Protein AF-0000000075211021 (afdb_homodimer)

Radius of gyration: 25.56 Å; Cα contacts (8 Å, |Δi|>4): 687; chains: 2; bounding box: 52×75×78 Å

InterPro domains:
  IPR007879 FAD-linked sulfhydryl oxidase [PF05214] (57-302)

Nearest PDB structures (foldseek):
  3p0k-assembly1_A-2  TM=9.397E-01  e=1.993E-14  Autographa californica nucleopolyhedrovirus
  3qzy-assembly1_B  TM=9.393E-01  e=3.728E-14  Autographa californica nucleopolyhedrovirus
  5xtr-assembly2_D  TM=9.216E-01  e=1.479E-13  Autographa californica nucleopolyhedrovirus
  3ust-assembly1_A-2  TM=9.357E-01  e=2.441E-13  Bombyx mori nucleopolyhedrovirus
  5xki-assembly1_B  TM=9.344E-01  e=2.766E-13  Autographa californica nucleopolyhedrovirus

Structure (mmCIF, N/CA/C/O backbone):
data_AF-0000000075211021-model_v1
#
loop_
_entity.id
_entity.type
_entity.pdbx_description
1 polymer p33
#
loop_
_atom_site.group_PDB
_atom_site.id
_atom_site.type_symbol
_atom_site.label_atom_id
_atom_site.label_alt_id
_atom_site.label_comp_id
_atom_site.label_asym_id
_atom_site.label_entity_id
_atom_site.label_seq_id
_atom_site.pdbx_PDB_ins_code
_atom_site.Cartn_x
_atom_site.Cartn_y
_atom_site.Cartn_z
_atom_site.occupancy
_atom_site.B_iso_or_equiv
_atom_site.auth_seq_id
_atom_site.auth_comp_id
_atom_site.auth_asym_id
_atom_site.auth_atom_id
_atom_site.pdbx_PDB_model_num
ATOM 1 N N . MET A 1 1 ? 21.516 -30.531 36 1 23.22 1 MET A N 1
ATOM 2 C CA . MET A 1 1 ? 20.891 -30.906 34.719 1 23.22 1 MET A CA 1
ATOM 3 C C . MET A 1 1 ? 19.938 -29.812 34.219 1 23.22 1 MET A C 1
ATOM 5 O O . MET A 1 1 ? 18.781 -29.766 34.656 1 23.22 1 MET A O 1
ATOM 9 N N . ASN A 1 2 ? 20.312 -28.562 34.125 1 26.38 2 ASN A N 1
ATOM 10 C CA . ASN A 1 2 ? 19.672 -27.25 33.969 1 26.38 2 ASN A CA 1
ATOM 11 C C . ASN A 1 2 ? 19.016 -27.109 32.594 1 26.38 2 ASN A C 1
ATOM 13 O O . ASN A 1 2 ? 19.703 -27.109 31.562 1 26.38 2 ASN A O 1
ATOM 17 N N . SER A 1 3 ? 17.797 -27.781 32.406 1 27.3 3 SER A N 1
ATOM 18 C CA . SER A 1 3 ? 16.953 -27.859 31.234 1 27.3 3 SER A CA 1
ATOM 19 C C . SER A 1 3 ? 16.656 -26.484 30.672 1 27.3 3 SER A C 1
ATOM 21 O O . SER A 1 3 ? 15.906 -25.719 31.281 1 27.3 3 SER A O 1
ATOM 23 N N . THR A 1 4 ? 17.719 -25.828 30.141 1 28.89 4 THR A N 1
ATOM 24 C CA . THR A 1 4 ? 17.609 -24.562 29.438 1 28.89 4 THR A CA 1
ATOM 25 C C . THR A 1 4 ? 16.484 -24.609 28.391 1 28.89 4 THR A C 1
ATOM 27 O O . THR A 1 4 ? 16.641 -25.266 27.359 1 28.89 4 THR A O 1
ATOM 30 N N . SER A 1 5 ? 15.242 -24.703 28.859 1 28 5 SER A N 1
ATOM 31 C CA . SER A 1 5 ? 14.031 -24.641 28.062 1 28 5 SER A CA 1
ATOM 32 C C . SER A 1 5 ? 14.086 -23.484 27.062 1 28 5 SER A C 1
ATOM 34 O O . SER A 1 5 ? 13.961 -22.328 27.438 1 28 5 SER A O 1
ATOM 36 N N . SER A 1 6 ? 15.047 -23.562 26.156 1 30.06 6 SER A N 1
ATOM 37 C CA . SER A 1 6 ? 15.07 -22.656 25 1 30.06 6 SER A CA 1
ATOM 38 C C . SER A 1 6 ? 13.68 -22.484 24.422 1 30.06 6 SER A C 1
ATOM 40 O O . SER A 1 6 ? 13.094 -23.422 23.891 1 30.06 6 SER A O 1
ATOM 42 N N . SER A 1 7 ? 12.875 -21.781 25.109 1 29.92 7 SER A N 1
ATOM 43 C CA . SER A 1 7 ? 11.523 -21.391 24.734 1 29.92 7 SER A CA 1
ATOM 44 C C . SER A 1 7 ? 11.445 -21 23.266 1 29.92 7 SER A C 1
ATOM 46 O O . SER A 1 7 ? 12.156 -20.078 22.828 1 29.92 7 SER A O 1
ATOM 48 N N . THR A 1 8 ? 11.383 -21.969 22.484 1 30.11 8 THR A N 1
ATOM 49 C CA . THR A 1 8 ? 11.031 -21.891 21.078 1 30.11 8 THR A CA 1
ATOM 50 C C . THR A 1 8 ? 9.906 -20.891 20.844 1 30.11 8 THR A C 1
ATOM 52 O O . THR A 1 8 ? 8.773 -21.109 21.281 1 30.11 8 THR A O 1
ATOM 55 N N . LEU A 1 9 ? 10.25 -19.719 20.922 1 34.59 9 LEU A N 1
ATOM 56 C CA . LEU A 1 9 ? 9.352 -18.609 20.625 1 34.59 9 LEU A CA 1
ATOM 57 C C . LEU A 1 9 ? 8.469 -18.922 19.422 1 34.59 9 LEU A C 1
ATOM 59 O O . LEU A 1 9 ? 8.969 -19.359 18.375 1 34.59 9 LEU A O 1
ATOM 63 N N . SER A 1 10 ? 7.324 -19.141 19.594 1 33.91 10 SER A N 1
ATOM 64 C CA . SER A 1 10 ? 6.297 -19.438 18.594 1 33.91 10 SER A CA 1
ATOM 65 C C . SER A 1 10 ? 6.434 -18.531 17.375 1 33.91 10 SER A C 1
ATOM 67 O O . SER A 1 10 ? 6.941 -17.406 17.484 1 33.91 10 SER A O 1
ATOM 69 N N . LEU A 1 11 ? 6.496 -19.125 16.25 1 34.84 11 LEU A N 1
ATOM 70 C CA . LEU A 1 11 ? 6.613 -18.469 14.953 1 34.84 11 LEU A CA 1
ATOM 71 C C . LEU A 1 11 ? 5.703 -17.25 14.875 1 34.84 11 LEU A C 1
ATOM 73 O O . LEU A 1 11 ? 6.082 -16.219 14.305 1 34.84 11 LEU A O 1
ATOM 77 N N . ASP A 1 12 ? 4.453 -17.375 15.461 1 38.41 12 ASP A N 1
ATOM 78 C CA . ASP A 1 12 ? 3.654 -16.172 15.648 1 38.41 12 ASP A CA 1
ATOM 79 C C . ASP A 1 12 ? 4.477 -15.062 16.312 1 38.41 12 ASP A C 1
ATOM 81 O O . ASP A 1 12 ? 4.391 -13.898 15.914 1 38.41 12 ASP A O 1
ATOM 85 N N . THR A 1 13 ? 5.273 -15.711 17.078 1 40.56 13 THR A N 1
ATOM 86 C CA . THR A 1 13 ? 6.148 -14.781 17.781 1 40.56 13 THR A CA 1
ATOM 87 C C . THR A 1 13 ? 7.242 -14.258 16.859 1 40.56 13 THR A C 1
ATOM 89 O O . THR A 1 13 ? 7.566 -13.062 16.891 1 40.56 13 THR A O 1
ATOM 92 N N . LEU A 1 14 ? 7.523 -15.219 15.875 1 43.12 14 LEU A N 1
ATOM 93 C CA . LEU A 1 14 ? 8.602 -14.781 15 1 43.12 14 LEU A CA 1
ATOM 94 C C . LEU A 1 14 ? 8.102 -13.758 13.984 1 43.12 14 LEU A C 1
ATOM 96 O O . LEU A 1 14 ? 8.75 -12.734 13.758 1 43.12 14 LEU A O 1
ATOM 100 N N . VAL A 1 15 ? 7.012 -14.219 13.266 1 45.94 15 VAL A N 1
ATOM 101 C CA . VAL A 1 15 ? 6.422 -13.242 12.359 1 45.94 15 VAL A CA 1
ATOM 102 C C . VAL A 1 15 ? 6 -12 13.141 1 45.94 15 VAL A C 1
ATOM 104 O O . VAL A 1 15 ? 6.254 -10.875 12.711 1 45.94 15 VAL A O 1
ATOM 107 N N . GLY A 1 16 ? 5.324 -12.414 14.133 1 47.25 16 GLY A N 1
ATOM 108 C CA . GLY A 1 16 ? 5.004 -11.312 15.023 1 47.25 16 GLY A CA 1
ATOM 109 C C . GLY A 1 16 ? 6.227 -10.531 15.461 1 47.25 16 GLY A C 1
ATOM 110 O O . GLY A 1 16 ? 6.207 -9.297 15.469 1 47.25 16 GLY A O 1
ATOM 111 N N . LEU A 1 17 ? 7.172 -11.422 15.648 1 46.94 17 LEU A N 1
ATOM 112 C CA . LEU A 1 17 ? 8.422 -10.789 16.062 1 46.94 17 LEU A CA 1
ATOM 113 C C . LEU A 1 17 ? 9.047 -10.016 14.914 1 46.94 17 LEU A C 1
ATOM 115 O O . LEU A 1 17 ? 9.562 -8.906 15.109 1 46.94 17 LEU A O 1
ATOM 119 N N . LYS A 1 18 ? 9.039 -10.719 13.797 1 52.59 18 LYS A N 1
ATOM 120 C CA . LYS A 1 18 ? 9.57 -10.008 12.648 1 52.59 18 LYS A CA 1
ATOM 121 C C . LYS A 1 18 ? 8.805 -8.711 12.391 1 52.59 18 LYS A C 1
ATOM 123 O O . LYS A 1 18 ? 9.398 -7.652 12.195 1 52.59 18 LYS A O 1
ATOM 128 N N . VAL A 1 19 ? 7.477 -8.906 12.391 1 53.69 19 VAL A N 1
ATOM 129 C CA . VAL A 1 19 ? 6.641 -7.727 12.211 1 53.69 19 VAL A CA 1
ATOM 130 C C . VAL A 1 19 ? 6.883 -6.742 13.352 1 53.69 19 VAL A C 1
ATOM 132 O O . VAL A 1 19 ? 6.996 -5.535 13.125 1 53.69 19 VAL A O 1
ATOM 135 N N . TYR A 1 20 ? 7 -7.387 14.492 1 49.16 20 TYR A N 1
ATOM 136 C CA . TYR A 1 20 ? 7.277 -6.551 15.656 1 49.16 20 TYR A CA 1
ATOM 137 C C . TYR A 1 20 ? 8.609 -5.824 15.5 1 49.16 20 TYR A C 1
ATOM 139 O O . TYR A 1 20 ? 8.688 -4.613 15.727 1 49.16 20 TYR A O 1
ATOM 147 N N . LYS A 1 21 ? 9.562 -6.637 15.148 1 54.88 21 LYS A N 1
ATOM 148 C CA . LYS A 1 21 ? 10.875 -6.031 14.977 1 54.88 21 LYS A CA 1
ATOM 149 C C . LYS A 1 21 ? 10.859 -4.988 13.859 1 54.88 21 LYS A C 1
ATOM 151 O O . LYS A 1 21 ? 11.438 -3.91 14 1 54.88 21 LYS A O 1
ATOM 156 N N . LEU A 1 22 ? 10.156 -5.336 12.891 1 57.59 22 LEU A N 1
ATOM 157 C CA . LEU A 1 22 ? 10.055 -4.406 11.766 1 57.59 22 LEU A CA 1
ATOM 158 C C . LEU A 1 22 ? 9.32 -3.135 12.18 1 57.59 22 LEU A C 1
ATOM 160 O O . LEU A 1 22 ? 9.75 -2.029 11.844 1 57.59 22 LEU A O 1
ATOM 164 N N . ARG A 1 23 ? 8.43 -3.41 12.953 1 60.09 23 ARG A N 1
ATOM 165 C CA . ARG A 1 23 ? 7.617 -2.271 13.375 1 60.09 23 ARG A CA 1
ATOM 166 C C . ARG A 1 23 ? 8.367 -1.406 14.383 1 60.09 23 ARG A C 1
ATOM 168 O O . ARG A 1 23 ? 8.258 -0.179 14.352 1 60.09 23 ARG A O 1
ATOM 175 N N . THR A 1 24 ? 9.125 -2.045 15.195 1 56.03 24 THR A N 1
ATOM 176 C CA . THR A 1 24 ? 9.883 -1.28 16.172 1 56.03 24 THR A CA 1
ATOM 177 C C . THR A 1 24 ? 10.906 -0.38 15.484 1 56.03 24 THR A C 1
ATOM 179 O O . THR A 1 24 ? 11.07 0.782 15.859 1 56.03 24 THR A O 1
ATOM 182 N N . ARG A 1 25 ? 11.547 -0.94 14.562 1 63.31 25 ARG A N 1
ATOM 183 C CA . ARG A 1 25 ? 12.523 -0.135 13.828 1 63.31 25 ARG A CA 1
ATOM 184 C C . ARG A 1 25 ? 11.836 0.996 13.07 1 63.31 25 ARG A C 1
ATOM 186 O O . ARG A 1 25 ? 12.367 2.105 12.984 1 63.31 25 ARG A O 1
ATOM 193 N N . LEU A 1 26 ? 10.711 0.65 12.609 1 67.88 26 LEU A N 1
ATOM 194 C CA . LEU A 1 26 ? 9.945 1.685 11.922 1 67.88 26 LEU A CA 1
ATOM 195 C C . LEU A 1 26 ? 9.625 2.84 12.859 1 67.88 26 LEU A C 1
ATOM 197 O O . LEU A 1 26 ? 9.703 4.008 12.469 1 67.88 26 LEU A O 1
ATOM 201 N N . ILE A 1 27 ? 9.398 2.504 14.039 1 60.53 27 ILE A N 1
ATOM 202 C CA . ILE A 1 27 ? 9.062 3.51 15.039 1 60.53 27 ILE A CA 1
ATOM 203 C C . ILE A 1 27 ? 10.258 4.43 15.266 1 60.53 27 ILE A C 1
ATOM 205 O O . ILE A 1 27 ? 10.102 5.652 15.344 1 60.53 27 ILE A O 1
ATOM 209 N N . VAL A 1 28 ? 11.398 3.822 15.344 1 60.69 28 VAL A N 1
ATOM 210 C CA . VAL A 1 28 ? 12.602 4.605 15.57 1 60.69 28 VAL A CA 1
ATOM 211 C C . VAL A 1 28 ? 12.844 5.547 14.391 1 60.69 28 VAL A C 1
ATOM 213 O O . VAL A 1 28 ? 13.125 6.734 14.586 1 60.69 28 VAL A O 1
ATOM 216 N N . ASP A 1 29 ? 12.695 5.074 13.266 1 67.88 29 ASP A N 1
ATOM 217 C CA . ASP A 1 29 ? 12.914 5.879 12.062 1 67.88 29 ASP A CA 1
ATOM 218 C C . ASP A 1 29 ? 11.906 7.027 11.992 1 67.88 29 ASP A C 1
ATOM 220 O O . ASP A 1 29 ? 12.273 8.156 11.641 1 67.88 29 ASP A O 1
ATOM 224 N N . GLN A 1 30 ? 10.805 6.758 12.375 1 71.5 30 GLN A N 1
ATOM 225 C CA . GLN A 1 30 ? 9.75 7.77 12.367 1 71.5 30 GLN A CA 1
ATOM 226 C C . GLN A 1 30 ? 10.055 8.891 13.352 1 71.5 30 GLN A C 1
ATOM 228 O O . GLN A 1 30 ? 9.969 10.07 13.008 1 71.5 30 GLN A O 1
ATOM 233 N N . ARG A 1 31 ? 10.445 8.539 14.5 1 64.94 31 ARG A N 1
ATOM 234 C CA . ARG A 1 31 ? 10.742 9.531 15.539 1 64.94 31 ARG A CA 1
ATOM 235 C C . ARG A 1 31 ? 11.852 10.469 15.086 1 64.94 31 ARG A C 1
ATOM 237 O O . ARG A 1 31 ? 11.742 11.688 15.258 1 64.94 31 ARG A O 1
ATOM 244 N N . LYS A 1 32 ? 12.781 9.891 14.516 1 68.25 32 LYS A N 1
ATOM 245 C CA . LYS A 1 32 ? 13.891 10.711 14.039 1 68.25 32 LYS A CA 1
ATOM 246 C C . LYS A 1 32 ? 13.422 11.695 12.969 1 68.25 32 LYS A C 1
ATOM 248 O O . LYS A 1 32 ? 13.836 12.859 12.969 1 68.25 32 LYS A O 1
ATOM 253 N N . SER A 1 33 ? 12.594 11.25 12.234 1 69.56 33 SER A N 1
ATOM 254 C CA . SER A 1 33 ? 12.109 12.094 11.141 1 69.56 33 SER A CA 1
ATOM 255 C C . SER A 1 33 ? 11.297 13.273 11.672 1 69.56 33 SER A C 1
ATOM 257 O O . SER A 1 33 ? 11.516 14.414 11.273 1 69.56 33 SER A O 1
ATOM 259 N N . PHE A 1 34 ? 10.445 13.078 12.594 1 72 34 PHE A N 1
ATOM 260 C CA . PHE A 1 34 ? 9.594 14.125 13.148 1 72 34 PHE A CA 1
ATOM 261 C C . PHE A 1 34 ? 10.43 15.156 13.906 1 72 34 PHE A C 1
ATOM 263 O O . PHE A 1 34 ? 10.141 16.344 13.859 1 72 34 PHE A O 1
ATOM 270 N N . GLN A 1 35 ? 11.438 14.703 14.492 1 67.44 35 GLN A N 1
ATOM 271 C CA . GLN A 1 35 ? 12.289 15.586 15.273 1 67.44 35 GLN A CA 1
ATOM 272 C C . GLN A 1 35 ? 13.125 16.484 14.367 1 67.44 35 GLN A C 1
ATOM 274 O O . GLN A 1 35 ? 13.336 17.656 14.68 1 67.44 35 GLN A O 1
ATOM 279 N N . LEU A 1 36 ? 13.492 16 13.312 1 64.06 36 LEU A N 1
ATOM 280 C CA . LEU A 1 36 ? 14.312 16.766 12.375 1 64.06 36 LEU A CA 1
ATOM 281 C C . LEU A 1 36 ? 13.523 17.922 11.773 1 64.06 36 LEU A C 1
ATOM 283 O O . LEU A 1 36 ? 14.062 19.016 11.586 1 64.06 36 LEU A O 1
ATOM 287 N N . LEU A 1 37 ? 12.336 17.75 11.492 1 69.19 37 LEU A N 1
ATOM 288 C CA . LEU A 1 37 ? 11.523 18.781 10.875 1 69.19 37 LEU A CA 1
ATOM 289 C C . LEU A 1 37 ? 11.289 19.938 11.844 1 69.19 37 LEU A C 1
ATOM 291 O O . LEU A 1 37 ? 11.242 21.109 11.43 1 69.19 37 LEU A O 1
ATOM 295 N N . HIS A 1 38 ? 11.078 19.656 13.008 1 60.53 38 HIS A N 1
ATOM 296 C CA . HIS A 1 38 ? 10.859 20.688 14.016 1 60.53 38 HIS A CA 1
ATOM 297 C C . HIS A 1 38 ? 11.992 21.719 14.016 1 60.53 38 HIS A C 1
ATOM 299 O O . HIS A 1 38 ? 11.75 22.922 14.141 1 60.53 38 HIS A O 1
ATOM 305 N N . THR A 1 39 ? 13.047 21.25 13.758 1 56.03 39 THR A N 1
ATOM 306 C CA . THR A 1 39 ? 14.203 22.141 13.758 1 56.03 39 THR A CA 1
ATOM 307 C C . THR A 1 39 ? 14.227 23 12.5 1 56.03 39 THR A C 1
ATOM 309 O O . THR A 1 39 ? 14.781 24.094 12.5 1 56.03 39 THR A O 1
ATOM 312 N N . HIS A 1 40 ? 13.508 22.547 11.492 1 53.81 40 HIS A N 1
ATOM 313 C CA . HIS A 1 40 ? 13.555 23.234 10.211 1 53.81 40 HIS A CA 1
ATOM 314 C C . HIS A 1 40 ? 12.281 24.031 9.961 1 53.81 40 HIS A C 1
ATOM 316 O O . HIS A 1 40 ? 12.172 24.734 8.961 1 53.81 40 HIS A O 1
ATOM 322 N N . THR A 1 41 ? 11.258 23.875 10.664 1 55.41 41 THR A N 1
ATOM 323 C CA . THR A 1 41 ? 9.922 24.438 10.5 1 55.41 41 THR A CA 1
ATOM 324 C C . THR A 1 41 ? 9.984 25.969 10.445 1 55.41 41 THR A C 1
ATOM 326 O O . THR A 1 41 ? 9.188 26.609 9.75 1 55.41 41 THR A O 1
ATOM 329 N N . ARG A 1 42 ? 10.969 26.547 11.062 1 53.78 42 ARG A N 1
ATOM 330 C CA . ARG A 1 42 ? 11.008 28 11.008 1 53.78 42 ARG A CA 1
ATOM 331 C C . ARG A 1 42 ? 11.023 28.484 9.562 1 53.78 42 ARG A C 1
ATOM 333 O O . ARG A 1 42 ? 10.422 29.516 9.242 1 53.78 42 ARG A O 1
ATOM 340 N N . ALA A 1 43 ? 11.547 27.75 8.82 1 51.56 43 ALA A N 1
ATOM 341 C CA . ALA A 1 43 ? 11.641 28.156 7.418 1 51.56 43 ALA A CA 1
ATOM 342 C C . ALA A 1 43 ? 10.297 28 6.715 1 51.56 43 ALA A C 1
ATOM 344 O O . ALA A 1 43 ? 9.961 28.781 5.824 1 51.56 43 ALA A O 1
ATOM 345 N N . PHE A 1 44 ? 9.523 27.078 7.156 1 55.69 44 PHE A N 1
ATOM 346 C CA . PHE A 1 44 ? 8.242 26.766 6.531 1 55.69 44 PHE A CA 1
ATOM 347 C C . PHE A 1 44 ? 7.242 27.891 6.77 1 55.69 44 PHE A C 1
ATOM 349 O O . PHE A 1 44 ? 6.504 28.281 5.859 1 55.69 44 PHE A O 1
ATOM 356 N N . ILE A 1 45 ? 7.266 28.406 7.906 1 53.81 45 ILE A N 1
ATOM 357 C CA . ILE A 1 45 ? 6.289 29.391 8.336 1 53.81 45 ILE A CA 1
ATOM 358 C C . ILE A 1 45 ? 6.484 30.688 7.539 1 53.81 45 ILE A C 1
ATOM 360 O O . ILE A 1 45 ? 5.512 31.312 7.125 1 53.81 45 ILE A O 1
ATOM 364 N N . LYS A 1 46 ? 7.59 30.969 7.328 1 52.12 46 LYS A N 1
ATOM 365 C CA . LYS A 1 46 ? 7.848 32.25 6.664 1 52.12 46 LYS A CA 1
ATOM 366 C C . LYS A 1 46 ? 7.25 32.25 5.262 1 52.12 46 LYS A C 1
ATOM 368 O O . LYS A 1 46 ? 6.781 33.312 4.797 1 52.12 46 LYS A O 1
ATOM 373 N N . TYR A 1 47 ? 7.215 31.156 4.699 1 49.06 47 TYR A N 1
ATOM 374 C CA . TYR A 1 47 ? 6.82 31.172 3.297 1 49.06 47 TYR A CA 1
ATOM 375 C C . TYR A 1 47 ? 5.32 30.938 3.15 1 49.06 47 TYR A C 1
ATOM 377 O O . TYR A 1 47 ? 4.723 31.312 2.141 1 49.06 47 TYR A O 1
ATOM 385 N N . THR A 1 48 ? 4.695 30.375 4.129 1 49.78 48 THR A N 1
ATOM 386 C CA . THR A 1 48 ? 3.273 30.062 4.016 1 49.78 48 THR A CA 1
ATOM 387 C C . THR A 1 48 ? 2.428 31.266 4.418 1 49.78 48 THR A C 1
ATOM 389 O O . THR A 1 48 ? 1.233 31.328 4.121 1 49.78 48 THR A O 1
ATOM 392 N N . THR A 1 49 ? 2.945 32.094 5.207 1 47.03 49 THR A N 1
ATOM 393 C CA . THR A 1 49 ? 2.174 33.219 5.684 1 47.03 49 THR A CA 1
ATOM 394 C C . THR A 1 49 ? 1.807 34.156 4.527 1 47.03 49 THR A C 1
ATOM 396 O O . THR A 1 49 ? 0.792 34.844 4.582 1 47.03 49 THR A O 1
ATOM 399 N N . THR A 1 50 ? 2.666 34.281 3.541 1 43.31 50 THR A N 1
ATOM 400 C CA . THR A 1 50 ? 2.369 35.344 2.586 1 43.31 50 THR A CA 1
ATOM 401 C C . THR A 1 50 ? 1.287 34.906 1.605 1 43.31 50 THR A C 1
ATOM 403 O O . THR A 1 50 ? 0.594 35.75 1.02 1 43.31 50 THR A O 1
ATOM 406 N N . THR A 1 51 ? 1.271 33.719 1.109 1 48.31 51 THR A N 1
ATOM 407 C CA . THR A 1 51 ? 0.326 33.25 0.1 1 48.31 51 THR A CA 1
ATOM 408 C C . THR A 1 51 ? -0.503 32.094 0.631 1 48.31 51 THR A C 1
ATOM 410 O O . THR A 1 51 ? 0.043 31.141 1.194 1 48.31 51 THR A O 1
ATOM 413 N N . THR A 1 52 ? -1.773 32.344 0.733 1 59.5 52 THR A N 1
ATOM 414 C CA . THR A 1 52 ? -2.691 31.297 1.194 1 59.5 52 THR A CA 1
ATOM 415 C C . THR A 1 52 ? -2.371 29.953 0.535 1 59.5 52 THR A C 1
ATOM 417 O O . THR A 1 52 ? -2.324 29.859 -0.693 1 59.5 52 THR A O 1
ATOM 420 N N . MET A 1 53 ? -1.806 29.047 1.295 1 62.22 53 MET A N 1
ATOM 421 C CA . MET A 1 53 ? -1.407 27.734 0.835 1 62.22 53 MET A CA 1
ATOM 422 C C . MET A 1 53 ? -2.529 27.062 0.039 1 62.22 53 MET A C 1
ATOM 424 O O . MET A 1 53 ? -2.279 26.438 -0.994 1 62.22 53 MET A O 1
ATOM 428 N N . LEU A 1 54 ? -3.709 27.391 0.441 1 79.06 54 LEU A N 1
ATOM 429 C CA . LEU A 1 54 ? -4.848 26.719 -0.165 1 79.06 54 LEU A CA 1
ATOM 430 C C . LEU A 1 54 ? -5.977 27.703 -0.462 1 79.06 54 LEU A C 1
ATOM 432 O O . LEU A 1 54 ? -6.121 28.703 0.228 1 79.06 54 LEU A O 1
ATOM 436 N N . ALA A 1 55 ? -6.648 27.516 -1.557 1 80.88 55 ALA A N 1
ATOM 437 C CA . ALA A 1 55 ? -7.879 28.266 -1.774 1 80.88 55 ALA A CA 1
ATOM 438 C C . ALA A 1 55 ? -8.883 28.031 -0.651 1 80.88 55 ALA A C 1
ATOM 440 O O . ALA A 1 55 ? -9.094 26.875 -0.244 1 80.88 55 ALA A O 1
ATOM 441 N N . TYR A 1 56 ? -9.367 29.141 -0.181 1 86.31 56 TYR A N 1
ATOM 442 C CA . TYR A 1 56 ? -10.289 29.016 0.941 1 86.31 56 TYR A CA 1
ATOM 443 C C . TYR A 1 56 ? -11.727 28.844 0.452 1 86.31 56 TYR A C 1
ATOM 445 O O . TYR A 1 56 ? -12.367 29.812 0.05 1 86.31 56 TYR A O 1
ATOM 453 N N . THR A 1 57 ? -12.234 27.625 0.419 1 93.25 57 THR A N 1
ATOM 454 C CA . THR A 1 57 ? -13.609 27.25 0.087 1 93.25 57 THR A CA 1
ATOM 455 C C . THR A 1 57 ? -14.32 26.672 1.307 1 93.25 57 THR A C 1
ATOM 457 O O . THR A 1 57 ? -13.688 26.375 2.316 1 93.25 57 THR A O 1
ATOM 460 N N . PRO A 1 58 ? -15.641 26.578 1.251 1 94.88 58 PRO A N 1
ATOM 461 C CA . PRO A 1 58 ? -16.359 25.938 2.365 1 94.88 58 PRO A CA 1
ATOM 462 C C . PRO A 1 58 ? -15.844 24.531 2.67 1 94.88 58 PRO A C 1
ATOM 464 O O . PRO A 1 58 ? -15.766 24.141 3.838 1 94.88 58 PRO A O 1
ATOM 467 N N . LEU A 1 59 ? -15.508 23.844 1.688 1 96.94 59 LEU A N 1
ATOM 468 C CA . LEU A 1 59 ? -15.008 22.484 1.887 1 96.94 59 LEU A CA 1
ATOM 469 C C . LEU A 1 59 ? -13.656 22.5 2.598 1 96.94 59 LEU A C 1
ATOM 471 O O . LEU A 1 59 ? -13.422 21.703 3.51 1 96.94 59 LEU A O 1
ATOM 475 N N . VAL A 1 60 ? -12.797 23.406 2.25 1 95.19 60 VAL A N 1
ATOM 476 C CA . VAL A 1 60 ? -11.484 23.5 2.885 1 95.19 60 VAL A CA 1
ATOM 477 C C . VAL A 1 60 ? -11.648 23.922 4.344 1 95.19 60 VAL A C 1
ATOM 479 O O . VAL A 1 60 ? -10.938 23.422 5.223 1 95.19 60 VAL A O 1
ATOM 482 N N . LYS A 1 61 ? -12.555 24.781 4.559 1 93.94 61 LYS A N 1
ATOM 483 C CA . LYS A 1 61 ? -12.844 25.172 5.934 1 93.94 61 LYS A CA 1
ATOM 484 C C . LYS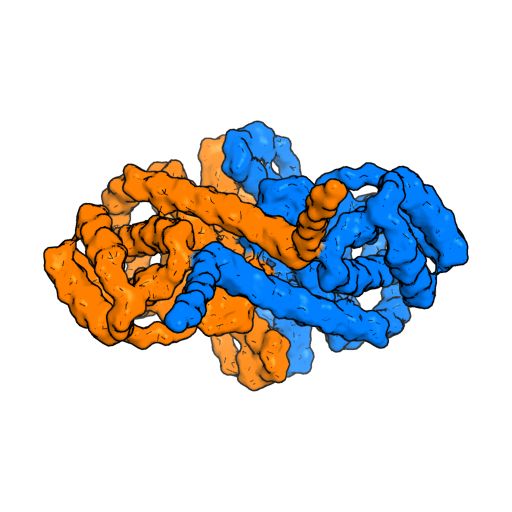 A 1 61 ? -13.266 23.969 6.773 1 93.94 61 LYS A C 1
ATOM 486 O O . LYS A 1 61 ? -12.828 23.828 7.914 1 93.94 61 LYS A O 1
ATOM 491 N N . ARG A 1 62 ? -14.094 23.172 6.207 1 96.12 62 ARG A N 1
ATOM 492 C CA . ARG A 1 62 ? -14.492 21.953 6.891 1 96.12 62 ARG A CA 1
ATOM 493 C C . ARG A 1 62 ? -13.297 21.047 7.141 1 96.12 62 ARG A C 1
ATOM 495 O O . ARG A 1 62 ? -13.164 20.453 8.219 1 96.12 62 ARG A O 1
ATOM 502 N N . TYR A 1 63 ? -12.445 20.922 6.109 1 97.06 63 TYR A N 1
ATOM 503 C CA . TYR A 1 63 ? -11.25 20.094 6.262 1 97.06 63 TYR A CA 1
ATOM 504 C C . TYR A 1 63 ? -10.398 20.578 7.426 1 97.06 63 TYR A C 1
ATOM 506 O O . TYR A 1 63 ? -9.891 19.781 8.211 1 97.06 63 TYR A O 1
ATOM 514 N N . ILE A 1 64 ? -10.242 21.859 7.539 1 94.88 64 ILE A N 1
ATOM 515 C CA . ILE A 1 64 ? -9.422 22.438 8.594 1 94.88 64 ILE A CA 1
ATOM 516 C C . ILE A 1 64 ? -10.039 22.141 9.961 1 94.88 64 ILE A C 1
ATOM 518 O O . ILE A 1 64 ? -9.336 21.719 10.883 1 94.88 64 ILE A O 1
ATOM 522 N N . SER A 1 65 ? -11.289 22.266 10.078 1 96.19 65 SER A N 1
ATOM 523 C CA . SER A 1 65 ? -11.984 21.953 11.32 1 96.19 65 SER A CA 1
ATOM 524 C C . SER A 1 65 ? -11.828 20.469 11.68 1 96.19 65 SER A C 1
ATOM 526 O O . SER A 1 65 ? -11.57 20.141 12.836 1 96.19 65 SER A O 1
ATOM 528 N N . SER A 1 66 ? -12.023 19.656 10.711 1 97.25 66 SER A N 1
ATOM 529 C CA . SER A 1 66 ? -11.844 18.234 10.914 1 97.25 66 SER A CA 1
ATOM 530 C C . SER A 1 66 ? -10.422 17.906 11.336 1 97.25 66 SER A C 1
ATOM 532 O O . SER A 1 66 ? -10.203 17.031 12.18 1 97.25 66 SER A O 1
ATOM 534 N N . PHE A 1 67 ? -9.523 18.578 10.734 1 96.88 67 PHE A N 1
ATOM 535 C CA . PHE A 1 67 ? -8.109 18.375 11.047 1 96.88 67 PHE A CA 1
ATOM 536 C C . PHE A 1 67 ? -7.816 18.766 12.492 1 96.88 67 PHE A C 1
ATOM 538 O O . PHE A 1 67 ? -7.074 18.062 13.188 1 96.88 67 PHE A O 1
ATOM 545 N N . GLN A 1 68 ? -8.367 19.828 12.93 1 96.75 68 GLN A N 1
ATOM 546 C CA . GLN A 1 68 ? -8.234 20.25 14.32 1 96.75 68 GLN A CA 1
ATOM 547 C C . GLN A 1 68 ? -8.82 19.203 15.273 1 96.75 68 GLN A C 1
ATOM 549 O O . GLN A 1 68 ? -8.195 18.859 16.281 1 96.75 68 GLN A O 1
ATOM 554 N N . LEU A 1 69 ? -9.961 18.75 14.922 1 97 69 LEU A N 1
ATOM 555 C CA . LEU A 1 69 ? -10.594 17.719 15.742 1 97 69 LEU A CA 1
ATOM 556 C C . LEU A 1 69 ? -9.758 16.438 15.742 1 97 69 LEU A C 1
ATOM 558 O O . LEU A 1 69 ? -9.625 15.773 16.766 1 97 69 LEU A O 1
ATOM 562 N N . PHE A 1 70 ? -9.312 16.109 14.602 1 96.19 70 PHE A N 1
ATOM 563 C CA . PHE A 1 70 ? -8.469 14.922 14.453 1 96.19 70 PHE A CA 1
ATOM 564 C C . PHE A 1 70 ? -7.258 15 15.375 1 96.19 70 PHE A C 1
ATOM 566 O O . PHE A 1 70 ? -6.938 14.039 16.078 1 96.19 70 PHE A O 1
ATOM 573 N N . THR A 1 71 ? -6.594 16.094 15.414 1 95.19 71 THR A N 1
ATOM 574 C CA . THR A 1 71 ? -5.402 16.281 16.234 1 95.19 71 THR A CA 1
ATOM 575 C C . THR A 1 71 ? -5.75 16.203 17.719 1 95.19 71 THR A C 1
ATOM 577 O O . THR A 1 71 ? -5.016 15.594 18.5 1 95.19 71 THR A O 1
ATOM 580 N N . PHE A 1 72 ? -6.82 16.766 18.094 1 94.94 72 PHE A N 1
ATOM 581 C CA . PHE A 1 72 ? -7.289 16.672 19.469 1 94.94 72 PHE A CA 1
ATOM 582 C C . PHE A 1 72 ? -7.531 15.211 19.859 1 94.94 72 PHE A C 1
ATOM 584 O O . PHE A 1 72 ? -7.141 14.781 20.953 1 94.94 72 PHE A O 1
ATOM 591 N N . ARG A 1 73 ? -8.141 14.531 18.938 1 91.69 73 ARG A N 1
ATOM 592 C CA . ARG A 1 73 ? -8.492 13.141 19.234 1 91.69 73 ARG A CA 1
ATOM 593 C C . ARG A 1 73 ? -7.238 12.281 19.375 1 91.69 73 AR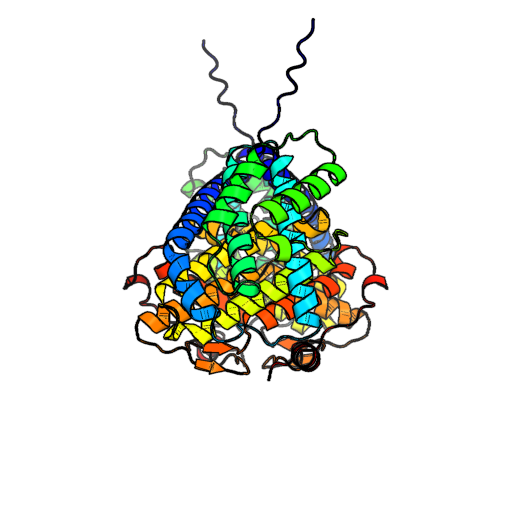G A C 1
ATOM 595 O O . ARG A 1 73 ? -7.199 11.359 20.188 1 91.69 73 ARG A O 1
ATOM 602 N N . ILE A 1 74 ? -6.27 12.531 18.562 1 89.88 74 ILE A N 1
ATOM 603 C CA . ILE A 1 74 ? -5.008 11.805 18.688 1 89.88 74 ILE A CA 1
ATOM 604 C C . ILE A 1 74 ? -4.387 12.102 20.062 1 89.88 74 ILE A C 1
ATOM 606 O O . ILE A 1 74 ? -3.887 11.203 20.734 1 89.88 74 ILE A O 1
ATOM 610 N N . LEU A 1 75 ? -4.414 13.305 20.484 1 91.12 75 LEU A N 1
ATOM 611 C CA . LEU A 1 75 ? -3.893 13.68 21.797 1 91.12 75 LEU A CA 1
ATOM 612 C C . LEU A 1 75 ? -4.613 12.922 22.906 1 91.12 75 LEU A C 1
ATOM 614 O O . LEU A 1 75 ? -3.973 12.398 23.812 1 91.12 75 LEU A O 1
ATOM 618 N N . ASP A 1 76 ? -5.848 12.867 22.766 1 89.56 76 ASP A N 1
ATOM 619 C CA . ASP A 1 76 ? -6.629 12.156 23.766 1 89.56 76 ASP A CA 1
ATOM 620 C C . ASP A 1 76 ? -6.293 10.672 23.781 1 89.56 76 ASP A C 1
ATOM 622 O O . ASP A 1 76 ? -6.254 10.039 24.828 1 89.56 76 ASP A O 1
ATOM 626 N N . MET A 1 77 ? -6.156 10.172 22.609 1 84.06 77 MET A N 1
ATOM 627 C CA . MET A 1 77 ? -5.789 8.766 22.5 1 84.06 77 MET A CA 1
ATOM 628 C C . MET A 1 77 ? -4.441 8.5 23.156 1 84.06 77 MET A C 1
ATOM 630 O O . MET A 1 77 ? -4.262 7.488 23.844 1 84.06 77 MET A O 1
ATOM 634 N N . ILE A 1 78 ? -3.523 9.391 22.984 1 82.62 78 ILE A N 1
ATOM 635 C CA . ILE A 1 78 ? -2.209 9.266 23.594 1 82.62 78 ILE A CA 1
ATOM 636 C C . ILE A 1 78 ? -2.346 9.297 25.109 1 82.62 78 ILE A C 1
ATOM 638 O O . ILE A 1 78 ? -1.698 8.523 25.828 1 82.62 78 ILE A O 1
ATOM 642 N N . ARG A 1 79 ? -3.109 10.133 25.531 1 84.38 79 ARG A N 1
ATOM 643 C CA . ARG A 1 79 ? -3.32 10.305 26.969 1 84.38 79 ARG A CA 1
ATOM 644 C C . ARG A 1 79 ? -3.754 9 27.625 1 84.38 79 ARG A C 1
ATOM 646 O O . ARG A 1 79 ? -3.256 8.641 28.688 1 84.38 79 ARG A O 1
ATOM 653 N N . VAL A 1 80 ? -4.586 8.297 26.984 1 78.88 80 VAL A N 1
ATOM 654 C CA . VAL A 1 80 ? -5.172 7.105 27.594 1 78.88 80 VAL A CA 1
ATOM 655 C C . VAL A 1 80 ? -4.344 5.879 27.219 1 78.88 80 VAL A C 1
ATOM 657 O O . VAL A 1 80 ? -4.582 4.781 27.734 1 78.88 80 VAL A O 1
ATOM 660 N N . ALA A 1 81 ? -3.402 6.109 26.328 1 72.75 81 ALA A N 1
ATOM 661 C CA . ALA A 1 81 ? -2.59 4.988 25.875 1 72.75 81 ALA A CA 1
ATOM 662 C C . ALA A 1 81 ? -1.653 4.496 26.969 1 72.75 81 ALA A C 1
ATOM 664 O O . ALA A 1 81 ? -1.065 5.301 27.703 1 72.75 81 ALA A O 1
ATOM 665 N N . PRO A 1 82 ? -1.532 3.289 27.109 1 61.81 82 PRO A N 1
ATOM 666 C CA . PRO A 1 82 ? -0.727 2.758 28.203 1 61.81 82 PRO A CA 1
ATOM 667 C C . PRO A 1 82 ? 0.766 2.73 27.891 1 61.81 82 PRO A C 1
ATOM 669 O O . PRO A 1 82 ? 1.597 2.842 28.797 1 61.81 82 PRO A O 1
ATOM 672 N N . ALA A 1 83 ? 1.268 2.518 26.688 1 59.28 83 ALA A N 1
ATOM 673 C CA . ALA A 1 83 ? 2.666 2.271 26.344 1 59.28 83 ALA A CA 1
ATOM 674 C C . ALA A 1 83 ? 3.432 3.584 26.188 1 59.28 83 ALA A C 1
ATOM 676 O O . ALA A 1 83 ? 3.125 4.391 25.312 1 59.28 83 ALA A O 1
ATOM 677 N N . HIS A 1 84 ? 4.547 3.775 26.891 1 63.62 84 HIS A N 1
ATOM 678 C CA . HIS A 1 84 ? 5.293 5.027 26.938 1 63.62 84 HIS A CA 1
ATOM 679 C C . HIS A 1 84 ? 6.012 5.289 25.625 1 63.62 84 HIS A C 1
ATOM 681 O O . HIS A 1 84 ? 6.031 6.422 25.125 1 63.62 84 HIS A O 1
ATOM 687 N N . LYS A 1 85 ? 6.617 4.18 25.047 1 63 85 LYS A N 1
ATOM 688 C CA . LYS A 1 85 ? 7.383 4.387 23.828 1 63 85 LYS A CA 1
ATOM 689 C C . LYS A 1 85 ? 6.48 4.859 22.688 1 63 85 LYS A C 1
ATOM 691 O O . LYS A 1 85 ? 6.875 5.719 21.891 1 63 85 LYS A O 1
ATOM 696 N N . LEU A 1 86 ? 5.383 4.379 22.672 1 69.19 86 LEU A N 1
ATOM 697 C CA . LEU A 1 86 ? 4.434 4.785 21.641 1 69.19 86 LEU A CA 1
ATOM 698 C C . LEU A 1 86 ? 3.941 6.207 21.891 1 69.19 86 LEU A C 1
ATOM 700 O O . LEU A 1 86 ? 3.725 6.969 20.938 1 69.19 86 LEU A O 1
ATOM 704 N N . LYS A 1 87 ? 3.99 6.527 23.125 1 75.31 87 LYS A N 1
ATOM 705 C CA . LYS A 1 87 ? 3.535 7.871 23.453 1 75.31 87 LYS A CA 1
ATOM 706 C C . LYS A 1 87 ? 4.477 8.93 22.891 1 75.31 87 LYS A C 1
ATOM 708 O O . LYS A 1 87 ? 4.031 9.906 22.281 1 75.31 87 LYS A O 1
ATOM 713 N N . SER A 1 88 ? 5.738 8.617 23.047 1 76.81 88 SER A N 1
ATOM 714 C CA . SER A 1 88 ? 6.707 9.602 22.578 1 76.81 88 SER A CA 1
ATOM 715 C C . SER A 1 88 ? 6.621 9.789 21.062 1 76.81 88 SER A C 1
ATOM 717 O O . SER A 1 88 ? 6.715 10.906 20.562 1 76.81 88 SER A O 1
ATOM 719 N N . LEU A 1 89 ? 6.484 8.688 20.344 1 78.25 89 LEU A N 1
ATOM 720 C CA . LEU A 1 89 ? 6.352 8.766 18.891 1 78.25 89 LEU A CA 1
ATOM 721 C C . LEU A 1 89 ? 5.094 9.531 18.5 1 78.25 89 LEU A C 1
ATOM 723 O O . LEU A 1 89 ? 5.145 10.414 17.641 1 78.25 89 LEU A O 1
ATOM 727 N N . LEU A 1 90 ? 4.082 9.234 19.188 1 82.19 90 LEU A N 1
ATOM 728 C CA . LEU A 1 90 ? 2.801 9.844 18.828 1 82.19 90 LEU A CA 1
ATOM 729 C C . LEU A 1 90 ? 2.777 11.32 19.203 1 82.19 90 LEU A C 1
ATOM 731 O O . LEU A 1 90 ? 2.172 12.133 18.5 1 82.19 90 LEU A O 1
ATOM 735 N N . TYR A 1 91 ? 3.498 11.648 20.25 1 85.88 91 TYR A N 1
ATOM 736 C CA . TYR A 1 91 ? 3.602 13.062 20.609 1 85.88 91 TYR A CA 1
ATOM 737 C C . TYR A 1 91 ? 4.398 13.828 19.547 1 85.88 91 TYR A C 1
ATOM 739 O O . TYR A 1 91 ? 4.07 14.969 19.219 1 85.88 91 TYR A O 1
ATOM 747 N N . ALA A 1 92 ? 5.43 13.188 19.094 1 85.31 92 ALA A N 1
ATOM 748 C CA . ALA A 1 92 ? 6.195 13.82 18.016 1 85.31 92 ALA A CA 1
ATOM 749 C C . ALA A 1 92 ? 5.336 14.008 16.766 1 85.31 92 ALA A C 1
ATOM 751 O O . ALA A 1 92 ? 5.387 15.062 16.125 1 85.31 92 ALA A O 1
ATOM 752 N N . GLU A 1 93 ? 4.582 13.023 16.453 1 88.44 93 GLU A N 1
ATOM 753 C CA . GLU A 1 93 ? 3.691 13.086 15.297 1 88.44 93 GLU A CA 1
ATOM 754 C C . GLU A 1 93 ? 2.635 14.172 15.469 1 88.44 93 GLU A C 1
ATOM 756 O O . GLU A 1 93 ? 2.398 14.969 14.562 1 88.44 93 GLU A O 1
ATOM 761 N N . VAL A 1 94 ? 2.068 14.25 16.625 1 90.69 94 VAL A N 1
ATOM 762 C CA . VAL A 1 94 ? 1.021 15.242 16.875 1 90.69 94 VAL A CA 1
ATOM 763 C C . VAL A 1 94 ? 1.624 16.641 16.891 1 90.69 94 VAL A C 1
ATOM 765 O O . VAL A 1 94 ? 0.99 17.609 16.438 1 90.69 94 VAL A O 1
ATOM 768 N N . GLY A 1 95 ? 2.811 16.734 17.438 1 90.5 95 GLY A N 1
ATOM 769 C CA . GLY A 1 95 ? 3.506 18.016 17.344 1 90.5 95 GLY A CA 1
ATOM 770 C C . GLY A 1 95 ? 3.65 18.516 15.914 1 90.5 95 GLY A C 1
ATOM 771 O O 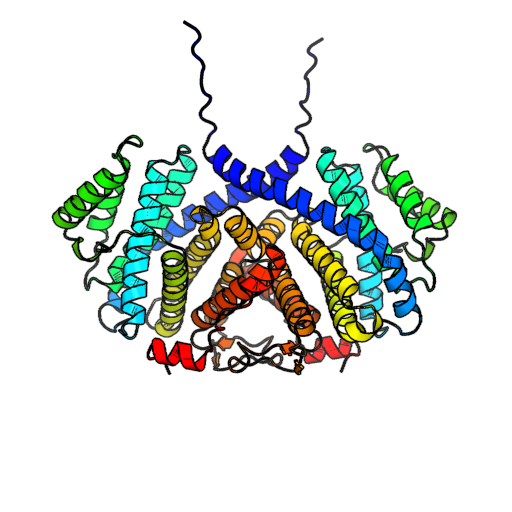. GLY A 1 95 ? 3.402 19.688 15.633 1 90.5 95 GLY A O 1
ATOM 772 N N . PHE A 1 96 ? 3.99 17.625 15.031 1 89.62 96 PHE A N 1
ATOM 773 C CA . PHE A 1 96 ? 4.078 17.938 13.609 1 89.62 96 PHE A CA 1
ATOM 774 C C . PHE A 1 96 ? 2.721 18.359 13.062 1 89.62 96 PHE A C 1
ATOM 776 O O . PHE A 1 96 ? 2.617 19.375 12.359 1 89.62 96 PHE A O 1
ATOM 783 N N . LEU A 1 97 ? 1.704 17.672 13.461 1 93.5 97 LEU A N 1
ATOM 784 C CA . LEU A 1 97 ? 0.363 17.969 12.969 1 93.5 97 LEU A CA 1
ATOM 785 C C . LEU A 1 97 ? -0.128 19.312 13.492 1 93.5 97 LEU A C 1
ATOM 787 O O . LEU A 1 97 ? -0.741 20.094 12.758 1 93.5 97 LEU A O 1
ATOM 791 N N . LEU A 1 98 ? 0.096 19.578 14.75 1 93.06 98 LEU A N 1
ATOM 792 C CA . LEU A 1 98 ? -0.304 20.859 15.344 1 93.06 98 LEU A CA 1
ATOM 793 C C . LEU A 1 98 ? 0.412 22.016 14.672 1 93.06 98 LEU A C 1
ATOM 795 O O . LEU A 1 98 ? -0.19 23.078 14.438 1 93.06 98 LEU A O 1
ATOM 799 N N . ARG A 1 99 ? 1.602 21.859 14.43 1 89.25 99 ARG A N 1
ATOM 800 C CA . ARG A 1 99 ? 2.361 22.891 13.742 1 89.25 99 ARG A CA 1
ATOM 801 C C . ARG A 1 99 ? 1.821 23.141 12.344 1 89.25 99 ARG A C 1
ATOM 803 O O . ARG A 1 99 ? 1.751 24.281 11.883 1 89.25 99 ARG A O 1
ATOM 810 N N . LEU A 1 100 ? 1.437 22.078 11.68 1 88.75 100 LEU A N 1
ATOM 811 C CA . LEU A 1 100 ? 0.816 22.219 10.367 1 88.75 100 LEU A CA 1
ATOM 812 C C . LEU A 1 100 ? -0.496 22.984 10.461 1 88.75 100 LEU A C 1
ATOM 814 O O . LEU A 1 100 ? -0.79 23.828 9.609 1 88.75 100 LEU A O 1
ATOM 818 N N . ASN A 1 101 ? -1.231 22.656 11.477 1 91.38 101 ASN A N 1
ATOM 819 C CA . ASN A 1 101 ? -2.459 23.406 11.711 1 91.38 101 ASN A CA 1
ATOM 820 C C . ASN A 1 101 ? -2.182 24.891 11.883 1 91.38 101 ASN A C 1
ATOM 822 O O . ASN A 1 101 ? -2.881 25.734 11.305 1 91.38 101 ASN A O 1
ATOM 826 N N . CYS A 1 102 ? -1.21 25.188 12.648 1 89.5 102 CYS A N 1
ATOM 827 C CA . CYS A 1 102 ? -0.876 26.578 12.938 1 89.5 102 CYS A CA 1
ATOM 828 C C . CYS A 1 102 ? -0.434 27.312 11.68 1 89.5 102 CYS A C 1
ATOM 830 O O . CYS A 1 102 ? -0.771 28.484 11.492 1 89.5 102 CYS A O 1
ATOM 832 N N . ILE A 1 103 ? 0.23 26.609 10.844 1 83.44 103 ILE A N 1
ATOM 833 C CA . ILE A 1 103 ? 0.674 27.203 9.594 1 83.44 103 ILE A CA 1
ATOM 834 C C . ILE A 1 103 ? -0.538 27.578 8.742 1 83.44 103 ILE A C 1
ATOM 836 O O . ILE A 1 103 ? -0.521 28.594 8.039 1 83.44 103 ILE A O 1
ATOM 840 N N . LEU A 1 104 ? -1.549 26.875 8.875 1 84.94 104 LEU A N 1
ATOM 841 C CA . LEU A 1 104 ? -2.746 27.078 8.07 1 84.94 104 LEU A CA 1
ATOM 842 C C . LEU A 1 104 ? -3.561 28.266 8.609 1 84.94 104 LEU A C 1
ATOM 844 O O . LEU A 1 104 ? -4.23 28.953 7.848 1 84.94 104 LEU A O 1
ATOM 848 N N . ILE A 1 105 ? -3.461 28.469 9.914 1 87.94 105 ILE A N 1
ATOM 849 C CA . ILE A 1 105 ? -4.527 29.312 10.445 1 87.94 105 ILE A CA 1
ATOM 850 C C . ILE A 1 105 ? -3.928 30.516 11.164 1 87.94 105 ILE A C 1
ATOM 852 O O . ILE A 1 105 ? -4.633 31.484 11.461 1 87.94 105 ILE A O 1
ATOM 856 N N . TYR A 1 106 ? -2.65 30.484 11.453 1 86.25 106 TYR A N 1
ATOM 857 C CA . TYR A 1 106 ? -1.998 31.609 12.094 1 86.25 106 TYR A CA 1
ATOM 858 C C . TYR A 1 106 ? -0.955 32.25 11.172 1 86.25 106 TYR A C 1
ATOM 860 O O . TYR A 1 106 ? -0.247 31.531 10.461 1 86.25 106 TYR A O 1
ATOM 868 N N . PRO A 1 107 ? -0.782 33.562 11.195 1 80.5 107 PRO A N 1
ATOM 869 C CA . PRO A 1 107 ? 0.232 34.219 10.383 1 80.5 107 PRO A CA 1
ATOM 870 C C . PRO A 1 107 ? 1.637 34.094 10.969 1 80.5 107 PRO A C 1
ATOM 872 O O . PRO A 1 107 ? 2.625 34.281 10.25 1 80.5 107 PRO A O 1
ATOM 875 N N . GLU A 1 108 ? 1.743 33.875 12.266 1 81.31 108 GLU A N 1
ATOM 876 C CA . GLU A 1 108 ? 3.037 33.781 12.938 1 81.31 108 GLU A CA 1
ATOM 877 C C . GLU A 1 108 ? 3.283 32.375 13.477 1 81.31 108 GLU A C 1
ATOM 879 O O . GLU A 1 108 ? 2.35 31.562 13.594 1 81.31 108 GLU A O 1
ATOM 884 N N . SER A 1 109 ? 4.527 32.156 13.719 1 83.69 109 SER A N 1
ATOM 885 C CA . SER A 1 109 ? 4.891 30.859 14.32 1 83.69 109 SER A CA 1
ATOM 886 C C . SER A 1 109 ? 4.316 30.734 15.734 1 83.69 109 SER A C 1
ATOM 888 O O . SER A 1 109 ? 4.305 31.703 16.5 1 83.69 109 SER A O 1
ATOM 890 N N . LYS A 1 110 ? 3.844 29.578 16.016 1 89.62 110 LYS A N 1
ATOM 891 C CA . LYS A 1 110 ? 3.291 29.281 17.328 1 89.62 110 LYS A CA 1
ATOM 892 C C . LYS A 1 110 ? 4.047 28.141 18 1 89.62 110 LYS A C 1
ATOM 894 O O . LYS A 1 110 ? 3.465 27.359 18.766 1 89.62 110 LYS A O 1
ATOM 899 N N . ASP A 1 111 ? 5.312 27.953 17.672 1 88.44 111 ASP A N 1
ATOM 900 C CA . ASP A 1 111 ? 6.102 26.812 18.094 1 88.44 111 ASP A CA 1
ATOM 901 C C . ASP A 1 111 ? 6.156 26.703 19.609 1 88.44 111 ASP A C 1
ATOM 903 O O . ASP A 1 111 ? 5.992 25.625 20.172 1 88.44 111 ASP A O 1
ATOM 907 N N . GLU A 1 112 ? 6.461 27.828 20.234 1 91.44 112 GLU A N 1
ATOM 908 C CA . GLU A 1 112 ? 6.559 27.828 21.688 1 91.44 112 GLU A CA 1
ATOM 909 C C . GLU A 1 112 ? 5.23 27.453 22.328 1 91.44 112 GLU A C 1
ATOM 911 O O . GLU A 1 112 ? 5.195 26.656 23.266 1 91.44 112 GLU A O 1
ATOM 916 N N . GLN A 1 113 ? 4.199 28 21.828 1 95.12 113 GLN A N 1
ATOM 917 C CA . GLN A 1 113 ? 2.865 27.703 22.344 1 95.12 113 GLN A CA 1
ATOM 918 C C . GLN A 1 113 ? 2.508 26.234 22.156 1 95.12 113 GLN A C 1
ATOM 920 O O . GLN A 1 113 ? 1.914 25.609 23.031 1 95.12 113 GLN A O 1
ATOM 925 N N . ILE A 1 114 ? 2.844 25.672 21.016 1 94.38 114 ILE A N 1
ATOM 926 C CA . ILE A 1 114 ? 2.57 24.281 20.734 1 94.38 114 ILE A CA 1
ATOM 927 C C . ILE A 1 114 ? 3.342 23.391 21.703 1 94.38 114 ILE A C 1
ATOM 929 O O . ILE A 1 114 ? 2.803 22.406 22.219 1 94.38 114 ILE A O 1
ATOM 933 N N . ASN A 1 115 ? 4.613 23.719 21.953 1 93.5 115 ASN A N 1
ATOM 934 C CA . ASN A 1 115 ? 5.395 22.953 22.906 1 93.5 115 ASN A CA 1
ATOM 935 C C . ASN A 1 115 ? 4.75 22.969 24.297 1 93.5 115 ASN A C 1
ATOM 937 O O . ASN A 1 115 ? 4.66 21.938 24.953 1 93.5 115 ASN A O 1
ATOM 941 N N . ARG A 1 116 ? 4.297 24.109 24.688 1 96.5 116 ARG A N 1
ATOM 942 C CA . ARG A 1 116 ? 3.646 24.234 25.984 1 96.5 116 ARG A CA 1
ATOM 943 C C . ARG A 1 116 ? 2.344 23.453 26.031 1 96.5 116 ARG A C 1
ATOM 945 O O . ARG A 1 116 ? 2.014 22.844 27.047 1 96.5 116 ARG A O 1
ATOM 952 N N . LEU A 1 117 ? 1.638 23.453 24.984 1 96.88 117 LEU A N 1
ATOM 953 C CA . LEU A 1 117 ? 0.398 22.688 24.891 1 96.88 117 LEU A CA 1
ATOM 954 C C . LEU A 1 117 ? 0.667 21.203 25.031 1 96.88 117 LEU A C 1
ATOM 956 O O . LEU A 1 117 ? -0.041 20.5 25.766 1 96.88 117 LEU A O 1
ATOM 960 N N . LEU A 1 118 ? 1.64 20.703 24.328 1 94.62 118 LEU A N 1
ATOM 961 C CA . LEU A 1 118 ? 1.99 19.297 24.375 1 94.62 118 LEU A CA 1
ATOM 962 C C . LEU A 1 118 ? 2.465 18.906 25.781 1 94.62 118 LEU A C 1
ATOM 964 O O . LEU A 1 118 ? 2.109 17.828 26.281 1 94.62 118 LEU A O 1
ATOM 968 N N . GLU A 1 119 ? 3.271 19.766 26.391 1 94.25 119 GLU A N 1
ATOM 969 C CA . GLU A 1 119 ? 3.727 19.516 27.75 1 94.25 119 GLU A CA 1
ATOM 970 C C . GLU A 1 119 ? 2.551 19.453 28.719 1 94.25 119 GLU A C 1
ATOM 972 O O . GLU A 1 119 ? 2.496 18.578 29.578 1 94.25 119 GLU A O 1
ATOM 977 N N . TRP A 1 120 ? 1.71 20.359 28.594 1 96 120 TRP A N 1
ATOM 978 C CA . TRP A 1 120 ? 0.518 20.391 29.438 1 96 120 TRP A CA 1
ATOM 979 C C . TRP A 1 120 ? -0.292 19.109 29.281 1 96 120 TRP A C 1
ATOM 981 O O . TRP A 1 120 ? -0.726 18.5 30.266 1 96 120 TRP A O 1
ATOM 991 N N . PHE A 1 121 ? -0.525 18.688 28.062 1 94.5 121 PHE A N 1
ATOM 992 C CA . PHE A 1 121 ? -1.339 17.5 27.797 1 94.5 121 PHE A CA 1
ATOM 993 C C . PHE A 1 121 ? -0.73 16.266 28.453 1 94.5 121 PHE A C 1
ATOM 995 O O . PHE A 1 121 ? -1.453 15.367 28.891 1 94.5 121 PHE A O 1
ATOM 1002 N N . GLN A 1 122 ? 0.578 16.203 28.484 1 90.88 122 GLN A N 1
ATOM 1003 C CA . GLN A 1 122 ? 1.296 15.078 29.062 1 90.88 122 GLN A CA 1
ATOM 1004 C C . GLN A 1 122 ? 1.056 14.992 30.578 1 90.88 122 GLN A C 1
ATOM 1006 O O . GLN A 1 122 ? 1.285 13.953 31.188 1 90.88 122 GLN A O 1
ATOM 1011 N N . THR A 1 123 ? 0.596 16.078 31.188 1 92.38 123 THR A N 1
ATOM 1012 C CA . THR A 1 123 ? 0.362 16.094 32.625 1 92.38 123 THR A CA 1
ATOM 1013 C C . THR A 1 123 ? -1.041 15.586 32.938 1 92.38 123 THR A C 1
ATOM 1015 O O . THR A 1 123 ? -1.351 15.305 34.094 1 92.38 123 THR A O 1
ATOM 1018 N N . LEU A 1 124 ? -1.86 15.438 31.969 1 93.38 124 LEU A N 1
ATOM 1019 C CA . LEU A 1 124 ? -3.252 15.062 32.219 1 93.38 124 LEU A CA 1
ATOM 1020 C C . LEU A 1 124 ? -3.365 13.602 32.594 1 93.38 124 LEU A C 1
ATOM 1022 O O . LEU A 1 124 ? -2.672 12.742 32.062 1 93.38 124 LEU A O 1
ATOM 1026 N N . SER A 1 125 ? -4.266 13.336 33.531 1 91.38 125 SER A N 1
ATOM 1027 C CA . SER A 1 125 ? -4.527 11.984 34 1 91.38 125 SER A CA 1
ATOM 1028 C C . SER A 1 125 ? -5.289 11.172 32.969 1 91.38 125 SER A C 1
ATOM 1030 O O . SER A 1 125 ? -6.184 11.695 32.312 1 91.38 125 SER A O 1
ATOM 1032 N N . ASP A 1 126 ? -4.934 9.914 32.875 1 87.25 126 ASP A N 1
ATOM 1033 C CA . ASP A 1 126 ? -5.645 9.008 31.984 1 87.25 126 ASP A CA 1
ATOM 1034 C C . ASP A 1 126 ? -7.027 8.664 32.531 1 87.25 126 ASP A C 1
ATOM 1036 O O . ASP A 1 126 ? -7.844 8.055 31.828 1 87.25 126 ASP A O 1
ATOM 1040 N N . LYS A 1 127 ? -7.371 9.156 33.656 1 90.75 127 LYS A N 1
ATOM 1041 C CA . LYS A 1 127 ? -8.641 8.859 34.312 1 90.75 127 LYS A CA 1
ATOM 1042 C C . LYS A 1 127 ? -9.68 9.938 34.031 1 90.75 127 LYS A C 1
ATOM 1044 O O . LYS A 1 127 ? -10.867 9.758 34.312 1 90.75 127 LYS A O 1
ATOM 1049 N N . LEU A 1 128 ? -9.266 10.992 33.438 1 92.06 128 LEU A N 1
ATOM 1050 C CA . LEU A 1 128 ? -10.203 12.062 33.125 1 92.06 128 LEU A CA 1
ATOM 1051 C C . LEU A 1 128 ? -11.18 11.625 32.062 1 92.06 128 LEU A C 1
ATOM 1053 O O . LEU A 1 128 ? -10.805 10.898 31.125 1 92.06 128 LEU A O 1
ATOM 1057 N N . ARG A 1 129 ? -12.469 12.078 32.312 1 92.69 129 ARG A N 1
ATOM 1058 C CA . ARG A 1 129 ? -13.445 11.867 31.25 1 92.69 129 ARG A CA 1
ATOM 1059 C C . ARG A 1 129 ? -13.148 12.75 30.047 1 92.69 129 ARG A C 1
ATOM 1061 O O . ARG A 1 129 ? -12.648 13.867 30.203 1 92.69 129 ARG A O 1
ATOM 1068 N N . LEU A 1 130 ? -13.477 12.328 28.797 1 92.25 130 LEU A N 1
ATOM 1069 C CA . LEU A 1 130 ? -13.227 13.055 27.562 1 92.25 130 LEU A CA 1
ATOM 1070 C C . LEU A 1 130 ? -13.828 14.461 27.609 1 92.25 130 LEU A C 1
ATOM 1072 O O . LEU A 1 130 ? -13.219 15.422 27.141 1 92.25 130 LEU A O 1
ATOM 1076 N N . GLU A 1 131 ? -15.031 14.562 28.203 1 93.5 131 GLU A N 1
ATOM 1077 C CA . GLU A 1 131 ? -15.711 15.852 28.297 1 93.5 131 GLU A CA 1
ATOM 1078 C C . GLU A 1 131 ? 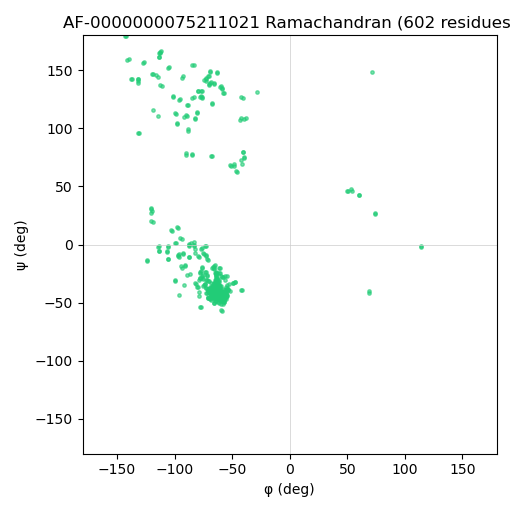-14.922 16.828 29.156 1 93.5 131 GLU A C 1
ATOM 1080 O O . GLU A 1 131 ? -14.852 18.031 28.844 1 93.5 131 GLU A O 1
ATOM 1085 N N . ASP A 1 132 ? -14.344 16.359 30.141 1 95.19 132 ASP A N 1
ATOM 1086 C CA . ASP A 1 132 ? -13.523 17.188 31.016 1 95.19 132 ASP A CA 1
ATOM 1087 C C . ASP A 1 132 ? -12.234 17.625 30.312 1 95.19 132 ASP A C 1
ATOM 1089 O O . ASP A 1 132 ? -11.781 18.75 30.469 1 95.19 132 ASP A O 1
ATOM 1093 N N . VAL A 1 133 ? -11.656 16.703 29.594 1 95.44 133 VAL A N 1
ATOM 1094 C CA . VAL A 1 133 ? -10.438 17 28.844 1 95.44 133 VAL A CA 1
ATOM 1095 C C . VAL A 1 133 ? -10.727 18.062 27.797 1 95.44 133 VAL A C 1
ATOM 1097 O O . VAL A 1 133 ? -9.922 18.969 27.594 1 95.44 133 VAL A O 1
ATOM 1100 N N . LYS A 1 134 ? -11.875 17.953 27.188 1 95.81 134 LYS A N 1
ATOM 1101 C CA . LYS A 1 134 ? -12.289 18.922 26.188 1 95.81 134 LYS A CA 1
ATOM 1102 C C . LYS A 1 134 ? -12.352 20.328 26.781 1 95.81 134 LYS A C 1
ATOM 1104 O O . LYS A 1 134 ? -11.812 21.281 26.203 1 95.81 134 LYS A O 1
ATOM 1109 N N . GLU A 1 135 ? -13.008 20.438 27.844 1 96.12 135 GLU A N 1
ATOM 1110 C CA . GLU A 1 135 ? -13.141 21.734 28.5 1 96.12 135 GLU A CA 1
ATOM 1111 C C . GLU A 1 135 ? -11.781 22.297 28.906 1 96.12 135 GLU A C 1
ATOM 1113 O O . GLU A 1 135 ? -11.492 23.469 28.656 1 96.12 135 GLU A O 1
ATOM 1118 N N . ALA A 1 136 ? -11.016 21.5 29.484 1 96.81 136 ALA A N 1
ATOM 1119 C CA . ALA A 1 136 ? -9.68 21.922 29.875 1 96.81 136 ALA A CA 1
ATOM 1120 C C . ALA A 1 136 ? -8.844 22.297 28.656 1 96.81 136 ALA A C 1
ATOM 1122 O O . ALA A 1 136 ? -8.031 23.219 28.734 1 96.81 136 ALA A O 1
ATOM 1123 N N . TYR A 1 137 ? -8.984 21.531 27.594 1 97.06 137 TYR A N 1
ATOM 1124 C CA . TYR A 1 137 ? -8.273 21.797 26.344 1 97.06 137 TYR A CA 1
ATOM 1125 C C . TYR A 1 137 ? -8.633 23.156 25.797 1 97.06 137 TYR A C 1
ATOM 1127 O O . TYR A 1 137 ? -7.75 23.938 25.438 1 97.06 137 TYR A O 1
ATOM 1135 N N . ILE A 1 138 ? -9.891 23.5 25.766 1 97 138 ILE A N 1
ATOM 1136 C CA . ILE A 1 138 ? -10.367 24.781 25.25 1 97 138 ILE A CA 1
ATOM 1137 C C . ILE A 1 138 ? -9.789 25.922 26.109 1 97 138 ILE A C 1
ATOM 1139 O O . ILE A 1 138 ? -9.305 26.922 25.562 1 97 138 ILE A O 1
ATOM 1143 N N . ASP A 1 139 ? -9.828 25.734 27.359 1 97.38 139 ASP A N 1
ATOM 1144 C CA . ASP A 1 139 ? -9.281 26.734 28.281 1 97.38 139 ASP A CA 1
ATOM 1145 C C . ASP A 1 139 ? -7.785 26.922 28.062 1 97.38 139 ASP A C 1
ATOM 1147 O O . ASP A 1 139 ? -7.297 28.062 28.047 1 97.38 139 ASP A O 1
ATOM 1151 N N . THR A 1 140 ? -7.113 25.828 27.953 1 97.94 140 THR A N 1
ATOM 1152 C CA . THR A 1 140 ? -5.668 25.891 27.766 1 97.94 140 THR A CA 1
ATOM 1153 C C . THR A 1 140 ? -5.324 26.562 26.438 1 97.94 140 THR A C 1
ATOM 1155 O O . THR A 1 140 ? -4.367 27.328 26.359 1 97.94 140 THR A O 1
ATOM 1158 N N . LEU A 1 141 ? -6.074 26.234 25.359 1 97.62 141 LEU A N 1
ATOM 1159 C CA . LEU A 1 141 ? -5.875 26.906 24.078 1 97.62 141 LEU A CA 1
ATOM 1160 C C . LEU A 1 141 ? -6.004 28.406 24.219 1 97.62 141 LEU A C 1
ATOM 1162 O O . LEU A 1 141 ? -5.215 29.156 23.641 1 97.62 141 LEU A O 1
ATOM 1166 N N . GLN A 1 142 ? -6.977 28.844 24.953 1 97.06 142 GLN A N 1
ATOM 1167 C CA . GLN A 1 142 ? -7.176 30.266 25.188 1 97.06 142 GLN A CA 1
ATOM 1168 C C . GLN A 1 142 ? -5.992 30.875 25.938 1 97.06 142 GLN A C 1
ATOM 1170 O O . GLN A 1 142 ? -5.488 31.938 25.547 1 97.06 142 GLN A O 1
ATOM 1175 N N . GLN A 1 143 ? -5.508 30.266 26.906 1 97.75 143 GLN A N 1
ATOM 1176 C CA . GLN A 1 143 ? -4.395 30.75 27.719 1 97.75 143 GLN A CA 1
ATOM 1177 C C . GLN A 1 143 ? -3.113 30.844 26.891 1 97.75 143 GLN A C 1
ATOM 1179 O O . GLN A 1 143 ? -2.279 31.719 27.141 1 97.75 143 GLN A O 1
ATOM 1184 N N . LEU A 1 144 ? -2.973 29.969 25.953 1 97.69 144 LEU A N 1
ATOM 1185 C CA . LEU A 1 144 ? -1.749 29.891 25.172 1 97.69 144 LEU A CA 1
ATOM 1186 C C . LEU A 1 144 ? -1.896 30.688 23.875 1 97.69 144 LEU A C 1
ATOM 1188 O O . LEU A 1 144 ? -1.031 30.625 23 1 97.69 144 LEU A O 1
ATOM 1192 N N . ASN A 1 145 ? -3.012 31.391 23.719 1 96.12 145 ASN A N 1
ATOM 1193 C CA . ASN A 1 145 ? -3.309 32.156 22.516 1 96.12 145 ASN A CA 1
ATOM 1194 C C . ASN A 1 145 ? -3.348 31.25 21.281 1 96.12 145 ASN A C 1
ATOM 1196 O O . ASN A 1 145 ? -2.725 31.547 20.266 1 96.12 145 ASN A O 1
ATOM 1200 N N . LEU A 1 146 ? -3.98 30.031 21.391 1 97.5 146 LEU A N 1
ATOM 1201 C CA . LEU A 1 146 ? -4.152 29.062 20.328 1 97.5 146 LEU A CA 1
ATOM 1202 C C . LEU A 1 146 ? -5.633 28.781 20.078 1 97.5 146 LEU A C 1
ATOM 1204 O O . LEU A 1 146 ? -6.004 27.656 19.719 1 97.5 146 LEU A O 1
ATOM 1208 N N . SER A 1 147 ? -6.473 29.75 20.297 1 95.88 147 SER A N 1
ATOM 1209 C CA . SER A 1 147 ? -7.914 29.547 20.297 1 95.88 147 SER A CA 1
ATOM 1210 C C . SER A 1 147 ? -8.414 29.109 18.922 1 95.88 147 SER A C 1
ATOM 1212 O O . SER A 1 147 ? -9.43 28.422 18.812 1 95.88 147 SER A O 1
ATOM 1214 N N . LEU A 1 148 ? -7.723 29.453 17.859 1 93.94 148 LEU A N 1
ATOM 1215 C CA . LEU A 1 148 ? -8.156 29.109 16.516 1 93.94 148 LEU A CA 1
ATOM 1216 C C . LEU A 1 148 ? -8.008 27.609 16.25 1 93.94 148 LEU A C 1
ATOM 1218 O O . LEU A 1 148 ? -8.547 27.094 15.281 1 93.94 148 LEU A O 1
ATOM 1222 N N . LEU A 1 149 ? -7.277 26.875 17.109 1 95.88 149 LEU A N 1
ATOM 1223 C CA . LEU A 1 149 ? -7.098 25.438 16.984 1 95.88 149 LEU A CA 1
ATOM 1224 C C . LEU A 1 149 ? -8.32 24.688 17.5 1 95.88 149 LEU A C 1
ATOM 1226 O O . LEU A 1 149 ? -8.438 23.469 17.312 1 95.88 149 LEU A O 1
ATOM 1230 N N . ASP A 1 150 ? -9.234 25.391 18.172 1 95.75 150 ASP A N 1
ATOM 1231 C CA . ASP A 1 150 ? -10.445 24.75 18.672 1 95.75 150 ASP A CA 1
ATOM 1232 C C . ASP A 1 150 ? -11.352 24.312 17.516 1 95.75 150 ASP A C 1
ATOM 1234 O O . ASP A 1 150 ? -11.852 25.156 16.766 1 95.75 150 ASP A O 1
ATOM 1238 N N . PRO A 1 151 ? -11.68 23 17.406 1 94.12 151 PRO A N 1
ATOM 1239 C CA . PRO A 1 151 ? -12.523 22.547 16.297 1 94.12 151 PRO A CA 1
ATOM 1240 C C . PRO A 1 151 ? -13.977 22.969 16.453 1 94.12 151 PRO A C 1
ATOM 1242 O O . PRO A 1 151 ? -14.758 22.859 15.5 1 94.12 151 PRO A O 1
ATOM 1245 N N . GLN A 1 152 ? -14.406 23.5 17.531 1 90.75 152 GLN A N 1
ATOM 1246 C CA . GLN A 1 152 ? -15.734 24 17.844 1 90.75 152 GLN A CA 1
ATOM 1247 C C . GLN A 1 152 ? -16.75 22.859 17.938 1 90.75 152 GLN A C 1
ATOM 1249 O O . GLN A 1 152 ? -17.656 22.906 18.766 1 90.75 152 GLN A O 1
ATOM 1254 N N . LYS A 1 153 ? -16.641 21.906 17.016 1 92.44 153 LYS A N 1
ATOM 1255 C CA . LYS A 1 153 ? -17.453 20.688 17.078 1 92.44 153 LYS A CA 1
ATOM 1256 C C . LYS A 1 153 ? -16.594 19.469 17.391 1 92.44 153 LYS A C 1
ATOM 1258 O O . LYS A 1 153 ? -15.523 19.297 16.797 1 92.44 153 LYS A O 1
ATOM 1263 N N . TYR A 1 154 ? -17.078 18.609 18.281 1 93.5 154 TYR A N 1
ATOM 1264 C CA . TYR A 1 154 ? -16.219 17.547 18.766 1 93.5 154 TYR A CA 1
ATOM 1265 C C . TYR A 1 154 ? -16.781 16.172 18.438 1 93.5 154 TYR A C 1
ATOM 1267 O O . TYR A 1 154 ? -16.406 15.18 19.062 1 93.5 154 TYR A O 1
ATOM 1275 N N . LEU A 1 155 ? -17.688 16.188 17.453 1 92.88 155 LEU A N 1
ATOM 1276 C CA . LEU A 1 155 ? -18.172 14.891 16.984 1 92.88 155 LEU A CA 1
ATOM 1277 C C . LEU A 1 155 ? -17.172 14.266 16.016 1 92.88 155 LEU A C 1
ATOM 1279 O O . LEU A 1 155 ? -16.984 14.766 14.898 1 92.88 155 LEU A O 1
ATOM 1283 N N . PHE A 1 156 ? -16.609 13.164 16.453 1 92.38 156 PHE A N 1
ATOM 1284 C CA . PHE A 1 156 ? -15.586 12.484 15.672 1 92.38 156 PHE A CA 1
ATOM 1285 C C . PHE A 1 156 ? -16.203 11.352 14.852 1 92.38 156 PHE A C 1
ATOM 1287 O O . PHE A 1 156 ? -16.875 10.484 15.398 1 92.38 156 PHE A O 1
ATOM 1294 N N . SER A 1 157 ? -16.016 11.359 13.562 1 93.31 157 SER A N 1
ATOM 1295 C CA . SER A 1 157 ? -16.594 10.383 12.648 1 93.31 157 SER A CA 1
ATOM 1296 C C . SER A 1 157 ? -15.617 10.023 11.531 1 93.31 157 SER A C 1
ATOM 1298 O O . SER A 1 157 ? -14.508 10.547 11.477 1 93.31 157 SER A O 1
ATOM 1300 N N . PHE A 1 158 ? -16.031 9.156 10.68 1 93.31 158 PHE A N 1
ATOM 1301 C CA . PHE A 1 158 ? -15.211 8.789 9.531 1 93.31 158 PHE A CA 1
ATOM 1302 C C . PHE A 1 158 ? -15 9.984 8.609 1 93.31 158 PHE A C 1
ATOM 1304 O O . PHE A 1 158 ? -13.945 10.117 7.984 1 93.31 158 PHE A O 1
ATOM 1311 N N . THR A 1 159 ? -15.969 10.828 8.609 1 95.88 159 THR A N 1
ATOM 1312 C CA . THR A 1 159 ? -15.836 12.039 7.809 1 95.88 159 THR A CA 1
ATOM 1313 C C . THR A 1 159 ? -14.664 12.883 8.289 1 95.88 159 THR A C 1
ATOM 1315 O O . THR A 1 159 ? -13.922 13.445 7.48 1 95.88 159 THR A O 1
ATOM 1318 N N . THR A 1 160 ? -14.461 12.977 9.602 1 96.81 160 THR A N 1
ATOM 1319 C CA . THR A 1 160 ? -13.336 13.711 10.172 1 96.81 160 THR A CA 1
ATOM 1320 C C . THR A 1 160 ? -12.008 13.148 9.656 1 96.81 160 THR A C 1
ATOM 1322 O O . THR A 1 160 ? -11.102 13.914 9.305 1 96.81 160 THR A O 1
ATOM 1325 N N . ILE A 1 161 ? -11.945 11.875 9.594 1 96.5 161 ILE A N 1
ATOM 1326 C CA . ILE A 1 161 ? -10.719 11.195 9.18 1 96.5 161 ILE A CA 1
ATOM 1327 C C . ILE A 1 161 ? -10.469 11.445 7.691 1 96.5 161 ILE A C 1
ATOM 1329 O O . ILE A 1 161 ? -9.359 11.828 7.301 1 96.5 161 ILE A O 1
ATOM 1333 N N . TRP A 1 162 ? -11.484 11.289 6.855 1 97.62 162 TRP A N 1
ATOM 1334 C CA . TRP A 1 162 ? -11.328 11.5 5.422 1 97.62 162 TRP A CA 1
ATOM 1335 C C . TRP A 1 162 ? -10.984 12.953 5.113 1 97.62 162 TRP A C 1
ATOM 1337 O O . TRP A 1 162 ? -10.102 13.227 4.301 1 97.62 162 TRP A O 1
ATOM 1347 N N . ASP A 1 163 ? -11.695 13.875 5.789 1 97.88 163 ASP A N 1
ATOM 1348 C CA . ASP A 1 163 ? -11.391 15.289 5.613 1 97.88 163 ASP A CA 1
ATOM 1349 C C . ASP A 1 163 ? -9.922 15.57 5.906 1 97.88 163 ASP A C 1
ATOM 1351 O O . ASP A 1 163 ? -9.266 16.328 5.176 1 97.88 163 ASP A O 1
ATOM 1355 N N . THR A 1 164 ? -9.445 15.016 6.961 1 97.62 164 THR A N 1
ATOM 1356 C CA . THR A 1 164 ? -8.062 15.195 7.375 1 97.62 164 THR A CA 1
ATOM 1357 C C . THR A 1 164 ? -7.105 14.641 6.324 1 97.62 164 THR A C 1
ATOM 1359 O O . THR A 1 164 ? -6.105 15.273 5.988 1 97.62 164 THR A O 1
ATOM 1362 N N . ILE A 1 165 ? -7.395 13.453 5.805 1 98.12 165 ILE A N 1
ATOM 1363 C CA . ILE A 1 165 ? -6.586 12.82 4.77 1 98.12 165 ILE A CA 1
ATOM 1364 C C . ILE A 1 165 ? -6.508 13.734 3.549 1 98.12 165 ILE A C 1
ATOM 1366 O O . ILE A 1 165 ? -5.418 13.992 3.029 1 98.12 165 ILE A O 1
ATOM 1370 N N . HIS A 1 166 ? -7.641 14.242 3.15 1 98.44 166 HIS A N 1
ATOM 1371 C CA . HIS A 1 166 ? -7.703 15.109 1.979 1 98.44 166 HIS A CA 1
ATOM 1372 C C . HIS A 1 166 ? -6.926 16.406 2.207 1 98.44 166 HIS A C 1
ATOM 1374 O O . HIS A 1 166 ? -6.191 16.859 1.326 1 98.44 166 HIS A O 1
ATOM 1380 N N . LEU A 1 167 ? -7.066 16.953 3.359 1 97.31 167 LEU A N 1
ATOM 1381 C CA . LEU A 1 167 ? -6.367 18.203 3.66 1 97.31 167 LEU A CA 1
ATOM 1382 C C . LEU A 1 167 ? -4.859 18 3.652 1 97.31 167 LEU A C 1
ATOM 1384 O O . LEU A 1 167 ? -4.121 18.781 3.061 1 97.31 167 LEU A O 1
ATOM 1388 N N . MET A 1 168 ? -4.422 16.969 4.332 1 96.75 168 MET A N 1
ATOM 1389 C CA . MET A 1 168 ? -2.986 16.703 4.395 1 96.75 168 MET A CA 1
ATOM 1390 C C . MET A 1 168 ? -2.42 16.438 3.004 1 96.75 168 MET A C 1
ATOM 1392 O O . MET A 1 168 ? -1.309 16.859 2.691 1 96.75 168 MET A O 1
ATOM 1396 N N . ALA A 1 169 ? -3.188 15.695 2.188 1 97.81 169 ALA A N 1
ATOM 1397 C CA . ALA A 1 169 ? -2.783 15.477 0.801 1 97.81 169 ALA A CA 1
ATOM 1398 C C . ALA A 1 169 ? -2.674 16.797 0.043 1 97.81 169 ALA A C 1
ATOM 1400 O O . ALA A 1 169 ? -1.692 17.031 -0.666 1 97.81 169 ALA A O 1
ATOM 1401 N N . TYR A 1 170 ? -3.641 17.625 0.264 1 96.5 170 TYR A N 1
ATOM 1402 C CA . TYR A 1 170 ? -3.678 18.938 -0.381 1 96.5 170 TYR A CA 1
ATOM 1403 C C . TYR A 1 170 ? -2.486 19.781 0.041 1 96.5 170 TYR A C 1
ATOM 1405 O O . TYR A 1 170 ? -1.844 20.422 -0.795 1 96.5 170 TYR A O 1
ATOM 1413 N N . MET A 1 171 ? -2.18 19.75 1.269 1 93.31 171 MET A N 1
ATOM 1414 C CA . MET A 1 171 ? -1.031 20.484 1.792 1 93.31 171 MET A CA 1
ATOM 1415 C C . MET A 1 171 ? 0.271 19.938 1.215 1 93.31 171 MET A C 1
ATOM 1417 O O . MET A 1 171 ? 1.19 20.703 0.919 1 93.31 171 MET A O 1
ATOM 1421 N N . GLY A 1 172 ? 0.338 18.609 1.128 1 94.69 172 GLY A N 1
ATOM 1422 C CA . GLY A 1 172 ? 1.503 18.016 0.49 1 94.69 172 GLY A CA 1
ATOM 1423 C C . GLY A 1 172 ? 1.722 18.5 -0.928 1 94.69 172 GLY A C 1
ATOM 1424 O O . GLY A 1 172 ? 2.846 18.844 -1.309 1 94.69 172 GLY A O 1
ATOM 1425 N N . ASP A 1 173 ? 0.688 18.625 -1.672 1 95.75 173 ASP A N 1
ATOM 1426 C CA . ASP A 1 173 ? 0.772 19.125 -3.041 1 95.75 173 ASP A CA 1
ATOM 1427 C C . ASP A 1 173 ? 1.212 20.578 -3.066 1 95.75 173 ASP A C 1
ATOM 1429 O O . ASP A 1 173 ? 2 20.984 -3.924 1 95.75 173 ASP A O 1
ATOM 1433 N N . ALA A 1 174 ? 0.689 21.297 -2.145 1 91.81 174 ALA A N 1
ATOM 1434 C CA . ALA A 1 174 ? 1.071 22.719 -2.057 1 91.81 174 ALA A CA 1
ATOM 1435 C C . ALA A 1 174 ? 2.566 22.859 -1.786 1 91.81 174 ALA A C 1
ATOM 1437 O O . ALA A 1 174 ? 3.219 23.75 -2.334 1 91.81 174 ALA A O 1
ATOM 1438 N N . MET A 1 175 ? 3.07 22.031 -0.966 1 91.25 175 MET A N 1
ATOM 1439 C CA . MET A 1 175 ? 4.496 22.047 -0.658 1 91.25 175 MET A CA 1
ATOM 1440 C C . MET A 1 175 ? 5.328 21.766 -1.905 1 91.25 175 MET A C 1
ATOM 1442 O O . MET A 1 175 ? 6.375 22.375 -2.109 1 91.25 175 MET A O 1
ATOM 1446 N N . VAL A 1 176 ? 4.883 20.859 -2.678 1 93.62 176 VAL A N 1
ATOM 1447 C CA . VAL A 1 176 ? 5.594 20.516 -3.906 1 93.62 176 VAL A CA 1
ATOM 1448 C C . VAL A 1 176 ? 5.598 21.719 -4.848 1 93.62 176 VAL A C 1
ATOM 1450 O O . VAL A 1 176 ? 6.625 22.031 -5.461 1 93.62 176 VAL A O 1
ATOM 1453 N N . VAL A 1 177 ? 4.512 22.359 -4.965 1 91.31 177 VAL A N 1
ATOM 1454 C CA . VAL A 1 177 ? 4.379 23.516 -5.852 1 91.31 177 VAL A CA 1
ATOM 1455 C C . VAL A 1 177 ? 5.301 24.641 -5.383 1 91.31 177 VAL A C 1
ATOM 1457 O O . VAL A 1 177 ? 5.883 25.359 -6.203 1 91.31 177 VAL A O 1
ATOM 1460 N N . LYS A 1 178 ? 5.508 24.766 -4.137 1 87.25 178 LYS A N 1
ATOM 1461 C CA . LYS A 1 178 ? 6.277 25.859 -3.568 1 87.25 178 LYS A CA 1
ATOM 1462 C C . LYS A 1 178 ? 7.715 25.438 -3.285 1 87.25 178 LYS A C 1
ATOM 1464 O O . LYS A 1 178 ? 8.438 26.125 -2.553 1 87.25 178 LYS A O 1
ATOM 1469 N N . ARG A 1 179 ? 8.156 24.375 -3.799 1 88.88 179 ARG A N 1
ATOM 1470 C CA . ARG A 1 179 ? 9.43 23.766 -3.441 1 88.88 179 ARG A CA 1
ATOM 1471 C C . ARG A 1 179 ? 10.602 24.672 -3.811 1 88.88 179 ARG A C 1
ATOM 1473 O O . ARG A 1 179 ? 11.672 24.594 -3.201 1 88.88 179 ARG A O 1
ATOM 1480 N N . ASP A 1 180 ? 10.414 25.562 -4.762 1 85.94 180 ASP A N 1
ATOM 1481 C CA . ASP A 1 180 ? 11.484 26.469 -5.172 1 85.94 180 ASP A CA 1
ATOM 1482 C C . ASP A 1 180 ? 11.664 27.594 -4.156 1 85.94 180 ASP A C 1
ATOM 1484 O O . ASP A 1 180 ? 12.75 28.172 -4.059 1 85.94 180 ASP A O 1
ATOM 1488 N N . VAL A 1 181 ? 10.617 27.844 -3.4 1 82.62 181 VAL A N 1
ATOM 1489 C CA . VAL A 1 181 ? 10.656 28.922 -2.432 1 82.62 181 VAL A CA 1
ATOM 1490 C C . VAL A 1 181 ? 11.031 28.375 -1.056 1 82.62 181 VAL A C 1
ATOM 1492 O O . VAL A 1 181 ? 11.789 29.016 -0.315 1 82.62 181 VAL A O 1
ATOM 1495 N N . VAL A 1 182 ? 10.57 27.234 -0.433 1 78.25 182 VAL A N 1
ATOM 1496 C CA . VAL A 1 182 ? 10.719 26.641 0.895 1 78.25 182 VAL A CA 1
ATOM 1497 C C . VAL A 1 182 ? 12.031 25.859 0.971 1 78.25 182 VAL A C 1
ATOM 1499 O O . VAL A 1 182 ? 12.555 25.625 2.061 1 78.25 182 VAL A O 1
ATOM 1502 N N . LYS A 1 183 ? 12.875 25.781 0.027 1 80.06 183 LYS A N 1
ATOM 1503 C CA . LYS A 1 183 ? 14.086 24.969 -0.086 1 80.06 183 LYS A CA 1
ATOM 1504 C C . LYS A 1 183 ? 13.742 23.5 -0.282 1 80.06 183 LYS A C 1
ATOM 1506 O O . LYS A 1 183 ? 12.898 22.953 0.428 1 80.06 183 LYS A O 1
ATOM 1511 N N . HIS A 1 184 ? 14.5 22.938 -0.903 1 85.38 184 HIS A N 1
ATOM 1512 C CA . HIS A 1 184 ? 14.273 21.562 -1.329 1 85.38 184 HIS A CA 1
ATOM 1513 C C . HIS A 1 184 ? 14.359 20.609 -0.15 1 85.38 184 HIS A C 1
ATOM 1515 O O . HIS A 1 184 ? 13.516 19.719 -0.003 1 85.38 184 HIS A O 1
ATOM 1521 N N . ASP A 1 185 ? 15.258 20.797 0.73 1 84.31 185 ASP A N 1
ATOM 1522 C CA . ASP A 1 185 ? 15.477 19.906 1.86 1 84.31 185 ASP A CA 1
ATOM 1523 C C . ASP A 1 185 ? 14.305 19.953 2.838 1 84.31 185 ASP A C 1
ATOM 1525 O O . ASP A 1 185 ? 13.938 18.938 3.428 1 84.31 185 ASP A O 1
ATOM 1529 N N . THR A 1 186 ? 13.805 21.078 2.943 1 86.19 186 THR A N 1
ATOM 1530 C CA . THR A 1 186 ? 12.656 21.234 3.83 1 86.19 186 THR A CA 1
ATOM 1531 C C . THR A 1 186 ? 11.438 20.516 3.279 1 86.19 186 THR A C 1
ATOM 1533 O O . THR A 1 186 ? 10.703 19.859 4.027 1 86.19 186 THR A O 1
ATOM 1536 N N . VAL A 1 187 ? 11.25 20.609 2.014 1 91.19 187 VAL A N 1
ATOM 1537 C CA . VAL A 1 187 ? 10.117 19.938 1.378 1 91.19 187 VAL A CA 1
ATOM 1538 C C . VAL A 1 187 ? 10.289 18.422 1.483 1 91.19 187 VAL A C 1
ATOM 1540 O O . VAL A 1 187 ? 9.328 17.703 1.783 1 91.19 187 VAL A O 1
ATOM 1543 N N . MET A 1 188 ? 11.492 17.969 1.347 1 91.5 188 MET A N 1
ATOM 1544 C CA . MET A 1 188 ? 11.789 16.531 1.469 1 91.5 188 MET A CA 1
ATOM 1545 C C . MET A 1 188 ? 11.484 16.031 2.879 1 91.5 188 MET A C 1
ATOM 1547 O O . MET A 1 188 ? 10.852 14.992 3.051 1 91.5 188 MET A O 1
ATOM 1551 N N . LEU A 1 189 ? 11.875 16.75 3.822 1 88.75 189 LEU A N 1
ATOM 1552 C CA . LEU A 1 189 ? 11.633 16.391 5.211 1 88.75 189 LEU A CA 1
ATOM 1553 C C . LEU A 1 189 ? 10.141 16.406 5.531 1 88.75 189 LEU A C 1
ATOM 1555 O O . LEU A 1 189 ? 9.648 15.547 6.27 1 88.75 189 LEU A O 1
ATOM 1559 N N . TYR A 1 190 ? 9.477 17.375 4.977 1 90.69 190 TYR A N 1
ATOM 1560 C CA . TYR A 1 190 ? 8.023 17.453 5.129 1 90.69 190 TYR A CA 1
ATOM 1561 C C . TYR A 1 190 ? 7.359 16.188 4.602 1 90.69 190 TYR A C 1
ATOM 1563 O O . TYR A 1 190 ? 6.512 15.586 5.273 1 90.69 190 TYR A O 1
ATOM 1571 N N . MET A 1 191 ? 7.773 15.797 3.443 1 94.44 191 MET A N 1
ATOM 1572 C CA . MET A 1 191 ? 7.18 14.625 2.809 1 94.44 191 MET A CA 1
ATOM 1573 C C . MET A 1 191 ? 7.5 13.359 3.598 1 94.44 191 MET A C 1
ATOM 1575 O O . MET A 1 191 ? 6.641 12.492 3.762 1 94.44 191 MET A O 1
ATOM 1579 N N . GLN A 1 192 ? 8.656 13.242 4.117 1 92.06 192 GLN A N 1
ATOM 1580 C CA . GLN A 1 192 ? 9.039 12.094 4.93 1 92.06 192 GLN A CA 1
ATOM 1581 C C . GLN A 1 192 ? 8.164 11.992 6.176 1 92.06 192 GLN A C 1
ATOM 1583 O O . GLN A 1 192 ? 7.73 10.898 6.543 1 92.06 192 GLN A O 1
ATOM 1588 N N . ASN A 1 193 ? 7.93 13.078 6.812 1 91.19 193 ASN A N 1
ATOM 1589 C CA . ASN A 1 193 ? 7.07 13.086 7.988 1 91.19 193 ASN A CA 1
ATOM 1590 C C . ASN A 1 193 ? 5.617 12.781 7.621 1 91.19 193 ASN A C 1
ATOM 1592 O O . ASN A 1 193 ? 4.941 12.031 8.32 1 91.19 193 ASN A O 1
ATOM 1596 N N . LEU A 1 194 ? 5.18 13.391 6.508 1 94.38 194 LEU A N 1
ATOM 1597 C CA . LEU A 1 194 ? 3.82 13.148 6.039 1 94.38 194 LEU A CA 1
ATOM 1598 C C . LEU A 1 194 ? 3.602 11.664 5.758 1 94.38 194 LEU A C 1
ATOM 1600 O O . LEU A 1 194 ? 2.543 11.117 6.07 1 94.38 194 LEU A O 1
ATOM 1604 N N . LYS A 1 195 ? 4.57 11.039 5.172 1 94.62 195 LYS A N 1
ATOM 1605 C CA . LYS A 1 195 ? 4.535 9.609 4.887 1 94.62 195 LYS A CA 1
ATOM 1606 C C . LYS A 1 195 ? 4.254 8.797 6.148 1 94.62 195 LYS A C 1
ATOM 1608 O O . LYS A 1 195 ? 3.393 7.918 6.145 1 94.62 195 LYS A O 1
ATOM 1613 N N . TRP A 1 196 ? 4.898 9.148 7.219 1 90.12 196 TRP A N 1
ATOM 1614 C CA . TRP A 1 196 ? 4.738 8.414 8.469 1 90.12 196 TRP A CA 1
ATOM 1615 C C . TRP A 1 196 ? 3.375 8.695 9.094 1 90.12 196 TRP A C 1
ATOM 1617 O O . TRP A 1 196 ? 2.768 7.812 9.703 1 90.12 196 TRP A O 1
ATOM 1627 N N . VAL A 1 197 ? 2.922 9.906 8.992 1 91.75 197 VAL A N 1
ATOM 1628 C CA . VAL A 1 197 ? 1.583 10.227 9.477 1 91.75 197 VAL A CA 1
ATOM 1629 C C . VAL A 1 197 ? 0.553 9.344 8.773 1 91.75 197 VAL A C 1
ATOM 1631 O O . VAL A 1 197 ? -0.3 8.734 9.422 1 91.75 197 VAL A O 1
ATOM 1634 N N . PHE A 1 198 ? 0.688 9.281 7.473 1 95 198 PHE A N 1
ATOM 1635 C CA . PHE A 1 198 ? -0.257 8.484 6.699 1 95 198 PHE A CA 1
ATOM 1636 C C . PHE A 1 198 ? -0.116 7.004 7.035 1 95 198 PHE A C 1
ATOM 1638 O O . PHE A 1 198 ? -1.106 6.273 7.062 1 95 198 PHE A O 1
ATOM 1645 N N . TYR A 1 199 ? 1.068 6.59 7.238 1 90.56 199 TYR A N 1
ATOM 1646 C CA . TYR A 1 199 ? 1.264 5.195 7.613 1 90.56 199 TYR A CA 1
ATOM 1647 C C . TYR A 1 199 ? 0.568 4.883 8.938 1 90.56 199 TYR A C 1
ATOM 1649 O O . TYR A 1 199 ? -0.026 3.812 9.094 1 90.56 199 TYR A O 1
ATOM 1657 N N . ASN A 1 200 ? 0.567 5.793 9.844 1 85.38 200 ASN A N 1
ATOM 1658 C CA . ASN A 1 200 ? 0.1 5.578 11.203 1 85.38 200 ASN A CA 1
ATOM 1659 C C . ASN A 1 200 ? -1.4 5.824 11.328 1 85.38 200 ASN A C 1
ATOM 1661 O O . ASN A 1 200 ? -1.985 5.602 12.391 1 85.38 200 ASN A O 1
ATOM 1665 N N . LEU A 1 201 ? -2.023 6.184 10.305 1 89.69 201 LEU A N 1
ATOM 1666 C CA . LEU A 1 201 ? -3.436 6.547 10.367 1 89.69 201 LEU A CA 1
ATOM 1667 C C . LEU A 1 201 ? -4.273 5.383 10.891 1 89.69 201 LEU A C 1
ATOM 1669 O O . LEU A 1 201 ? -5.34 5.59 11.469 1 89.69 201 LEU A O 1
ATOM 1673 N N . PHE A 1 202 ? -3.846 4.168 10.695 1 82.44 202 PHE A N 1
ATOM 1674 C CA . PHE A 1 202 ? -4.602 2.998 11.133 1 82.44 202 PHE A CA 1
ATOM 1675 C C . PHE A 1 202 ? -4.789 3.008 12.648 1 82.44 202 PHE A C 1
ATOM 1677 O O . PHE A 1 202 ? -5.715 2.385 13.164 1 82.44 202 PHE A O 1
ATOM 1684 N N . ILE A 1 203 ? -3.984 3.727 13.352 1 76.31 203 ILE A N 1
ATOM 1685 C CA . ILE A 1 203 ? -3.994 3.74 14.805 1 76.31 203 ILE A CA 1
ATOM 1686 C C . ILE A 1 203 ? -5.254 4.441 15.305 1 76.31 203 ILE A C 1
ATOM 1688 O O . ILE A 1 203 ? -5.805 4.078 16.344 1 76.31 203 ILE A O 1
ATOM 1692 N N . VAL A 1 204 ? -5.723 5.375 14.562 1 76.38 204 VAL A N 1
ATOM 1693 C CA . VAL A 1 204 ? -6.844 6.18 15.031 1 76.38 204 VAL A CA 1
ATOM 1694 C C . VAL A 1 204 ? -8.148 5.656 14.43 1 76.38 204 VAL A C 1
ATOM 1696 O O . VAL A 1 204 ? -9.203 6.262 14.602 1 76.38 204 VAL A O 1
ATOM 1699 N N . LEU A 1 205 ? -7.988 4.574 13.641 1 81.5 205 LEU A N 1
ATOM 1700 C CA . LEU A 1 205 ? -9.195 3.932 13.125 1 81.5 205 LEU A CA 1
ATOM 1701 C C . LEU A 1 205 ? -9.789 2.982 14.164 1 81.5 205 LEU A C 1
ATOM 1703 O O . LEU A 1 205 ? -9.203 1.938 14.461 1 81.5 205 LEU A O 1
ATOM 1707 N N . PHE A 1 206 ? -10.906 3.322 14.75 1 75.31 206 PHE A N 1
ATOM 1708 C CA . PHE A 1 206 ? -11.523 2.549 15.82 1 75.31 206 PHE A CA 1
ATOM 1709 C C . PHE A 1 206 ? -12.328 1.391 15.25 1 75.31 206 PHE A C 1
ATOM 1711 O O . PHE A 1 206 ? -12.828 0.546 16 1 75.31 206 PHE A O 1
ATOM 1718 N N . CYS A 1 207 ? -12.484 1.312 14 1 83.38 207 CYS A N 1
ATOM 1719 C CA . CYS A 1 207 ? -13.086 0.176 13.312 1 83.38 207 CYS A CA 1
ATOM 1720 C C . CYS A 1 207 ? -12.031 -0.863 12.945 1 83.38 207 CYS A C 1
ATOM 1722 O O . CYS A 1 207 ? -11.203 -0.633 12.062 1 83.38 207 CYS A O 1
ATOM 1724 N N . PRO A 1 208 ? -12.078 -2.043 13.633 1 81.12 208 PRO A N 1
ATOM 1725 C CA . PRO A 1 208 ? -11.039 -3.049 13.383 1 81.12 208 PRO A CA 1
ATOM 1726 C C . PRO A 1 208 ? -10.969 -3.477 11.922 1 81.12 208 PRO A C 1
ATOM 1728 O O . PRO A 1 208 ? -9.883 -3.674 11.383 1 81.12 208 PRO A O 1
ATOM 1731 N N . LYS A 1 209 ? -12.094 -3.592 11.289 1 85.5 209 LYS A N 1
ATOM 1732 C CA . LYS A 1 209 ? -12.141 -3.967 9.875 1 85.5 209 LYS A CA 1
ATOM 1733 C C . LYS A 1 209 ? -11.484 -2.9 9.008 1 85.5 209 LYS A C 1
ATOM 1735 O O . LYS A 1 209 ? -10.734 -3.221 8.078 1 85.5 209 LYS A O 1
ATOM 1740 N N . CYS A 1 210 ? -11.742 -1.676 9.359 1 89.25 210 CYS A N 1
ATOM 1741 C CA . CYS A 1 210 ? -11.188 -0.556 8.609 1 89.25 210 CYS A CA 1
ATOM 1742 C C . CYS A 1 210 ? -9.688 -0.445 8.828 1 89.25 210 CYS A C 1
ATOM 1744 O O . CYS A 1 210 ? -8.93 -0.209 7.879 1 89.25 210 CYS A O 1
ATOM 1746 N N . ALA A 1 211 ? -9.273 -0.651 10.023 1 86.5 211 ALA A N 1
ATOM 1747 C CA . ALA A 1 211 ? -7.852 -0.56 10.359 1 86.5 211 ALA A CA 1
ATOM 1748 C C . ALA A 1 211 ? -7.047 -1.64 9.641 1 86.5 211 ALA A C 1
ATOM 1750 O O . ALA A 1 211 ? -5.98 -1.363 9.094 1 86.5 211 ALA A O 1
ATOM 1751 N N . ARG A 1 212 ? -7.586 -2.818 9.594 1 85.12 212 ARG A N 1
ATOM 1752 C CA . ARG A 1 212 ? -6.918 -3.924 8.914 1 85.12 212 ARG A CA 1
ATOM 1753 C C . ARG A 1 212 ? -6.828 -3.666 7.41 1 85.12 212 ARG A C 1
ATOM 1755 O O . ARG A 1 212 ? -5.781 -3.895 6.797 1 85.12 212 ARG A O 1
ATOM 1762 N N . HIS A 1 213 ? -7.934 -3.201 6.902 1 91.75 213 HIS A N 1
ATOM 1763 C CA . HIS A 1 213 ? -7.945 -2.902 5.473 1 91.75 213 HIS A CA 1
ATOM 1764 C C . HIS A 1 213 ? -6.949 -1.797 5.137 1 91.75 213 HIS A C 1
ATOM 1766 O O . HIS A 1 213 ? -6.195 -1.91 4.168 1 91.75 213 HIS A O 1
ATOM 1772 N N . TYR A 1 214 ? -6.945 -0.791 5.984 1 92.06 214 TYR A N 1
ATOM 1773 C CA . TYR A 1 214 ? -6.027 0.318 5.75 1 92.06 214 TYR A CA 1
ATOM 1774 C C . TYR A 1 214 ? -4.578 -0.151 5.809 1 92.06 214 TYR A C 1
ATOM 1776 O O . TYR A 1 214 ? -3.756 0.251 4.984 1 92.06 214 TYR A O 1
ATOM 1784 N N . LEU A 1 215 ? -4.258 -0.96 6.676 1 85.94 215 LEU A N 1
ATOM 1785 C CA . LEU A 1 215 ? -2.895 -1.451 6.855 1 85.94 215 LEU A CA 1
ATOM 1786 C C . LEU A 1 215 ? -2.439 -2.25 5.637 1 85.94 215 LEU A C 1
ATOM 1788 O O . LEU A 1 215 ? -1.248 -2.281 5.32 1 85.94 215 LEU A O 1
ATOM 1792 N N . THR A 1 216 ? -3.352 -2.82 4.977 1 88.69 216 THR A N 1
ATOM 1793 C CA . THR A 1 216 ? -2.984 -3.721 3.891 1 88.69 216 THR A CA 1
ATOM 1794 C C . THR A 1 216 ? -3.094 -3.014 2.541 1 88.69 216 THR A C 1
ATOM 1796 O O . THR A 1 216 ? -2.285 -3.252 1.643 1 88.69 216 THR A O 1
ATOM 1799 N N . ALA A 1 217 ? -4.004 -2.082 2.438 1 94 217 ALA A N 1
ATOM 1800 C CA . ALA A 1 217 ? -4.348 -1.575 1.11 1 94 217 ALA A CA 1
ATOM 1801 C C . ALA A 1 217 ? -3.941 -0.112 0.961 1 94 217 ALA A C 1
ATOM 1803 O O . ALA A 1 217 ? -4.133 0.486 -0.102 1 94 217 ALA A O 1
ATOM 1804 N N . ASN A 1 218 ? -3.398 0.476 2.006 1 93.56 218 ASN A N 1
ATOM 1805 C CA . ASN A 1 218 ? -3.029 1.888 1.963 1 93.56 218 ASN A CA 1
ATOM 1806 C C . ASN A 1 218 ? -2.004 2.166 0.869 1 93.56 218 ASN A C 1
ATOM 1808 O O . ASN A 1 218 ? -1.004 1.456 0.753 1 93.56 218 ASN A O 1
ATOM 1812 N N . ILE A 1 219 ? -2.221 3.27 0.11 1 96.75 219 ILE A N 1
ATOM 1813 C CA . ILE A 1 219 ? -1.342 3.564 -1.017 1 96.75 219 ILE A CA 1
ATOM 1814 C C . ILE A 1 219 ? -0.554 4.84 -0.735 1 96.75 219 ILE A C 1
ATOM 1816 O O . ILE A 1 219 ? 0.314 5.23 -1.521 1 96.75 219 ILE A O 1
ATOM 1820 N N . PHE A 1 220 ? -0.834 5.484 0.327 1 97.69 220 PHE A N 1
ATOM 1821 C CA . PHE A 1 220 ? -0.336 6.84 0.535 1 97.69 220 PHE A CA 1
ATOM 1822 C C . PHE A 1 220 ? 1.176 6.836 0.727 1 97.69 220 PHE A C 1
ATOM 1824 O O . PHE A 1 220 ? 1.868 7.742 0.255 1 97.69 220 PHE A O 1
ATOM 1831 N N . VAL A 1 221 ? 1.66 5.852 1.445 1 96.31 221 VAL A N 1
ATOM 1832 C CA . VAL A 1 221 ? 3.105 5.781 1.634 1 96.31 221 VAL A CA 1
ATOM 1833 C C . VAL A 1 221 ? 3.803 5.73 0.276 1 96.31 221 VAL A C 1
ATOM 1835 O O . VAL A 1 221 ? 4.723 6.508 0.014 1 96.31 221 VAL A O 1
ATOM 1838 N N . TYR A 1 222 ? 3.328 4.883 -0.564 1 98.19 222 TYR A N 1
ATOM 1839 C CA . TYR A 1 222 ? 3.877 4.762 -1.911 1 98.19 222 TYR A CA 1
ATOM 1840 C C . TYR A 1 222 ? 3.754 6.074 -2.67 1 98.19 222 TYR A C 1
ATOM 1842 O O . TYR A 1 222 ? 4.703 6.516 -3.32 1 98.19 222 TYR A O 1
ATOM 1850 N N . GLU A 1 223 ? 2.615 6.672 -2.652 1 98.62 223 GLU A N 1
ATOM 1851 C CA . GLU A 1 223 ? 2.371 7.895 -3.414 1 98.62 223 GLU A CA 1
ATOM 1852 C C . GLU A 1 223 ? 3.236 9.047 -2.906 1 98.62 223 GLU A C 1
ATOM 1854 O O . GLU A 1 223 ? 3.693 9.875 -3.693 1 98.62 223 GLU A O 1
ATOM 1859 N N . ILE A 1 224 ? 3.447 9.117 -1.658 1 98.31 224 ILE A N 1
ATOM 1860 C CA . ILE A 1 224 ? 4.309 10.148 -1.096 1 98.31 224 ILE A CA 1
ATOM 1861 C C . ILE A 1 224 ? 5.766 9.867 -1.458 1 98.31 224 ILE A C 1
ATOM 1863 O O . ILE A 1 224 ? 6.527 10.781 -1.761 1 98.31 224 ILE A O 1
ATOM 1867 N N . GLU A 1 225 ? 6.156 8.602 -1.451 1 98 225 GLU A N 1
ATOM 1868 C CA . GLU A 1 225 ? 7.5 8.234 -1.896 1 98 225 GLU A CA 1
ATOM 1869 C C . GLU A 1 225 ? 7.715 8.617 -3.359 1 98 225 GLU A C 1
ATOM 1871 O O . GLU A 1 225 ? 8.828 8.977 -3.754 1 98 225 GLU A O 1
ATOM 1876 N N . ARG A 1 226 ? 6.723 8.484 -4.137 1 98.25 226 ARG A N 1
ATOM 1877 C CA . ARG A 1 226 ? 6.84 8.938 -5.52 1 98.25 226 ARG A CA 1
ATOM 1878 C C . ARG A 1 226 ? 7.215 10.414 -5.582 1 98.25 226 ARG A C 1
ATOM 1880 O O . ARG A 1 226 ? 8.016 10.828 -6.426 1 98.25 226 ARG A O 1
ATOM 1887 N N . VAL A 1 227 ? 6.602 11.18 -4.723 1 98.38 227 VAL A N 1
ATOM 1888 C CA . VAL A 1 227 ? 6.941 12.602 -4.641 1 98.38 227 VAL A CA 1
ATOM 1889 C C . VAL A 1 227 ? 8.383 12.758 -4.176 1 98.38 227 VAL A C 1
ATOM 1891 O O . VAL A 1 227 ? 9.141 13.555 -4.738 1 98.38 227 VAL A O 1
ATOM 1894 N N . GLU A 1 228 ? 8.789 11.984 -3.158 1 97.44 228 GLU A N 1
ATOM 1895 C CA . GLU A 1 228 ? 10.164 12.039 -2.672 1 97.44 228 GLU A CA 1
ATOM 1896 C C . GLU A 1 228 ? 11.148 11.711 -3.789 1 97.44 228 GLU A C 1
ATOM 1898 O O . GLU A 1 228 ? 12.172 12.383 -3.93 1 97.44 228 GLU A O 1
ATOM 1903 N N . VAL A 1 229 ? 10.828 10.719 -4.539 1 97.81 229 VAL A N 1
ATOM 1904 C CA . VAL A 1 229 ? 11.695 10.312 -5.637 1 97.81 229 VAL A CA 1
ATOM 1905 C C . VAL A 1 229 ? 11.773 11.422 -6.68 1 97.81 229 VAL A C 1
ATOM 1907 O O . VAL A 1 229 ? 12.859 11.734 -7.184 1 97.81 229 VAL A O 1
ATOM 1910 N N . ALA A 1 230 ? 10.641 12.008 -7.008 1 97.81 230 ALA A N 1
ATOM 1911 C CA . ALA A 1 230 ? 10.633 13.109 -7.965 1 97.81 230 ALA A CA 1
ATOM 1912 C C . ALA A 1 230 ? 11.492 14.266 -7.48 1 97.81 230 ALA A C 1
ATOM 1914 O O . ALA A 1 230 ? 12.281 14.828 -8.25 1 97.81 230 ALA A O 1
ATOM 1915 N N . LEU A 1 231 ? 11.359 14.617 -6.223 1 97.12 231 LEU A N 1
ATOM 1916 C CA . LEU A 1 231 ? 12.148 15.695 -5.633 1 97.12 231 LEU A CA 1
ATOM 1917 C C . LEU A 1 231 ? 13.633 15.352 -5.637 1 97.12 231 LEU A C 1
ATOM 1919 O O . LEU A 1 231 ? 14.477 16.203 -5.922 1 97.12 231 LEU A O 1
ATOM 1923 N N . TYR A 1 232 ? 13.875 14.141 -5.289 1 96.56 232 TYR A N 1
ATOM 1924 C CA . TYR A 1 232 ? 15.258 13.688 -5.262 1 96.56 232 TYR A CA 1
ATOM 1925 C C . TYR A 1 232 ? 15.891 13.781 -6.645 1 96.56 232 TYR A C 1
ATOM 1927 O O . TYR A 1 232 ? 17.016 14.258 -6.785 1 96.56 232 TYR A O 1
ATOM 1935 N N . ARG A 1 233 ? 15.219 13.32 -7.648 1 95.81 233 ARG A N 1
ATOM 1936 C CA . ARG A 1 233 ? 15.711 13.391 -9.016 1 95.81 233 ARG A CA 1
ATOM 1937 C C . ARG A 1 233 ? 15.906 14.836 -9.461 1 95.81 233 ARG A C 1
ATOM 1939 O O . ARG A 1 233 ? 16.859 15.156 -10.18 1 95.81 233 ARG A O 1
ATOM 1946 N N . GLU A 1 234 ? 15.008 15.641 -9.055 1 95.94 234 GLU A N 1
ATOM 1947 C CA . GLU A 1 234 ? 15.148 17.062 -9.359 1 95.94 234 GLU A CA 1
ATOM 1948 C C . GLU A 1 234 ? 16.422 17.625 -8.742 1 95.94 234 GLU A C 1
ATOM 1950 O O . GLU A 1 234 ? 17.141 18.406 -9.383 1 95.94 234 GLU A O 1
ATOM 1955 N N . ARG A 1 235 ? 16.719 17.25 -7.586 1 93.19 235 ARG A N 1
ATOM 1956 C CA . ARG A 1 235 ? 17.938 17.672 -6.914 1 93.19 235 ARG A CA 1
ATOM 1957 C C . ARG A 1 235 ? 19.172 17.219 -7.684 1 93.19 235 ARG A C 1
ATOM 1959 O O . ARG A 1 235 ? 20.188 17.906 -7.684 1 93.19 235 ARG A O 1
ATOM 1966 N N . LEU A 1 236 ? 19.047 16.156 -8.328 1 93.31 236 LEU A N 1
ATOM 1967 C CA . LEU A 1 236 ? 20.172 15.594 -9.086 1 93.31 236 LEU A CA 1
ATOM 1968 C C . LEU A 1 236 ? 20.219 16.172 -10.492 1 93.31 236 LEU A C 1
ATOM 1970 O O . LEU A 1 236 ? 21.062 15.781 -11.305 1 93.31 236 LEU A O 1
ATOM 1974 N N . GLY A 1 237 ? 19.312 17.062 -10.852 1 93.62 237 GLY A N 1
ATOM 1975 C CA . GLY A 1 237 ? 19.406 17.797 -12.102 1 93.62 237 GLY A CA 1
ATOM 1976 C C . GLY A 1 237 ? 18.297 17.453 -13.078 1 93.62 237 GLY A C 1
ATOM 1977 O O . GLY A 1 237 ? 18.234 18.016 -14.172 1 93.62 237 GLY A O 1
ATOM 1978 N N . GLU A 1 238 ? 17.359 16.5 -12.734 1 96.06 238 GLU A N 1
ATOM 1979 C CA . GLU A 1 238 ? 16.219 16.188 -13.586 1 96.06 238 GLU A CA 1
ATOM 1980 C C . GLU A 1 238 ? 14.961 16.922 -13.109 1 96.06 238 GLU A C 1
ATOM 1982 O O . GLU A 1 238 ? 14.281 16.469 -12.188 1 96.06 238 GLU A O 1
ATOM 1987 N N . PRO A 1 239 ? 14.586 17.969 -13.812 1 96.81 239 PRO A N 1
ATOM 1988 C CA . PRO A 1 239 ? 13.469 18.781 -13.32 1 96.81 239 PRO A CA 1
ATOM 1989 C C . PRO A 1 239 ? 12.156 18 -13.266 1 96.81 239 PRO A C 1
ATOM 1991 O O . PRO A 1 239 ? 11.922 17.109 -14.094 1 96.81 239 PRO A O 1
ATOM 1994 N N . ILE A 1 240 ? 11.336 18.344 -12.32 1 97.25 240 ILE A N 1
ATOM 1995 C CA . ILE A 1 240 ? 9.992 17.781 -12.227 1 97.25 240 ILE A CA 1
ATOM 1996 C C . ILE A 1 240 ? 9.086 18.422 -13.273 1 97.25 240 ILE A C 1
ATOM 1998 O O . ILE A 1 240 ? 8.992 19.641 -13.367 1 97.25 240 ILE A O 1
ATOM 2002 N N . ILE A 1 241 ? 8.461 17.609 -14.07 1 97.38 241 ILE A N 1
ATOM 2003 C CA . ILE A 1 241 ? 7.453 18.062 -15.023 1 97.38 241 ILE A CA 1
ATOM 2004 C C . ILE A 1 241 ? 6.055 17.844 -14.453 1 97.38 241 ILE A C 1
ATOM 2006 O O . ILE A 1 241 ? 5.645 16.688 -14.242 1 97.38 241 ILE A O 1
ATOM 2010 N N . MET A 1 242 ? 5.371 18.953 -14.172 1 96.56 242 MET A N 1
ATOM 2011 C CA . MET A 1 242 ? 3.99 18.828 -13.711 1 96.56 242 MET A CA 1
ATOM 2012 C C . MET A 1 242 ? 3.051 18.531 -14.875 1 96.56 242 MET A C 1
ATOM 2014 O O . MET A 1 242 ? 3.064 19.25 -15.883 1 96.56 242 MET A O 1
ATOM 2018 N N . VAL A 1 243 ? 2.232 17.469 -14.734 1 97.19 243 VAL A N 1
ATOM 2019 C CA . VAL A 1 243 ? 1.347 17.078 -15.828 1 97.19 243 VAL A CA 1
ATOM 2020 C C . VAL A 1 243 ? -0.087 16.953 -15.312 1 97.19 243 VAL A C 1
ATOM 2022 O O . VAL A 1 243 ? -0.309 16.734 -14.125 1 97.19 243 VAL A O 1
ATOM 2025 N N . GLN A 1 244 ? -1.033 17.094 -16.219 1 95.5 244 GLN A N 1
ATOM 2026 C CA . GLN A 1 244 ? -2.434 16.906 -15.859 1 95.5 244 GLN A CA 1
ATOM 2027 C C . GLN A 1 244 ? -2.789 15.414 -15.797 1 95.5 244 GLN A C 1
ATOM 2029 O O . GLN A 1 244 ? -3.6 15 -14.969 1 95.5 244 GLN A O 1
ATOM 2034 N N . GLU A 1 245 ? -2.178 14.711 -16.719 1 96.62 245 GLU A N 1
ATOM 2035 C CA . GLU A 1 245 ? -2.387 13.266 -16.781 1 96.62 245 GLU A CA 1
ATOM 2036 C C . GLU A 1 245 ? -1.06 12.523 -16.891 1 96.62 245 GLU A C 1
ATOM 2038 O O . GLU A 1 245 ? -0.127 12.992 -17.547 1 96.62 245 GLU A O 1
ATOM 2043 N N . GLU A 1 246 ? -1.045 11.422 -16.219 1 95.25 246 GLU A N 1
ATOM 2044 C CA . GLU A 1 246 ? 0.092 10.516 -16.375 1 95.25 246 GLU A CA 1
ATOM 2045 C C . GLU A 1 246 ? -0.254 9.352 -17.297 1 95.25 246 GLU A C 1
ATOM 2047 O O . GLU A 1 246 ? -1.291 8.703 -17.125 1 95.25 246 GLU A O 1
ATOM 2052 N N . THR A 1 247 ? 0.58 9.188 -18.281 1 95.94 247 THR A N 1
ATOM 2053 C CA . THR A 1 247 ? 0.401 8.062 -19.188 1 95.94 247 THR A CA 1
ATOM 2054 C C . THR A 1 247 ? 1.535 7.051 -19.031 1 95.94 247 THR A C 1
ATOM 2056 O O . THR A 1 247 ? 2.566 7.359 -18.438 1 95.94 247 THR A O 1
ATOM 2059 N N . ARG A 1 248 ? 1.376 5.836 -19.578 1 95.56 248 ARG A N 1
ATOM 2060 C CA . ARG A 1 248 ? 2.344 4.754 -19.422 1 95.56 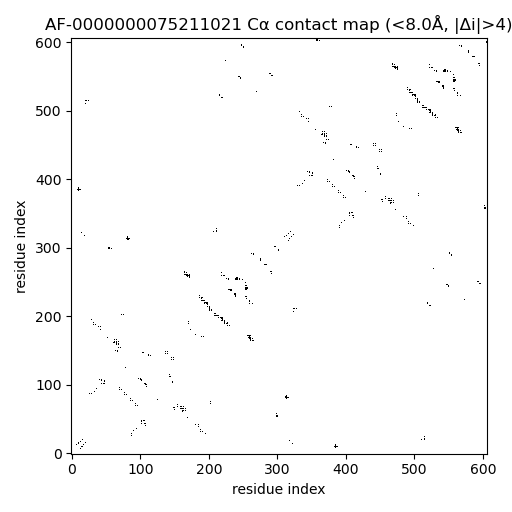248 ARG A CA 1
ATOM 2061 C C . ARG A 1 248 ? 3.648 5.082 -20.141 1 95.56 248 ARG A C 1
ATOM 2063 O O . ARG A 1 248 ? 4.699 4.531 -19.812 1 95.56 248 ARG A O 1
ATOM 2070 N N . SER A 1 249 ? 3.588 6.016 -21.094 1 94.81 249 SER A N 1
ATOM 2071 C CA . SER A 1 249 ? 4.793 6.426 -21.812 1 94.81 249 SER A CA 1
ATOM 2072 C C . SER A 1 249 ? 5.668 7.324 -20.938 1 94.81 249 SER A C 1
ATOM 2074 O O . SER A 1 249 ? 6.824 7.586 -21.281 1 94.81 249 SER A O 1
ATOM 2076 N N . MET A 1 250 ? 5.215 7.703 -19.828 1 95.06 250 MET A N 1
ATOM 2077 C CA . MET A 1 250 ? 5.941 8.617 -18.953 1 95.06 250 MET A CA 1
ATOM 2078 C C . MET A 1 250 ? 6.586 7.867 -17.797 1 95.06 250 MET A C 1
ATOM 2080 O O . MET A 1 250 ? 7.051 8.484 -16.828 1 95.06 250 MET A O 1
ATOM 2084 N N . ALA A 1 251 ? 6.637 6.59 -17.844 1 92.88 251 ALA A N 1
ATOM 2085 C CA . ALA A 1 251 ? 7.039 5.738 -16.719 1 92.88 251 ALA A CA 1
ATOM 2086 C C . ALA A 1 251 ? 8.477 6.039 -16.297 1 92.88 251 ALA A C 1
ATOM 2088 O O . ALA A 1 251 ? 8.836 5.824 -15.141 1 92.88 251 ALA A O 1
ATOM 2089 N N . THR A 1 252 ? 9.297 6.57 -17.188 1 95.31 252 THR A N 1
ATOM 2090 C CA . THR A 1 252 ? 10.695 6.805 -16.859 1 95.31 252 THR A CA 1
ATOM 2091 C C . THR A 1 252 ? 10.969 8.289 -16.656 1 95.31 252 THR A C 1
ATOM 2093 O O . THR A 1 252 ? 12.07 8.688 -16.281 1 95.31 252 THR A O 1
ATOM 2096 N N . LYS A 1 253 ? 10 9.086 -16.906 1 96.5 253 LYS A N 1
ATOM 2097 C CA . LYS A 1 253 ? 10.18 10.531 -16.781 1 96.5 253 LYS A CA 1
ATOM 2098 C C . LYS A 1 253 ? 9.969 10.984 -15.344 1 96.5 253 LYS A C 1
ATOM 2100 O O . LYS A 1 253 ? 9.305 10.297 -14.562 1 96.5 253 LYS A O 1
ATOM 2105 N N . ASN A 1 254 ? 10.609 12.102 -15.031 1 97.5 254 ASN A N 1
ATOM 2106 C CA . ASN A 1 254 ? 10.391 12.688 -13.711 1 97.5 254 ASN A CA 1
ATOM 2107 C C . ASN A 1 254 ? 9.148 13.578 -13.695 1 97.5 254 ASN A C 1
ATOM 2109 O O . ASN A 1 254 ? 9.25 14.805 -13.68 1 97.5 254 ASN A O 1
ATOM 2113 N N . CYS A 1 255 ? 8.016 12.93 -13.633 1 97.12 255 CYS A N 1
ATOM 2114 C CA . CYS A 1 255 ? 6.742 13.641 -13.734 1 97.12 255 CYS A CA 1
ATOM 2115 C C . CYS A 1 255 ? 5.906 13.438 -12.477 1 97.12 255 CYS A C 1
ATOM 2117 O O . CYS A 1 255 ? 6.012 12.406 -11.812 1 97.12 255 CYS A O 1
ATOM 2119 N N . LEU A 1 256 ? 5.152 14.453 -12.141 1 97.62 256 LEU A N 1
ATOM 2120 C CA . LEU A 1 256 ? 4.102 14.406 -11.133 1 97.62 256 LEU A CA 1
ATOM 2121 C C . LEU A 1 256 ? 2.814 15.031 -11.656 1 97.62 256 LEU A C 1
ATOM 2123 O O . LEU A 1 256 ? 2.855 16.031 -12.375 1 97.62 256 LEU A O 1
ATOM 2127 N N . MET A 1 257 ? 1.742 14.445 -11.32 1 97.31 257 MET A N 1
ATOM 2128 C CA . MET A 1 257 ? 0.468 15.078 -11.656 1 97.31 257 MET A CA 1
ATOM 2129 C C . MET A 1 257 ? 0.236 16.312 -10.797 1 97.31 257 MET A C 1
ATOM 2131 O O . MET A 1 257 ? 0.622 16.344 -9.625 1 97.31 257 MET A O 1
ATOM 2135 N N . THR A 1 258 ? -0.418 17.328 -11.438 1 96.88 258 THR A N 1
ATOM 2136 C CA . THR A 1 258 ? -0.932 18.422 -10.602 1 96.88 258 THR A CA 1
ATOM 2137 C C . THR A 1 258 ? -1.913 17.875 -9.562 1 96.88 258 THR A C 1
ATOM 2139 O O . THR A 1 258 ? -2.775 17.062 -9.883 1 96.88 258 THR A O 1
ATOM 2142 N N . HIS A 1 259 ? -1.719 18.344 -8.328 1 97 259 HIS A N 1
ATOM 2143 C CA . HIS A 1 259 ? -2.543 17.875 -7.223 1 97 259 HIS A CA 1
ATOM 2144 C C . HIS A 1 259 ? -2.514 16.359 -7.125 1 97 259 HIS A C 1
ATOM 2146 O O . HIS A 1 259 ? -3.561 15.719 -7.004 1 97 259 HIS A O 1
ATOM 2152 N N . HIS A 1 260 ? -1.337 15.852 -7.211 1 98.31 260 HIS A N 1
ATOM 2153 C CA . HIS A 1 260 ? -1.106 14.406 -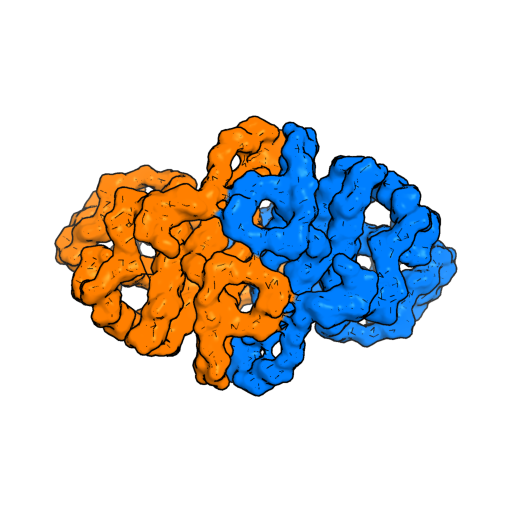7.25 1 98.31 260 HIS A CA 1
ATOM 2154 C C . HIS A 1 260 ? -1.668 13.727 -6.008 1 98.31 260 HIS A C 1
ATOM 2156 O O . HIS A 1 260 ? -2.494 12.82 -6.113 1 98.31 260 HIS A O 1
ATOM 2162 N N . LEU A 1 261 ? -1.271 14.102 -4.852 1 98.62 261 LEU A N 1
ATOM 2163 C CA . LEU A 1 261 ? -1.683 13.453 -3.613 1 98.62 261 LEU A CA 1
ATOM 2164 C C . LEU A 1 261 ? -3.174 13.648 -3.367 1 98.62 261 LEU A C 1
ATOM 2166 O O . LEU A 1 261 ? -3.855 12.742 -2.893 1 98.62 261 LEU A O 1
ATOM 2170 N N . LEU A 1 262 ? -3.662 14.82 -3.662 1 98.25 262 LEU A N 1
ATOM 2171 C CA . LEU A 1 262 ? -5.082 15.102 -3.494 1 98.25 262 LEU A CA 1
ATOM 2172 C C . LEU A 1 262 ? -5.93 14.188 -4.371 1 98.25 262 LEU A C 1
ATOM 2174 O O . LEU A 1 262 ? -6.922 13.625 -3.912 1 98.25 262 LEU A O 1
ATOM 2178 N N . TYR A 1 263 ? -5.531 14.062 -5.562 1 98.31 263 TYR A N 1
ATOM 2179 C CA . TYR A 1 263 ? -6.254 13.172 -6.461 1 98.31 263 TYR A CA 1
ATOM 2180 C C . TYR A 1 263 ? -6.207 11.734 -5.953 1 98.31 263 TYR A C 1
ATOM 2182 O O . TYR A 1 263 ? -7.223 11.031 -5.969 1 98.31 263 TYR A O 1
ATOM 2190 N N . LYS A 1 264 ? -5.051 11.289 -5.566 1 98.44 264 LYS A N 1
ATOM 2191 C CA . LYS A 1 264 ? -4.906 9.93 -5.062 1 98.44 264 LYS A CA 1
ATOM 2192 C C . LYS A 1 264 ? -5.738 9.711 -3.803 1 98.44 264 LYS A C 1
ATOM 2194 O O . LYS A 1 264 ? -6.258 8.617 -3.574 1 98.44 264 LYS A O 1
ATOM 2199 N N . SER A 1 265 ? -5.84 10.766 -2.992 1 98.56 265 SER A N 1
ATOM 2200 C CA . SER A 1 265 ? -6.688 10.648 -1.812 1 98.56 265 SER A CA 1
ATOM 2201 C C . SER A 1 265 ? -8.148 10.461 -2.199 1 98.56 265 SER A C 1
ATOM 2203 O O . SER A 1 265 ? -8.867 9.672 -1.581 1 98.56 265 SER A O 1
ATOM 2205 N N . MET A 1 266 ? -8.594 11.133 -3.193 1 98.31 266 MET A N 1
ATOM 2206 C CA . MET A 1 266 ? -9.953 10.961 -3.699 1 98.31 266 MET A CA 1
ATOM 2207 C C . MET A 1 266 ? -10.156 9.555 -4.242 1 98.31 266 MET A C 1
ATOM 2209 O O . MET A 1 266 ? -11.156 8.898 -3.932 1 98.31 266 MET A O 1
ATOM 2213 N N . GLN A 1 267 ? -9.18 9.102 -5.031 1 97.75 267 GLN A N 1
ATOM 2214 C CA . GLN A 1 267 ? -9.258 7.77 -5.621 1 97.75 267 GLN A CA 1
ATOM 2215 C C . GLN A 1 267 ? -9.328 6.691 -4.539 1 97.75 267 GLN A C 1
ATOM 2217 O O . GLN A 1 267 ? -10.102 5.738 -4.66 1 97.75 267 GLN A O 1
ATOM 2222 N N . PHE A 1 268 ? -8.523 6.859 -3.58 1 98.25 268 PHE A N 1
ATOM 2223 C CA . PHE A 1 268 ? -8.508 5.887 -2.494 1 98.25 268 PHE A CA 1
ATOM 2224 C C . PHE A 1 268 ? -9.836 5.891 -1.746 1 98.25 268 PHE A C 1
ATOM 2226 O O . PHE A 1 268 ? -10.336 4.832 -1.359 1 98.25 268 PHE A O 1
ATOM 2233 N N . HIS A 1 269 ? -10.398 7.062 -1.535 1 97.94 269 HIS A N 1
ATOM 2234 C CA . HIS A 1 269 ? -11.703 7.172 -0.899 1 97.94 269 HIS A CA 1
ATOM 2235 C C . HIS A 1 269 ? -12.781 6.457 -1.715 1 97.94 269 HIS A C 1
ATOM 2237 O O . HIS A 1 269 ? -13.57 5.684 -1.168 1 97.94 269 HIS A O 1
ATOM 2243 N N . ASN A 1 270 ? -12.781 6.695 -2.986 1 97.75 270 ASN A N 1
ATOM 2244 C CA . ASN A 1 270 ? -13.68 5.965 -3.873 1 97.75 270 ASN A CA 1
ATOM 2245 C C . ASN A 1 270 ? -13.469 4.457 -3.771 1 97.75 270 ASN A C 1
ATOM 2247 O O . ASN A 1 270 ? -14.438 3.691 -3.725 1 97.75 270 ASN A O 1
ATOM 2251 N N . HIS A 1 271 ? -12.242 4.074 -3.703 1 97.69 271 HIS A N 1
ATOM 2252 C CA . HIS A 1 271 ? -11.914 2.656 -3.668 1 97.69 271 HIS A CA 1
ATOM 2253 C C . HIS A 1 271 ? -12.422 2.002 -2.389 1 97.69 271 HIS A C 1
ATOM 2255 O O . HIS A 1 271 ? -13.031 0.929 -2.436 1 97.69 271 HIS A O 1
ATOM 2261 N N . VAL A 1 272 ? -12.109 2.619 -1.288 1 96.94 272 VAL A N 1
ATOM 2262 C CA . VAL A 1 272 ? -12.539 2.07 -0.006 1 96.94 272 VAL A CA 1
ATOM 2263 C C . VAL A 1 272 ? -14.055 1.896 -0.002 1 96.94 272 VAL A C 1
ATOM 2265 O O . VAL A 1 272 ? -14.562 0.845 0.398 1 96.94 272 VAL A O 1
ATOM 2268 N N . ASN A 1 273 ? -14.766 2.893 -0.502 1 96.38 273 ASN A N 1
ATOM 2269 C CA . ASN A 1 273 ? -16.219 2.793 -0.591 1 96.38 273 ASN A CA 1
ATOM 2270 C C . ASN A 1 273 ? -16.641 1.681 -1.545 1 96.38 273 ASN A C 1
ATOM 2272 O O . ASN A 1 273 ? -17.625 0.98 -1.288 1 96.38 273 ASN A O 1
ATOM 2276 N N . GLY A 1 274 ? -15.945 1.525 -2.584 1 96.06 274 GLY A N 1
ATOM 2277 C CA . GLY A 1 274 ? -16.266 0.506 -3.57 1 96.06 274 GLY A CA 1
ATOM 2278 C C . GLY A 1 274 ? -15.938 -0.899 -3.102 1 96.06 274 GLY A C 1
ATOM 2279 O O . GLY A 1 274 ? -16.516 -1.873 -3.592 1 96.06 274 GLY A O 1
ATOM 2280 N N . TYR A 1 275 ? -15.039 -0.985 -2.188 1 96.94 275 TYR A N 1
ATOM 2281 C CA . TYR A 1 275 ? -14.602 -2.295 -1.713 1 96.94 275 TYR A CA 1
ATOM 2282 C C . TYR A 1 275 ? -15.445 -2.75 -0.527 1 96.94 275 TYR A C 1
ATOM 2284 O O . TYR A 1 275 ? -15.508 -3.943 -0.225 1 96.94 275 TYR A O 1
ATOM 2292 N N . ARG A 1 276 ? -16.109 -1.869 0.112 1 94.44 276 ARG A N 1
ATOM 2293 C CA . ARG A 1 276 ? -16.891 -2.156 1.313 1 94.44 276 ARG A CA 1
ATOM 2294 C C . ARG A 1 276 ? -17.906 -3.256 1.053 1 94.44 276 ARG A C 1
ATOM 2296 O O . ARG A 1 276 ? -18.062 -4.172 1.861 1 94.44 276 ARG A O 1
ATOM 2303 N N . PRO A 1 277 ? -18.594 -3.203 -0.057 1 94.69 277 PRO A N 1
ATOM 2304 C CA . PRO A 1 277 ? -19.562 -4.266 -0.299 1 94.69 277 PRO A CA 1
ATOM 2305 C C . PRO A 1 277 ? -18.922 -5.645 -0.422 1 94.69 277 PRO A C 1
ATOM 2307 O O . PRO A 1 277 ? -19.5 -6.648 -0.009 1 94.69 277 PRO A O 1
ATOM 2310 N N . ILE A 1 278 ? -17.766 -5.758 -0.978 1 93.44 278 ILE A N 1
ATOM 2311 C CA . ILE A 1 278 ? -17.047 -7.012 -1.137 1 93.44 278 ILE A CA 1
ATOM 2312 C C . ILE A 1 278 ? -16.547 -7.5 0.223 1 93.44 278 ILE A C 1
ATOM 2314 O O . ILE A 1 278 ? -16.766 -8.656 0.59 1 93.44 278 ILE A O 1
ATOM 2318 N N . GLN A 1 279 ? -16 -6.57 0.946 1 90.5 279 GLN A N 1
ATOM 2319 C CA . GLN A 1 279 ? -15.414 -6.879 2.248 1 90.5 279 GLN A CA 1
ATOM 2320 C C . GLN A 1 279 ? -16.484 -7.344 3.232 1 90.5 279 GLN A C 1
ATOM 2322 O O . GLN A 1 279 ? -16.219 -8.195 4.082 1 90.5 279 GLN A O 1
ATOM 2327 N N . SER A 1 280 ? -17.672 -6.82 3.1 1 90.38 280 SER A N 1
ATOM 2328 C CA . SER A 1 280 ? -18.719 -7.082 4.074 1 90.38 280 SER A CA 1
ATOM 2329 C C . SER A 1 280 ? -19.766 -8.055 3.52 1 90.38 280 SER A C 1
ATOM 2331 O O . SER A 1 280 ? -20.719 -8.406 4.207 1 90.38 280 SER A O 1
ATOM 2333 N N . ASN A 1 281 ? -19.531 -8.438 2.303 1 89.12 281 ASN A N 1
ATOM 2334 C CA . ASN A 1 281 ? -20.531 -9.234 1.621 1 89.12 281 ASN A CA 1
ATOM 2335 C C . ASN A 1 281 ? -21.922 -8.602 1.723 1 89.12 281 ASN A C 1
ATOM 2337 O O . ASN A 1 281 ? -22.875 -9.242 2.164 1 89.12 281 ASN A O 1
ATOM 2341 N N . ALA A 1 282 ? -21.969 -7.305 1.479 1 91.94 282 ALA A N 1
ATOM 2342 C CA . ALA A 1 282 ? -23.188 -6.508 1.59 1 91.94 282 ALA A CA 1
ATOM 2343 C C . ALA A 1 282 ? -23.391 -5.641 0.35 1 91.94 282 ALA A C 1
ATOM 2345 O O . ALA A 1 282 ? -23 -4.473 0.329 1 91.94 282 ALA A O 1
ATOM 2346 N N . PRO A 1 283 ? -24.203 -6.176 -0.578 1 88.56 283 PRO A N 1
ATOM 2347 C CA . PRO A 1 283 ? -24.344 -5.488 -1.861 1 88.56 283 PRO A CA 1
ATOM 2348 C C . PRO A 1 283 ? -24.984 -4.109 -1.72 1 88.56 283 PRO A C 1
ATOM 2350 O O . PRO A 1 283 ? -24.719 -3.211 -2.521 1 88.56 283 PRO A O 1
ATOM 2353 N N . ASP A 1 284 ? -25.75 -3.889 -0.69 1 88.5 284 ASP A N 1
ATOM 2354 C CA . ASP A 1 284 ? -26.422 -2.617 -0.477 1 88.5 284 ASP A CA 1
ATOM 2355 C C . ASP A 1 284 ? -25.422 -1.492 -0.22 1 88.5 284 ASP A C 1
ATOM 2357 O O . ASP A 1 284 ? -25.734 -0.317 -0.421 1 88.5 284 ASP A O 1
ATOM 2361 N N . MET A 1 285 ? -24.266 -1.825 0.165 1 89.5 285 MET A N 1
ATOM 2362 C CA . MET A 1 285 ? -23.234 -0.837 0.462 1 89.5 285 MET A CA 1
ATOM 2363 C C . MET A 1 285 ? -22.641 -0.256 -0.821 1 89.5 285 MET A C 1
ATOM 2365 O O . MET A 1 285 ? -21.859 0.69 -0.778 1 89.5 285 MET A O 1
ATOM 2369 N N . ASN A 1 286 ? -23.078 -0.743 -1.919 1 87.56 286 ASN A N 1
ATOM 2370 C CA . ASN A 1 286 ? -22.609 -0.23 -3.201 1 87.56 286 ASN A CA 1
ATOM 2371 C C . ASN A 1 286 ? -23.375 1.02 -3.621 1 87.56 286 ASN A C 1
ATOM 2373 O O . ASN A 1 286 ? -23.016 1.67 -4.605 1 87.56 286 ASN A O 1
ATOM 2377 N N . ASN A 1 287 ? -24.25 1.339 -2.811 1 88.25 287 ASN A N 1
ATOM 2378 C CA . ASN A 1 287 ? -25.047 2.525 -3.109 1 88.25 287 ASN A CA 1
ATOM 2379 C C . ASN A 1 287 ? -24.406 3.785 -2.527 1 88.25 287 ASN A C 1
ATOM 2381 O O . ASN A 1 287 ? -24.859 4.293 -1.497 1 88.25 287 ASN A O 1
ATOM 2385 N N . PHE A 1 288 ? -23.469 4.293 -3.119 1 90.5 288 PHE A N 1
ATOM 2386 C CA . PHE A 1 288 ? -22.781 5.535 -2.754 1 90.5 288 PHE A CA 1
ATOM 2387 C C . PHE A 1 288 ? -22.422 6.332 -3.996 1 90.5 288 PHE A C 1
ATOM 2389 O O . PHE A 1 288 ? -22.422 5.801 -5.109 1 90.5 288 PHE A O 1
ATOM 2396 N N . GLN A 1 289 ? -22.234 7.527 -3.752 1 91.94 289 GLN A N 1
ATOM 2397 C CA . GLN A 1 289 ? -21.844 8.383 -4.867 1 91.94 289 GLN A CA 1
ATOM 2398 C C . GLN A 1 289 ? -20.312 8.406 -5.02 1 91.94 289 GLN A C 1
ATOM 2400 O O . GLN A 1 289 ? -19.609 8.773 -4.086 1 91.94 289 GLN A O 1
ATOM 2405 N N . ARG A 1 290 ? -19.906 7.977 -6.164 1 95.31 290 ARG A N 1
ATOM 2406 C CA . ARG A 1 290 ? -18.484 8.07 -6.492 1 95.31 290 ARG A CA 1
ATOM 2407 C C . ARG A 1 290 ? -18.109 9.5 -6.863 1 95.31 290 ARG A C 1
ATOM 2409 O O . ARG A 1 290 ? -18.828 10.164 -7.605 1 95.31 290 ARG A O 1
ATOM 2416 N N . MET A 1 291 ? -17.031 9.992 -6.285 1 97.25 291 MET A N 1
ATOM 2417 C CA . MET A 1 291 ? -16.578 11.359 -6.523 1 97.25 291 MET A CA 1
ATOM 2418 C C . MET A 1 291 ? -15.828 11.461 -7.848 1 97.25 291 MET A C 1
ATOM 2420 O O . MET A 1 291 ? -14.922 10.672 -8.109 1 97.25 291 MET A O 1
ATOM 2424 N N . GLU A 1 292 ? -16.219 12.461 -8.609 1 97.25 292 GLU A N 1
ATOM 2425 C CA . GLU A 1 292 ? -15.516 12.805 -9.844 1 97.25 292 GLU A CA 1
ATOM 2426 C C . GLU A 1 292 ? -14.461 13.883 -9.602 1 97.25 292 GLU A C 1
ATOM 2428 O O . GLU A 1 292 ? -14.688 14.828 -8.836 1 97.25 292 GLU A O 1
ATOM 2433 N N . TRP A 1 293 ? -13.391 13.727 -10.312 1 97.25 293 TRP A N 1
ATOM 2434 C CA . TRP A 1 293 ? -12.297 14.672 -10.109 1 97.25 293 TRP A CA 1
ATOM 2435 C C . TRP A 1 293 ? -12.734 16.094 -10.445 1 97.25 293 TRP A C 1
ATOM 2437 O O . TRP A 1 293 ? -12.406 17.031 -9.719 1 97.25 293 TRP A O 1
ATOM 2447 N N . SER A 1 294 ? -13.445 16.234 -11.594 1 96 294 SER A N 1
ATOM 2448 C CA . SER A 1 294 ? -13.883 17.562 -12.008 1 96 294 SER A CA 1
ATOM 2449 C C . SER A 1 294 ? -14.789 18.203 -10.961 1 96 294 SER A C 1
ATOM 2451 O O . SER A 1 294 ? -14.664 19.391 -10.664 1 96 294 SER A O 1
ATOM 2453 N N . VAL A 1 295 ? -15.641 17.438 -10.391 1 96.81 295 VAL A N 1
ATOM 2454 C CA . VAL A 1 295 ? -16.547 17.922 -9.352 1 96.81 295 VAL A CA 1
ATOM 2455 C C . VAL A 1 295 ? -15.75 18.281 -8.102 1 96.81 295 VAL A C 1
ATOM 2457 O O . VAL A 1 295 ? -15.961 19.328 -7.508 1 96.81 295 VAL A O 1
ATOM 2460 N N . TYR A 1 296 ? -14.875 17.453 -7.727 1 97.44 296 TYR A N 1
ATOM 2461 C CA . TYR A 1 296 ? -14.047 17.656 -6.539 1 97.44 296 TYR A CA 1
ATOM 2462 C C . TYR A 1 296 ? -13.203 18.906 -6.672 1 97.44 296 TYR A C 1
ATOM 2464 O O . TYR A 1 296 ? -13.117 19.703 -5.734 1 97.44 296 TYR A O 1
ATOM 2472 N N . LYS A 1 297 ? -12.586 19.109 -7.82 1 95.62 297 LYS A N 1
ATOM 2473 C CA . LYS A 1 297 ? -11.812 20.312 -8.078 1 95.62 297 LYS A CA 1
ATOM 2474 C C . LYS A 1 297 ? -12.656 21.578 -7.898 1 95.62 297 LYS A C 1
ATOM 2476 O O . LYS A 1 297 ? -12.219 22.547 -7.281 1 95.62 297 LYS A O 1
ATOM 2481 N N . ASN A 1 298 ? -13.805 21.453 -8.422 1 95.75 298 ASN A N 1
ATOM 2482 C CA . ASN A 1 298 ? -14.711 22.578 -8.312 1 95.75 298 ASN A CA 1
ATOM 2483 C C . ASN A 1 298 ? -15.047 22.906 -6.859 1 95.75 298 ASN A C 1
ATOM 2485 O O . ASN A 1 298 ? -15.117 24.062 -6.473 1 95.75 298 ASN A O 1
ATOM 2489 N N . MET A 1 299 ? -15.273 21.891 -6.086 1 96.5 299 MET A N 1
ATOM 2490 C CA . MET A 1 299 ? -15.602 22.062 -4.676 1 96.5 299 MET A CA 1
ATOM 2491 C C . MET A 1 299 ? -14.445 22.719 -3.922 1 96.5 299 MET A C 1
ATOM 2493 O O . MET A 1 299 ? -14.664 23.438 -2.953 1 96.5 299 MET A O 1
ATOM 2497 N N . LEU A 1 300 ? -13.242 22.469 -4.41 1 96.19 300 LEU A N 1
ATOM 2498 C CA . LEU A 1 300 ? -12.055 22.969 -3.736 1 96.19 300 LEU A CA 1
ATOM 2499 C C . LEU A 1 300 ? -11.594 24.281 -4.355 1 96.19 300 LEU A C 1
ATOM 2501 O O . LEU A 1 300 ? -10.672 24.938 -3.85 1 96.19 300 LEU A O 1
ATOM 2505 N N . GLY A 1 301 ? -12.156 24.672 -5.496 1 92.88 301 GLY A N 1
ATOM 2506 C CA . GLY A 1 301 ? -11.797 25.906 -6.18 1 92.88 301 GLY A CA 1
ATOM 2507 C C . GLY A 1 301 ? -10.453 25.828 -6.879 1 92.88 301 GLY A C 1
ATOM 2508 O O . GLY A 1 301 ? -9.711 26.812 -6.934 1 92.88 301 GLY A O 1
ATOM 2509 N N . ILE A 1 302 ? -10.094 24.641 -7.234 1 91.25 302 ILE A N 1
ATOM 2510 C CA . ILE A 1 302 ? -8.805 24.516 -7.906 1 91.25 302 ILE A CA 1
ATOM 2511 C C . ILE A 1 302 ? -9.016 24.281 -9.398 1 91.25 302 ILE A C 1
ATOM 2513 O O . ILE A 1 302 ? -10.086 23.812 -9.812 1 91.25 302 ILE A O 1
ATOM 2517 N N . VAL A 1 303 ? -7.984 24.719 -10.211 1 79 303 VAL A N 1
ATOM 2518 C CA . VAL A 1 303 ? -8.047 24.609 -11.664 1 79 303 VAL A CA 1
ATOM 2519 C C . VAL A 1 303 ? -7.316 23.359 -12.125 1 79 303 VAL A C 1
ATOM 2521 O O . VAL A 1 303 ? -6.301 22.969 -11.539 1 79 303 VAL A O 1
ATOM 2524 N N . MET B 1 1 ? -4.328 -11.016 50.438 1 22.84 1 MET B N 1
ATOM 2525 C CA . MET B 1 1 ? -4.051 -9.734 49.812 1 22.84 1 MET B CA 1
ATOM 2526 C C . MET B 1 1 ? -3.457 -9.922 48.406 1 22.84 1 MET B C 1
ATOM 2528 O O . MET B 1 1 ? -2.25 -10.125 48.281 1 22.84 1 MET B O 1
ATOM 2532 N N . ASN B 1 2 ? -4.023 -10.711 47.5 1 26.09 2 ASN B N 1
ATOM 2533 C CA . ASN B 1 2 ? -3.664 -11.312 46.25 1 26.09 2 ASN B CA 1
ATOM 2534 C C . ASN B 1 2 ? -3.504 -10.266 45.156 1 26.09 2 ASN B C 1
ATOM 2536 O O . ASN B 1 2 ? -4.465 -9.586 44.781 1 26.09 2 ASN B O 1
ATOM 2540 N N . SER B 1 3 ? -2.316 -9.5 45.188 1 27 3 SER B N 1
ATOM 2541 C CA . SER B 1 3 ? -1.89 -8.422 44.312 1 27 3 SER B CA 1
ATOM 2542 C C . SER B 1 3 ? -1.965 -8.836 42.844 1 27 3 SER B C 1
ATOM 2544 O O . SER B 1 3 ? -1.171 -9.664 42.406 1 27 3 SER B O 1
ATOM 2546 N N . THR B 1 4 ? -3.215 -9.008 42.375 1 28.59 4 THR B N 1
ATOM 2547 C CA . THR B 1 4 ? -3.496 -9.258 40.969 1 28.59 4 THR B CA 1
ATOM 2548 C C . THR B 1 4 ? -2.762 -8.258 40.094 1 28.59 4 THR B C 1
ATOM 2550 O O . THR B 1 4 ? -3.135 -7.082 40.031 1 28.59 4 THR B O 1
ATOM 2553 N N . SER B 1 5 ? -1.438 -8.367 40.031 1 27.72 5 SER B N 1
ATOM 2554 C CA . SER B 1 5 ? -0.557 -7.602 39.156 1 27.72 5 SER B CA 1
ATOM 2555 C C . SER B 1 5 ? -1.085 -7.57 37.719 1 27.72 5 SER B C 1
ATOM 2557 O O . SER B 1 5 ? -1.018 -8.57 37.031 1 27.72 5 SER B O 1
ATOM 2559 N N . SER B 1 6 ? -2.26 -6.965 37.562 1 30.2 6 SER B N 1
ATOM 2560 C CA . SER B 1 6 ? -2.773 -6.648 36.25 1 30.2 6 SER B CA 1
ATOM 2561 C C . SER B 1 6 ? -1.67 -6.109 35.344 1 30.2 6 SER B C 1
ATOM 2563 O O . SER B 1 6 ? -1.155 -5.012 35.562 1 30.2 6 SER B O 1
ATOM 2565 N N . SER B 1 7 ? -0.777 -6.961 35 1 30 7 SER B N 1
ATOM 2566 C CA . SER B 1 7 ? 0.319 -6.695 34.062 1 30 7 SER B CA 1
ATOM 2567 C C . SER B 1 7 ? -0.147 -5.859 32.875 1 30 7 SER B C 1
ATOM 2569 O O . SER B 1 7 ? -1.064 -6.25 32.156 1 30 7 SER B O 1
ATOM 2571 N N . THR B 1 8 ? -0.239 -4.641 33.125 1 30.27 8 THR B N 1
ATOM 2572 C CA . THR B 1 8 ? -0.391 -3.586 32.125 1 30.27 8 THR B CA 1
ATOM 2573 C C . THR B 1 8 ? 0.466 -3.873 30.906 1 30.27 8 THR B C 1
ATOM 2575 O O . THR B 1 8 ? 1.696 -3.852 30.984 1 30.27 8 THR B O 1
ATOM 2578 N N . LEU B 1 9 ? 0.031 -4.758 30.172 1 34.53 9 LEU B N 1
ATOM 2579 C CA . LEU B 1 9 ? 0.643 -5.102 28.891 1 34.53 9 LEU B CA 1
ATOM 2580 C C . LEU B 1 9 ? 1.125 -3.852 28.172 1 34.53 9 LEU B C 1
ATOM 2582 O O . LEU B 1 9 ? 0.382 -2.875 28.047 1 34.53 9 LEU B O 1
ATOM 2586 N N . SER B 1 10 ? 2.295 -3.652 28.094 1 33.72 10 SER B N 1
ATOM 2587 C CA . SER B 1 10 ? 2.977 -2.555 27.406 1 33.72 10 SER B CA 1
ATOM 2588 C C . SER B 1 10 ? 2.322 -2.24 26.078 1 33.72 10 SER B C 1
ATOM 2590 O O . SER B 1 10 ? 1.732 -3.121 25.438 1 33.72 10 SER B O 1
ATOM 2592 N N . LEU B 1 11 ? 1.981 -1.042 25.891 1 34.75 11 LEU B N 1
ATOM 2593 C CA . LEU B 1 11 ? 1.366 -0.5 24.688 1 34.75 11 LEU B CA 1
ATOM 2594 C C . LEU B 1 11 ? 2.02 -1.076 23.438 1 34.75 11 LEU B C 1
ATOM 2596 O O . LEU B 1 11 ? 1.337 -1.369 22.453 1 34.75 11 LEU B O 1
ATOM 2600 N N . ASP B 1 12 ? 3.393 -1.234 23.484 1 38.5 12 ASP B N 1
ATOM 2601 C CA . ASP B 1 12 ? 4.031 -2.014 22.422 1 38.5 12 ASP B CA 1
ATOM 2602 C C . ASP B 1 12 ? 3.32 -3.348 22.219 1 38.5 12 ASP B C 1
ATOM 2604 O O . ASP B 1 12 ? 3.109 -3.779 21.078 1 38.5 12 ASP B O 1
ATOM 2608 N N . THR B 1 13 ? 2.912 -3.656 23.391 1 40.84 13 THR B N 1
ATOM 2609 C CA . THR B 1 13 ? 2.189 -4.922 23.359 1 40.84 13 THR B CA 1
ATOM 2610 C C . THR B 1 13 ? 0.794 -4.738 22.781 1 40.84 13 THR B C 1
ATOM 2612 O O . THR B 1 13 ? 0.325 -5.574 22 1 40.84 13 THR B O 1
ATOM 2615 N N . LEU B 1 14 ? 0.353 -3.43 23.016 1 43.06 14 LEU B N 1
ATOM 2616 C CA . LEU B 1 14 ? -1.003 -3.223 22.516 1 43.06 14 LEU B CA 1
ATOM 2617 C C . LEU B 1 14 ? -1.002 -3.029 21 1 43.06 14 LEU B C 1
ATOM 2619 O O . LEU B 1 14 ? -1.828 -3.613 20.297 1 43.06 14 LEU B O 1
ATOM 2623 N N . VAL B 1 15 ? -0.143 -2.018 20.594 1 45.72 15 VAL B N 1
ATOM 2624 C CA . VAL B 1 15 ? -0.017 -1.867 19.141 1 45.72 15 VAL B CA 1
ATOM 2625 C C . VAL B 1 15 ? 0.447 -3.184 18.531 1 45.72 15 VAL B C 1
ATOM 2627 O O . VAL B 1 15 ? -0.085 -3.617 17.5 1 45.72 15 VAL B O 1
ATOM 2630 N N . GLY B 1 16 ? 1.462 -3.572 19.203 1 47.09 16 GLY B N 1
ATOM 2631 C CA . GLY B 1 16 ? 1.884 -4.898 18.781 1 47.09 16 GLY B CA 1
ATOM 2632 C C . GLY B 1 16 ? 0.761 -5.922 18.812 1 47.09 16 GLY B C 1
ATOM 2633 O O . GLY B 1 16 ? 0.602 -6.707 17.875 1 47.09 16 GLY B O 1
ATOM 2634 N N . LEU B 1 17 ? 0.067 -5.645 19.891 1 47.06 17 LEU B N 1
ATOM 2635 C CA . LEU B 1 17 ? -1.062 -6.555 20.047 1 47.06 17 LEU B CA 1
ATOM 2636 C C . LEU B 1 17 ? -2.129 -6.277 18.984 1 47.06 17 LEU B C 1
ATOM 2638 O O . LEU B 1 17 ? -2.705 -7.207 18.422 1 47.06 17 LEU B O 1
ATOM 2642 N N . LYS B 1 18 ? -2.369 -4.98 18.875 1 51.97 18 LYS B N 1
ATOM 2643 C CA . LYS B 1 18 ? -3.342 -4.645 17.844 1 51.97 18 LYS B CA 1
ATOM 2644 C C . LYS B 1 18 ? -2.887 -5.152 16.484 1 51.97 18 LYS B C 1
ATOM 2646 O O . LYS B 1 18 ? -3.666 -5.773 15.75 1 51.97 18 LYS B O 1
ATOM 2651 N N . VAL B 1 19 ? -1.615 -4.824 16.203 1 53.81 19 VAL B N 1
ATOM 2652 C CA . VAL B 1 19 ? -1.067 -5.305 14.938 1 53.81 19 VAL B CA 1
ATOM 2653 C C . VAL B 1 19 ? -1.078 -6.832 14.922 1 53.81 19 VAL B C 1
ATOM 2655 O O . VAL B 1 19 ? -1.436 -7.441 13.906 1 53.81 19 VAL B O 1
ATOM 2658 N N . TYR B 1 20 ? -0.744 -7.309 16.094 1 49.47 20 TYR B N 1
ATOM 2659 C CA . TYR B 1 20 ? -0.761 -8.766 16.219 1 49.47 20 TYR B CA 1
ATOM 2660 C C . TYR B 1 20 ? -2.164 -9.312 15.984 1 49.47 20 TYR B C 1
ATOM 2662 O O . TYR B 1 20 ? -2.35 -10.258 15.219 1 49.47 20 TYR B O 1
ATOM 2670 N N . LYS B 1 21 ? -3.041 -8.672 16.703 1 54.94 21 LYS B N 1
ATOM 2671 C CA . LYS B 1 21 ? -4.422 -9.125 16.547 1 54.94 21 LYS B CA 1
ATOM 2672 C C . LYS B 1 21 ? -4.906 -8.945 15.117 1 54.94 21 LYS B C 1
ATOM 2674 O O . LYS B 1 21 ? -5.566 -9.82 14.555 1 54.94 21 LYS B O 1
ATOM 2679 N N . LEU B 1 22 ? -4.523 -7.879 14.594 1 57.19 22 LEU B N 1
ATOM 2680 C CA . LEU B 1 22 ? -4.918 -7.602 13.219 1 57.19 22 LEU B CA 1
ATOM 2681 C C . LEU B 1 22 ? -4.285 -8.609 12.258 1 57.19 22 LEU B C 1
ATOM 2683 O O . LEU B 1 22 ? -4.953 -9.117 11.359 1 57.19 22 LEU B O 1
ATOM 2687 N N . ARG B 1 23 ? -3.158 -8.883 12.625 1 60.12 23 ARG B N 1
ATOM 2688 C CA . ARG B 1 23 ? -2.434 -9.797 11.75 1 60.12 23 ARG B CA 1
ATOM 2689 C C . ARG B 1 23 ? -2.943 -11.227 11.898 1 60.12 23 ARG B C 1
ATOM 2691 O O . ARG B 1 23 ? -3.027 -11.969 10.922 1 60.12 23 ARG B O 1
ATOM 2698 N N . THR B 1 24 ? -3.312 -11.547 13.086 1 55.84 24 THR B N 1
ATOM 2699 C CA . THR B 1 24 ? -3.828 -12.898 13.305 1 55.84 24 THR B CA 1
ATOM 2700 C C . THR B 1 24 ? -5.133 -13.102 12.539 1 55.84 24 THR B C 1
ATOM 2702 O O . THR B 1 24 ? -5.34 -14.156 11.922 1 55.84 24 THR B O 1
ATOM 2705 N N . ARG B 1 25 ? -5.957 -12.156 12.633 1 63.53 25 ARG B N 1
ATOM 2706 C CA . ARG B 1 25 ? -7.215 -12.266 11.906 1 63.53 25 ARG B CA 1
ATOM 2707 C C . ARG B 1 25 ? -6.973 -12.305 10.398 1 63.53 25 ARG B C 1
ATOM 2709 O O . ARG B 1 25 ? -7.656 -13.023 9.672 1 63.53 25 ARG B O 1
ATOM 2716 N N . LEU B 1 26 ? -6.008 -11.562 10.055 1 67.75 26 LEU B N 1
ATOM 2717 C CA . LEU B 1 26 ? -5.652 -11.578 8.633 1 67.75 26 LEU B CA 1
ATOM 2718 C C . LEU B 1 26 ? -5.219 -12.969 8.203 1 67.75 26 LEU B C 1
ATOM 2720 O O . LEU B 1 26 ? -5.582 -13.43 7.113 1 67.75 26 LEU B O 1
ATOM 2724 N N . ILE B 1 27 ? -4.59 -13.617 9.055 1 60.97 27 ILE B N 1
ATOM 2725 C CA . ILE B 1 27 ? -4.098 -14.961 8.758 1 60.97 27 ILE B CA 1
ATOM 2726 C C . ILE B 1 27 ? -5.281 -15.914 8.562 1 60.97 27 ILE B C 1
ATOM 2728 O O . ILE B 1 27 ? -5.285 -16.719 7.633 1 60.97 27 ILE B O 1
ATOM 2732 N N . VAL B 1 28 ? -6.242 -15.742 9.422 1 61.19 28 VAL B N 1
ATOM 2733 C CA . VAL B 1 28 ? -7.414 -16.609 9.336 1 61.19 28 VAL B CA 1
ATOM 2734 C C . VAL B 1 28 ? -8.148 -16.359 8.023 1 61.19 28 VAL B C 1
ATOM 2736 O O . VAL B 1 28 ? -8.516 -17.297 7.312 1 61.19 28 VAL B O 1
ATOM 2739 N N . ASP B 1 29 ? -8.312 -15.18 7.691 1 68.12 29 ASP B N 1
ATOM 2740 C CA . ASP B 1 29 ? -9 -14.812 6.461 1 68.12 29 ASP B CA 1
ATOM 2741 C C . ASP B 1 29 ? -8.258 -15.328 5.234 1 68.12 29 ASP B C 1
ATOM 2743 O O . ASP B 1 29 ? -8.867 -15.836 4.293 1 68.12 29 ASP B O 1
ATOM 2747 N N . GLN B 1 30 ? -7.051 -15.273 5.312 1 71.88 30 GLN B N 1
ATOM 2748 C CA . GLN B 1 30 ? -6.215 -15.742 4.211 1 71.88 30 GLN B CA 1
ATOM 2749 C C . GLN B 1 30 ? -6.348 -17.25 4.02 1 71.88 30 GLN B C 1
ATOM 2751 O O . GLN B 1 30 ? -6.547 -17.719 2.9 1 71.88 30 GLN B O 1
ATOM 2756 N N . ARG B 1 31 ? -6.289 -17.953 5.078 1 65.12 31 ARG B N 1
ATOM 2757 C CA . ARG B 1 31 ? -6.375 -19.406 5.012 1 65.12 31 ARG B CA 1
ATOM 2758 C C . ARG B 1 31 ? -7.691 -19.844 4.383 1 65.12 31 ARG B C 1
ATOM 2760 O O . ARG B 1 31 ? -7.711 -20.734 3.527 1 65.12 31 ARG B O 1
ATOM 2767 N N . LYS B 1 32 ? -8.656 -19.203 4.785 1 68.69 32 LYS B N 1
ATOM 2768 C CA . LYS B 1 32 ? -9.969 -19.547 4.23 1 68.69 32 LYS B CA 1
ATOM 2769 C C . LYS B 1 32 ? -10.016 -19.281 2.729 1 68.69 32 LYS B C 1
ATOM 2771 O O . LYS B 1 32 ? -10.562 -20.094 1.974 1 68.69 32 LYS B O 1
ATOM 2776 N N . SER B 1 33 ? -9.414 -18.312 2.381 1 70.31 33 SER B N 1
ATOM 2777 C CA . SER B 1 33 ? -9.43 -17.953 0.966 1 70.31 33 SER B CA 1
ATOM 2778 C C . SER B 1 33 ? -8.664 -18.984 0.127 1 70.31 33 SER B C 1
ATOM 2780 O O . SER B 1 33 ? -9.164 -19.438 -0.902 1 70.31 33 SER B O 1
ATOM 2782 N N . PHE B 1 34 ? -7.539 -19.406 0.548 1 73.12 34 PHE B N 1
ATOM 2783 C CA . PHE B 1 34 ? -6.723 -20.359 -0.193 1 73.12 34 PHE B CA 1
ATOM 2784 C C . PHE B 1 34 ? -7.414 -21.719 -0.281 1 73.12 34 PHE B C 1
ATOM 2786 O O . PHE B 1 34 ? -7.336 -22.391 -1.31 1 73.12 34 PHE B O 1
ATOM 2793 N N . GLN B 1 35 ? -8.109 -22.031 0.71 1 67.81 35 GLN B N 1
ATOM 2794 C CA . GLN B 1 35 ? -8.789 -23.312 0.762 1 67.81 35 GLN B CA 1
ATOM 2795 C C . GLN B 1 35 ? -9.992 -23.344 -0.173 1 67.81 35 GLN B C 1
ATOM 2797 O O . GLN B 1 35 ? -10.273 -24.359 -0.816 1 67.81 35 GLN B O 1
ATOM 2802 N N . LEU B 1 36 ? -10.602 -22.297 -0.306 1 64.56 36 LEU B N 1
ATOM 2803 C CA . LEU B 1 36 ? -11.781 -22.203 -1.155 1 64.56 36 LEU B CA 1
ATOM 2804 C C . LEU B 1 36 ? -11.406 -22.375 -2.625 1 64.56 36 LEU B C 1
ATOM 2806 O O . LEU B 1 36 ? -12.133 -23.016 -3.385 1 64.56 36 LEU B O 1
ATOM 2810 N N . LEU B 1 37 ? -10.359 -21.859 -3.043 1 69.75 37 LEU B N 1
ATOM 2811 C CA . LEU B 1 37 ? -9.961 -21.938 -4.445 1 69.75 37 LEU B CA 1
ATOM 2812 C C . LEU B 1 37 ? -9.594 -23.375 -4.824 1 69.75 37 LEU B C 1
ATOM 2814 O O . LEU B 1 37 ? -9.852 -23.812 -5.953 1 69.75 37 LEU B O 1
ATOM 2818 N N . HIS B 1 38 ? -9 -24.047 -3.992 1 60.75 38 HIS B N 1
ATOM 2819 C CA . HIS B 1 38 ? -8.633 -25.422 -4.254 1 60.75 38 HIS B CA 1
ATOM 2820 C C . HIS B 1 38 ? -9.844 -26.25 -4.676 1 60.75 38 HIS B C 1
ATOM 2822 O O . HIS B 1 38 ? -9.742 -27.078 -5.582 1 60.75 38 HIS B O 1
ATOM 2828 N N . THR B 1 39 ? -10.844 -25.922 -4.141 1 56.25 39 THR B N 1
ATOM 2829 C CA . THR B 1 39 ? -12.055 -26.656 -4.453 1 56.25 39 THR B CA 1
ATOM 2830 C C . THR B 1 39 ? -12.602 -26.25 -5.82 1 56.25 39 THR B C 1
ATOM 2832 O O . THR B 1 39 ? -13.289 -27.047 -6.477 1 56.25 39 THR B O 1
ATOM 2835 N N . HIS B 1 40 ? -12.18 -25.094 -6.277 1 54.12 40 HIS B N 1
ATOM 2836 C CA . HIS B 1 40 ? -12.727 -24.578 -7.523 1 54.12 40 HIS B CA 1
ATOM 2837 C C . HIS B 1 40 ? -11.719 -24.703 -8.664 1 54.12 40 HIS B C 1
ATOM 2839 O O . HIS B 1 40 ? -12.031 -24.359 -9.812 1 54.12 40 HIS B O 1
ATOM 2845 N N . THR B 1 41 ? -10.508 -24.984 -8.477 1 55.12 41 THR B N 1
ATOM 2846 C CA . THR B 1 41 ? -9.391 -25.031 -9.414 1 55.12 41 THR B CA 1
ATOM 2847 C C . THR B 1 41 ? -9.703 -25.953 -10.586 1 55.12 41 THR B C 1
ATOM 2849 O O . THR B 1 41 ? -9.266 -25.703 -11.711 1 55.12 41 THR B O 1
ATOM 2852 N N . ARG B 1 42 ? -10.547 -26.938 -10.383 1 53.84 42 ARG B N 1
ATOM 2853 C CA . ARG B 1 42 ? -10.828 -27.812 -11.516 1 53.84 42 ARG B CA 1
ATOM 2854 C C . ARG B 1 42 ? -11.367 -27.016 -12.695 1 53.84 42 ARG B C 1
ATOM 2856 O O . ARG B 1 42 ? -11.078 -27.344 -13.852 1 53.84 42 ARG B O 1
ATOM 2863 N N . ALA B 1 43 ? -11.938 -26.031 -12.367 1 51.5 43 ALA B N 1
ATOM 2864 C CA . ALA B 1 43 ? -12.523 -25.219 -13.438 1 51.5 43 ALA B CA 1
ATOM 2865 C C . ALA B 1 43 ? -11.453 -24.391 -14.148 1 51.5 43 ALA B C 1
ATOM 2867 O O . ALA B 1 43 ? -11.539 -24.156 -15.359 1 51.5 43 ALA B O 1
ATOM 2868 N N . PHE B 1 44 ? -10.438 -24.062 -13.445 1 55.38 44 PHE B N 1
ATOM 2869 C CA . PHE B 1 44 ? -9.383 -23.203 -13.984 1 55.38 44 PHE B CA 1
ATOM 2870 C C . PHE B 1 44 ? -8.562 -23.953 -15.023 1 55.38 44 PHE B C 1
ATOM 2872 O O . PHE B 1 44 ? -8.195 -23.391 -16.062 1 55.38 44 PHE B O 1
ATOM 2879 N N . ILE B 1 45 ? -8.297 -25.156 -14.758 1 53.22 45 ILE B N 1
ATOM 2880 C CA . ILE B 1 45 ? -7.422 -25.969 -15.586 1 53.22 45 ILE B CA 1
ATOM 2881 C C . ILE B 1 45 ? -8.062 -26.203 -16.953 1 53.22 45 ILE B C 1
ATOM 2883 O O . ILE B 1 45 ? -7.387 -26.156 -17.984 1 53.22 45 ILE B O 1
ATOM 2887 N N . LYS B 1 46 ? -9.242 -26.375 -16.922 1 52.25 46 LYS B N 1
ATOM 2888 C CA . LYS B 1 46 ? -9.906 -26.703 -18.188 1 52.25 46 LYS B CA 1
ATOM 2889 C C . LYS B 1 46 ? -9.766 -25.562 -19.203 1 52.25 46 LYS B C 1
ATOM 2891 O O . LYS B 1 46 ? -9.648 -25.797 -20.406 1 52.25 46 LYS B O 1
ATOM 2896 N N . TYR B 1 47 ? -9.711 -24.422 -18.688 1 48.81 47 TYR B N 1
ATOM 2897 C CA . TYR B 1 47 ? -9.766 -23.297 -19.625 1 48.81 47 TYR B CA 1
ATOM 2898 C C . TYR B 1 47 ? -8.367 -22.828 -20 1 48.81 47 TYR B C 1
ATOM 2900 O O . TYR B 1 47 ? -8.172 -22.156 -21.016 1 48.81 47 TYR B O 1
ATOM 2908 N N . THR B 1 48 ? -7.395 -23.172 -19.219 1 49.44 48 THR B N 1
ATOM 2909 C CA . THR B 1 48 ? -6.043 -22.703 -19.5 1 49.44 48 THR B CA 1
ATOM 2910 C C . THR B 1 48 ? -5.309 -23.672 -20.422 1 49.44 48 THR B C 1
ATOM 2912 O O . THR B 1 48 ? -4.273 -23.312 -21 1 49.44 48 THR B O 1
ATOM 2915 N N . THR B 1 49 ? -5.664 -24.859 -20.406 1 46.09 49 THR B N 1
ATOM 2916 C CA . THR B 1 49 ? -4.957 -25.844 -21.219 1 46.09 49 THR B CA 1
ATOM 2917 C C . THR B 1 49 ? -5.059 -25.484 -22.703 1 46.09 49 THR B C 1
ATOM 2919 O O . THR B 1 49 ? -4.168 -25.812 -23.484 1 46.09 49 THR B O 1
ATOM 2922 N N . THR B 1 50 ? -6.156 -24.984 -23.172 1 43.06 50 THR B N 1
ATOM 2923 C CA . THR B 1 50 ? -6.262 -24.906 -24.625 1 43.06 50 THR B CA 1
ATOM 2924 C C . THR B 1 50 ? -5.484 -23.703 -25.156 1 43.06 50 THR B C 1
ATOM 2926 O O . THR B 1 50 ? -5.039 -23.703 -26.312 1 43.06 50 THR B O 1
ATOM 2929 N N . THR B 1 51 ? -5.547 -22.531 -24.594 1 48.94 51 THR B N 1
ATOM 2930 C CA . THR B 1 51 ? -4.945 -21.312 -25.094 1 48.94 51 THR B CA 1
ATOM 2931 C C . THR B 1 51 ? -3.846 -20.812 -24.156 1 48.94 51 THR B C 1
ATOM 2933 O O . THR B 1 51 ? -4.062 -20.703 -22.953 1 48.94 51 THR B O 1
ATOM 2936 N N . THR B 1 52 ? -2.646 -20.891 -24.609 1 59.69 52 THR B N 1
ATOM 2937 C CA . THR B 1 52 ? -1.507 -20.438 -23.828 1 59.69 52 THR B CA 1
ATOM 2938 C C . THR B 1 52 ? -1.819 -19.109 -23.141 1 59.69 52 THR B C 1
ATOM 2940 O O . THR B 1 52 ? -2.232 -18.141 -23.781 1 59.69 52 THR B O 1
ATOM 2943 N N . MET B 1 53 ? -1.987 -19.156 -21.812 1 62.28 53 MET B N 1
ATOM 2944 C CA . MET B 1 53 ? -2.312 -18.016 -20.969 1 62.28 53 MET B CA 1
ATOM 2945 C C . MET B 1 53 ? -1.407 -16.828 -21.297 1 62.28 53 MET B C 1
ATOM 2947 O O . MET B 1 53 ? -1.87 -15.688 -21.359 1 62.28 53 MET B O 1
ATOM 2951 N N . LEU B 1 54 ? -0.227 -17.188 -21.672 1 78.81 54 LEU B N 1
ATOM 2952 C CA . LEU B 1 54 ? 0.758 -16.125 -21.859 1 78.81 54 LEU B CA 1
ATOM 2953 C C . LEU B 1 54 ? 1.575 -16.344 -23.125 1 78.81 54 LEU B C 1
ATOM 2955 O O . LEU B 1 54 ? 1.765 -17.484 -23.547 1 78.81 54 LEU B O 1
ATOM 2959 N N . ALA B 1 55 ? 1.897 -15.297 -23.812 1 80.69 55 ALA B N 1
ATOM 2960 C CA . ALA B 1 55 ? 2.869 -15.43 -24.891 1 80.69 55 ALA B CA 1
ATOM 2961 C C . ALA B 1 55 ? 4.195 -15.977 -24.375 1 80.69 55 ALA B C 1
ATOM 2963 O O . ALA B 1 55 ? 4.711 -15.516 -23.359 1 80.69 55 ALA B O 1
ATOM 2964 N N . TYR B 1 56 ? 4.621 -16.984 -25.109 1 86.12 56 TYR B N 1
ATOM 2965 C CA . TYR B 1 56 ? 5.848 -17.641 -24.656 1 86.12 56 TYR B CA 1
ATOM 2966 C C . TYR B 1 56 ? 7.074 -16.953 -25.25 1 86.12 56 TYR B C 1
ATOM 2968 O O . TYR B 1 56 ? 7.422 -17.172 -26.406 1 86.12 56 TYR B O 1
ATOM 2976 N N . THR B 1 57 ? 7.73 -16.062 -24.516 1 93.31 57 THR B N 1
ATOM 2977 C CA . THR B 1 57 ? 8.977 -15.375 -24.859 1 93.31 57 THR B CA 1
ATOM 2978 C C . THR B 1 57 ? 10.102 -15.828 -23.938 1 93.31 57 THR B C 1
ATOM 2980 O O . THR B 1 57 ? 9.867 -16.484 -22.922 1 93.31 57 THR B O 1
ATOM 2983 N N . PRO B 1 58 ? 11.344 -15.523 -24.297 1 94.88 58 PRO B N 1
ATOM 2984 C CA . PRO B 1 58 ? 12.453 -15.859 -23.391 1 94.88 58 PRO B CA 1
ATOM 2985 C C . PRO B 1 58 ? 12.281 -15.273 -22 1 94.88 58 PRO B C 1
ATOM 2987 O O . PRO B 1 58 ? 12.625 -15.922 -21 1 94.88 58 PRO B O 1
ATOM 2990 N N . LEU B 1 59 ? 11.758 -14.125 -21.922 1 96.88 59 LEU B N 1
ATOM 2991 C CA . LEU B 1 59 ? 11.555 -13.492 -20.625 1 96.88 59 LEU B CA 1
ATOM 2992 C C . LEU B 1 59 ? 10.5 -14.242 -19.812 1 96.88 59 LEU B C 1
ATOM 2994 O O . LEU B 1 59 ? 10.68 -14.461 -18.625 1 96.88 59 LEU B O 1
ATOM 2998 N N . VAL B 1 60 ? 9.453 -14.688 -20.438 1 95.12 60 VAL B N 1
ATOM 2999 C CA . VAL B 1 60 ? 8.406 -15.43 -19.75 1 95.12 60 VAL B CA 1
ATOM 3000 C C . VAL B 1 60 ? 8.953 -16.781 -19.266 1 95.12 60 VAL B C 1
ATOM 3002 O O . VAL B 1 60 ? 8.633 -17.219 -18.172 1 95.12 60 VAL B O 1
ATOM 3005 N N . LYS B 1 61 ? 9.734 -17.344 -20.062 1 93.88 61 LYS B N 1
ATOM 3006 C CA . LYS B 1 61 ? 10.383 -18.594 -19.672 1 93.88 61 LYS B CA 1
ATOM 3007 C C . LYS B 1 61 ? 11.211 -18.391 -18.406 1 93.88 61 LYS B C 1
ATOM 3009 O O . LYS B 1 61 ? 11.18 -19.234 -17.5 1 93.88 61 LYS B O 1
ATOM 3014 N N . ARG B 1 62 ? 11.938 -17.328 -18.391 1 96.19 62 ARG B N 1
ATOM 3015 C CA . ARG B 1 62 ? 12.711 -17.016 -17.203 1 96.19 62 ARG B CA 1
ATOM 3016 C C . ARG B 1 62 ? 11.797 -16.797 -15.992 1 96.19 62 ARG B C 1
ATOM 3018 O O . ARG B 1 62 ? 12.102 -17.266 -14.891 1 96.19 62 A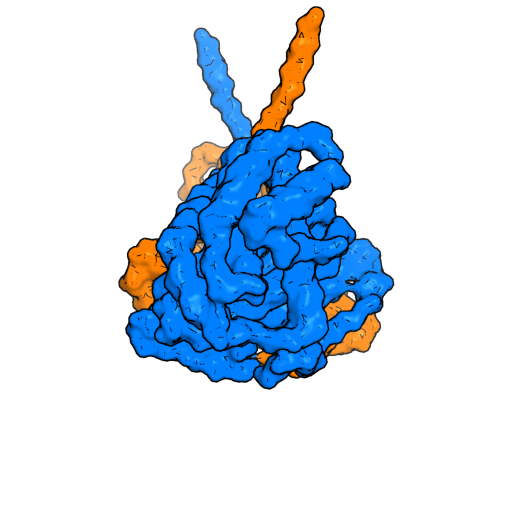RG B O 1
ATOM 3025 N N . TYR B 1 63 ? 10.703 -16.078 -16.219 1 97.06 63 TYR B N 1
ATOM 3026 C CA . TYR B 1 63 ? 9.75 -15.852 -15.141 1 97.06 63 TYR B CA 1
ATOM 3027 C C . TYR B 1 63 ? 9.234 -17.172 -14.578 1 97.06 63 TYR B C 1
ATOM 3029 O O . TYR B 1 63 ? 9.125 -17.328 -13.359 1 97.06 63 TYR B O 1
ATOM 3037 N N . ILE B 1 64 ? 8.938 -18.094 -15.438 1 94.88 64 ILE B N 1
ATOM 3038 C CA . ILE B 1 64 ? 8.406 -19.375 -15.016 1 94.88 64 ILE B CA 1
ATOM 3039 C C . ILE B 1 64 ? 9.453 -20.125 -14.195 1 94.88 64 ILE B C 1
ATOM 3041 O O . ILE B 1 64 ? 9.148 -20.656 -13.125 1 94.88 64 ILE B O 1
ATOM 3045 N N . SER B 1 65 ? 10.648 -20.109 -14.617 1 96.19 65 SER B N 1
ATOM 3046 C CA . SER B 1 65 ? 11.727 -20.75 -13.875 1 96.19 65 SER B CA 1
ATOM 3047 C C . SER B 1 65 ? 11.914 -20.109 -12.508 1 96.19 65 SER B C 1
ATOM 3049 O O . SER B 1 65 ? 12.086 -20.812 -11.5 1 96.19 65 SER B O 1
ATOM 3051 N N . SER B 1 66 ? 11.906 -18.828 -12.508 1 97.31 66 SER B N 1
ATOM 3052 C CA . SER B 1 66 ? 12.023 -18.094 -11.25 1 97.31 66 SER B CA 1
ATOM 3053 C C . SER B 1 66 ? 10.867 -18.422 -10.312 1 97.31 66 SER B C 1
ATOM 3055 O O . SER B 1 66 ? 11.055 -18.531 -9.102 1 97.31 66 SER B O 1
ATOM 3057 N N . PHE B 1 67 ? 9.742 -18.531 -10.891 1 97 67 PHE B N 1
ATOM 3058 C CA . PHE B 1 67 ? 8.539 -18.844 -10.117 1 97 67 PHE B CA 1
ATOM 3059 C C . PHE B 1 67 ? 8.656 -20.234 -9.484 1 97 67 PHE B C 1
ATOM 3061 O O . PHE B 1 67 ? 8.281 -20.422 -8.328 1 97 67 PHE B O 1
ATOM 3068 N N . GLN B 1 68 ? 9.156 -21.156 -10.211 1 96.75 68 GLN B N 1
ATOM 3069 C CA . GLN B 1 68 ? 9.391 -22.5 -9.688 1 96.75 68 GLN B CA 1
ATOM 3070 C C . GLN B 1 68 ? 10.398 -22.469 -8.539 1 96.75 68 GLN B C 1
ATOM 3072 O O . GLN B 1 68 ? 10.18 -23.094 -7.5 1 96.75 68 GLN B O 1
ATOM 3077 N N . LEU B 1 69 ? 11.422 -21.75 -8.75 1 97 69 LEU B N 1
ATOM 3078 C CA . LEU B 1 69 ? 12.43 -21.609 -7.699 1 97 69 LEU B CA 1
ATOM 3079 C C . LEU B 1 69 ? 11.844 -20.922 -6.473 1 97 69 LEU B C 1
ATOM 3081 O O . LEU B 1 69 ? 12.133 -21.297 -5.34 1 97 69 LEU B O 1
ATOM 3085 N N . PHE B 1 70 ? 11.109 -19.922 -6.742 1 96.25 70 PHE B N 1
ATOM 3086 C CA . PHE B 1 70 ? 10.453 -19.188 -5.672 1 96.25 70 PHE B CA 1
ATOM 3087 C C . PHE B 1 70 ? 9.586 -20.109 -4.824 1 96.25 70 PHE B C 1
ATOM 3089 O O . PHE B 1 70 ? 9.648 -20.078 -3.594 1 96.25 70 PHE B O 1
ATOM 3096 N N . THR B 1 71 ? 8.812 -20.938 -5.402 1 95.19 71 THR B N 1
ATOM 3097 C CA . THR B 1 71 ? 7.926 -21.859 -4.699 1 95.19 71 THR B CA 1
ATOM 3098 C C . THR B 1 71 ? 8.727 -22.891 -3.898 1 95.19 71 THR B C 1
ATOM 3100 O O . THR B 1 71 ? 8.375 -23.203 -2.762 1 95.19 71 THR B O 1
ATOM 3103 N N . PHE B 1 72 ? 9.773 -23.359 -4.449 1 94.88 72 PHE B N 1
ATOM 3104 C CA . PHE B 1 72 ? 10.664 -24.266 -3.734 1 94.88 72 PHE B CA 1
ATOM 3105 C C . PHE B 1 72 ? 11.234 -23.609 -2.488 1 94.88 72 PHE B C 1
ATOM 3107 O O . PHE B 1 72 ? 11.273 -24.219 -1.416 1 94.88 72 PHE B O 1
ATOM 3114 N N . ARG B 1 73 ? 11.617 -22.375 -2.688 1 91.75 73 ARG B N 1
ATOM 3115 C CA . ARG B 1 73 ? 12.242 -21.672 -1.577 1 91.75 73 ARG B CA 1
ATOM 3116 C C . ARG B 1 73 ? 11.234 -21.406 -0.458 1 91.75 73 ARG B C 1
ATOM 3118 O O . ARG B 1 73 ? 11.586 -21.453 0.722 1 91.75 73 ARG B O 1
ATOM 3125 N N . ILE B 1 74 ? 10.031 -21.094 -0.811 1 89.94 74 ILE B N 1
ATOM 3126 C CA . ILE B 1 74 ? 8.992 -20.922 0.204 1 89.94 74 ILE B CA 1
ATOM 3127 C C . ILE B 1 74 ? 8.797 -22.234 0.958 1 89.94 74 ILE B C 1
ATOM 3129 O O . ILE B 1 74 ? 8.68 -22.25 2.186 1 89.94 74 ILE B O 1
ATOM 3133 N N . LEU B 1 75 ? 8.773 -23.312 0.29 1 91.06 75 LEU B N 1
ATOM 3134 C CA . LEU B 1 75 ? 8.641 -24.625 0.919 1 91.06 75 LEU B CA 1
ATOM 3135 C C . LEU B 1 75 ? 9.773 -24.875 1.907 1 91.06 75 LEU B C 1
ATOM 3137 O O . LEU B 1 75 ? 9.539 -25.328 3.029 1 91.06 75 LEU B O 1
ATOM 3141 N N . ASP B 1 76 ? 10.898 -24.562 1.476 1 89.56 76 ASP B N 1
ATOM 3142 C CA . ASP B 1 76 ? 12.047 -24.75 2.348 1 89.56 76 ASP B CA 1
ATOM 3143 C C . ASP B 1 76 ? 11.961 -23.859 3.582 1 89.56 76 ASP B C 1
ATOM 3145 O O . ASP B 1 76 ? 12.352 -24.266 4.68 1 89.56 76 ASP B O 1
ATOM 3149 N N . MET B 1 77 ? 11.531 -22.672 3.322 1 84.06 77 MET B N 1
ATOM 3150 C CA . MET B 1 77 ? 11.367 -21.75 4.441 1 84.06 77 MET B CA 1
ATOM 3151 C C . MET B 1 77 ? 10.352 -22.281 5.441 1 84.06 77 MET B C 1
ATOM 3153 O O . MET B 1 77 ? 10.547 -22.172 6.652 1 84.06 77 MET B O 1
ATOM 3157 N N . ILE B 1 78 ? 9.297 -22.859 4.949 1 82.69 78 ILE B N 1
ATOM 3158 C CA . ILE B 1 78 ? 8.273 -23.438 5.812 1 82.69 78 ILE B CA 1
ATOM 3159 C C . ILE B 1 78 ? 8.867 -24.578 6.617 1 82.69 78 ILE B C 1
ATOM 3161 O O . ILE B 1 78 ? 8.594 -24.719 7.812 1 82.69 78 ILE B O 1
ATOM 3165 N N . ARG B 1 79 ? 9.602 -25.312 5.988 1 84.38 79 ARG B N 1
ATOM 3166 C CA . ARG B 1 79 ? 10.219 -26.484 6.617 1 84.38 79 ARG B CA 1
ATOM 3167 C C . ARG B 1 79 ? 11.023 -26.078 7.848 1 84.38 79 ARG B C 1
ATOM 3169 O O . ARG B 1 79 ? 10.938 -26.734 8.891 1 84.38 79 ARG B O 1
ATOM 3176 N N . VAL B 1 80 ? 11.711 -25.031 7.742 1 79.06 80 VAL B N 1
ATOM 3177 C CA . VAL B 1 80 ? 12.633 -24.656 8.805 1 79.06 80 VAL B CA 1
ATOM 3178 C C . VAL B 1 80 ? 11.93 -23.719 9.781 1 79.06 80 VAL B C 1
ATOM 3180 O O . VAL B 1 80 ? 12.477 -23.375 10.836 1 79.06 80 VAL B O 1
ATOM 3183 N N . ALA B 1 81 ? 10.727 -23.312 9.391 1 72.81 81 ALA B N 1
ATOM 3184 C CA . ALA B 1 81 ? 9.992 -22.375 10.234 1 72.81 81 ALA B CA 1
ATOM 3185 C C . ALA B 1 81 ? 9.523 -23.031 11.523 1 72.81 81 ALA B C 1
ATOM 3187 O O . ALA B 1 81 ? 9.078 -24.188 11.516 1 72.81 81 ALA B O 1
ATOM 3188 N N . PRO B 1 82 ? 9.641 -22.406 12.547 1 61.78 82 PRO B N 1
ATOM 3189 C CA . PRO B 1 82 ? 9.312 -23.016 13.828 1 61.78 82 PRO B CA 1
ATOM 3190 C C . PRO B 1 82 ? 7.812 -22.984 14.133 1 61.78 82 PRO B C 1
ATOM 3192 O O . PRO B 1 82 ? 7.297 -23.875 14.805 1 61.78 82 PRO B O 1
ATOM 3195 N N . ALA B 1 83 ? 6.996 -22 13.773 1 59.03 83 ALA B N 1
ATOM 3196 C CA . ALA B 1 83 ? 5.617 -21.797 14.203 1 59.03 83 ALA B CA 1
ATOM 3197 C C . ALA B 1 83 ? 4.652 -22.641 13.359 1 59.03 83 ALA B C 1
ATOM 3199 O O . ALA B 1 83 ? 4.555 -22.438 12.148 1 59.03 83 ALA B O 1
ATOM 3200 N N . HIS B 1 84 ? 3.785 -23.453 13.961 1 63.72 84 HIS B N 1
ATOM 3201 C CA . HIS B 1 84 ? 2.91 -24.391 13.266 1 63.72 84 HIS B CA 1
ATOM 3202 C C . HIS B 1 84 ? 1.786 -23.656 12.539 1 63.72 84 HIS B C 1
ATOM 3204 O O . HIS B 1 84 ? 1.447 -24.016 11.406 1 63.72 84 HIS B O 1
ATOM 3210 N N . LYS B 1 85 ? 1.218 -22.609 13.25 1 63.12 85 LYS B N 1
ATOM 3211 C CA . LYS B 1 85 ? 0.088 -21.922 12.633 1 63.12 85 LYS B CA 1
ATOM 3212 C C . LYS B 1 85 ? 0.507 -21.234 11.336 1 63.12 85 LYS B C 1
ATOM 3214 O O . LYS B 1 85 ? -0.24 -21.234 10.352 1 63.12 85 LYS B O 1
ATOM 3219 N N . LEU B 1 86 ? 1.612 -20.75 11.344 1 69 86 LEU B N 1
ATOM 3220 C CA . LEU B 1 86 ? 2.117 -20.094 10.141 1 69 86 LEU B CA 1
ATOM 3221 C C . LEU B 1 86 ? 2.443 -21.109 9.062 1 69 86 LEU B C 1
ATOM 3223 O O . LEU B 1 86 ? 2.24 -20.844 7.871 1 69 86 LEU B O 1
ATOM 3227 N N . LYS B 1 87 ? 2.721 -22.25 9.555 1 75.31 87 LYS B N 1
ATOM 3228 C CA . LYS B 1 87 ? 3.053 -23.297 8.594 1 75.31 87 LYS B CA 1
ATOM 3229 C C . LYS B 1 87 ? 1.833 -23.688 7.766 1 75.31 87 LYS B C 1
ATOM 3231 O O . LYS B 1 87 ? 1.917 -23.781 6.539 1 75.31 87 LYS B O 1
ATOM 3236 N N . SER B 1 88 ? 0.756 -23.781 8.484 1 76.75 88 SER B N 1
ATOM 3237 C CA . SER B 1 88 ? -0.45 -24.188 7.777 1 76.75 88 SER B CA 1
ATOM 3238 C C . SER B 1 88 ? -0.863 -23.156 6.738 1 76.75 88 SER B C 1
ATOM 3240 O O . SER B 1 88 ? -1.272 -23.516 5.629 1 76.75 88 SER B O 1
ATOM 3242 N N . LEU B 1 89 ? -0.799 -21.891 7.109 1 78.31 89 LEU B N 1
ATOM 3243 C CA . LEU B 1 89 ? -1.133 -20.828 6.172 1 78.31 89 LEU B CA 1
ATOM 3244 C C . LEU B 1 89 ? -0.189 -20.828 4.977 1 78.31 89 LEU B C 1
ATOM 3246 O O . LEU B 1 89 ? -0.633 -20.75 3.828 1 78.31 89 LEU B O 1
ATOM 3250 N N . LEU B 1 90 ? 1.022 -21 5.277 1 82.44 90 LEU B N 1
ATOM 3251 C CA . LEU B 1 90 ? 2.023 -20.938 4.219 1 82.44 90 LEU B CA 1
ATOM 3252 C C . LEU B 1 90 ? 1.939 -22.156 3.311 1 82.44 90 LEU B C 1
ATOM 3254 O O . LEU B 1 90 ? 2.172 -22.062 2.104 1 82.44 90 LEU B O 1
ATOM 3258 N N . TYR B 1 91 ? 1.53 -23.266 3.893 1 85.94 91 TYR B N 1
ATOM 3259 C CA . TYR B 1 91 ? 1.326 -24.438 3.062 1 85.94 91 TYR B CA 1
ATOM 3260 C C . TYR B 1 91 ? 0.136 -24.25 2.131 1 85.94 91 TYR B C 1
ATOM 3262 O O . TYR B 1 91 ? 0.169 -24.688 0.976 1 85.94 91 TYR B O 1
ATOM 3270 N N . ALA B 1 92 ? -0.877 -23.656 2.668 1 85.5 92 ALA B N 1
ATOM 3271 C CA . ALA B 1 92 ? -2.021 -23.359 1.807 1 85.5 92 ALA B CA 1
ATOM 3272 C C . ALA B 1 92 ? -1.632 -22.406 0.681 1 85.5 92 ALA B C 1
ATOM 3274 O O . ALA B 1 92 ? -2.031 -22.594 -0.47 1 85.5 92 ALA B O 1
ATOM 3275 N N . GLU B 1 93 ? -0.878 -21.422 1.014 1 88.62 93 GLU B N 1
ATOM 3276 C CA . GLU B 1 93 ? -0.414 -20.453 0.026 1 88.62 93 GLU B CA 1
ATOM 3277 C C . GLU B 1 93 ? 0.473 -21.125 -1.024 1 88.62 93 GLU B C 1
ATOM 3279 O O . GLU B 1 93 ? 0.292 -20.906 -2.225 1 88.62 93 GLU B O 1
ATOM 3284 N N . VAL B 1 94 ? 1.357 -21.953 -0.6 1 90.75 94 VAL B N 1
ATOM 3285 C CA . VAL B 1 94 ? 2.271 -22.609 -1.532 1 90.75 94 VAL B CA 1
ATOM 3286 C C . VAL B 1 94 ? 1.506 -23.609 -2.393 1 90.75 94 VAL B C 1
ATOM 3288 O O . VAL B 1 94 ? 1.815 -23.781 -3.572 1 90.75 94 VAL B O 1
ATOM 3291 N N . GLY B 1 95 ? 0.546 -24.25 -1.784 1 90.5 95 GLY B N 1
ATOM 3292 C CA . GLY B 1 95 ? -0.322 -25.109 -2.584 1 90.5 95 GLY B CA 1
ATOM 3293 C C . GLY B 1 95 ? -0.979 -24.375 -3.736 1 90.5 95 GLY B C 1
ATOM 3294 O O . GLY B 1 95 ? -1.004 -24.875 -4.863 1 90.5 95 GLY B O 1
ATOM 3295 N N . PHE B 1 96 ? -1.443 -23.188 -3.471 1 89.62 96 PHE B N 1
ATOM 3296 C CA . PHE B 1 96 ? -2.014 -22.328 -4.496 1 89.62 96 PHE B CA 1
ATOM 3297 C C . PHE B 1 96 ? -0.975 -21.984 -5.559 1 89.62 96 PHE B C 1
ATOM 3299 O O . PHE B 1 96 ? -1.247 -22.078 -6.758 1 89.62 96 PHE B O 1
ATOM 3306 N N . LEU B 1 97 ? 0.219 -21.703 -5.133 1 93.69 97 LEU B N 1
ATOM 3307 C CA . LEU B 1 97 ? 1.28 -21.312 -6.055 1 93.69 97 LEU B CA 1
ATOM 3308 C C . LEU B 1 97 ? 1.706 -22.5 -6.922 1 93.69 97 LEU B C 1
ATOM 3310 O O . LEU B 1 97 ? 1.938 -22.344 -8.125 1 93.69 97 LEU B O 1
ATOM 3314 N N . LEU B 1 98 ? 1.817 -23.641 -6.305 1 93.19 98 LEU B N 1
ATOM 3315 C CA . LEU B 1 98 ? 2.191 -24.844 -7.051 1 93.19 98 LEU B CA 1
ATOM 3316 C C . LEU B 1 98 ? 1.137 -25.172 -8.102 1 93.19 98 LEU B C 1
ATOM 3318 O O . LEU B 1 98 ? 1.472 -25.578 -9.219 1 93.19 98 LEU B O 1
ATOM 3322 N N . ARG B 1 99 ? -0.01 -25.062 -7.754 1 89.31 99 ARG B N 1
ATOM 3323 C CA . ARG B 1 99 ? -1.092 -25.328 -8.703 1 89.31 99 ARG B CA 1
ATOM 3324 C C . ARG B 1 99 ? -1.055 -24.328 -9.859 1 89.31 99 ARG B C 1
ATOM 3326 O O . ARG B 1 99 ? -1.301 -24.703 -11.008 1 89.31 99 ARG B O 1
ATOM 3333 N N . LEU B 1 100 ? -0.755 -23.094 -9.562 1 88.88 100 LEU B N 1
ATOM 3334 C CA . LEU B 1 100 ? -0.6 -22.109 -10.617 1 88.88 100 LEU B CA 1
ATOM 3335 C C . LEU B 1 100 ? 0.55 -22.469 -11.547 1 88.88 100 LEU B C 1
ATOM 3337 O O . LEU B 1 100 ? 0.438 -22.328 -12.766 1 88.88 100 LEU B O 1
ATOM 3341 N N . ASN B 1 101 ? 1.613 -22.922 -10.945 1 91.5 101 ASN B N 1
ATOM 3342 C CA . ASN B 1 101 ? 2.729 -23.391 -11.758 1 91.5 101 ASN B CA 1
ATOM 3343 C C . ASN B 1 101 ? 2.297 -24.516 -12.695 1 91.5 101 ASN B C 1
ATOM 3345 O O . ASN B 1 101 ? 2.648 -24.5 -13.883 1 91.5 101 ASN B O 1
ATOM 3349 N N . CYS B 1 102 ? 1.57 -25.422 -12.18 1 89.56 102 CYS B N 1
ATOM 3350 C CA . CYS B 1 102 ? 1.145 -26.578 -12.953 1 89.56 102 CYS B CA 1
ATOM 3351 C C . CYS B 1 102 ? 0.228 -26.156 -14.102 1 89.56 102 CYS B C 1
ATOM 3353 O O . CYS B 1 102 ? 0.314 -26.703 -15.195 1 89.56 102 CYS B O 1
ATOM 3355 N N . ILE B 1 103 ? -0.546 -25.188 -13.828 1 83.56 103 ILE B N 1
ATOM 3356 C CA . ILE B 1 103 ? -1.443 -24.688 -14.867 1 83.56 103 ILE B CA 1
ATOM 3357 C C . ILE B 1 103 ? -0.628 -24.109 -16.016 1 83.56 103 ILE B C 1
ATOM 3359 O O . ILE B 1 103 ? -1.013 -24.234 -17.188 1 83.56 103 ILE B O 1
ATOM 3363 N N . LEU B 1 104 ? 0.465 -23.594 -15.727 1 85.12 104 LEU B N 1
ATOM 3364 C CA . LEU B 1 104 ? 1.303 -22.953 -16.734 1 85.12 104 LEU B CA 1
ATOM 3365 C C . LEU B 1 104 ? 2.061 -23.984 -17.562 1 85.12 104 LEU B C 1
ATOM 3367 O O . LEU B 1 104 ? 2.344 -23.75 -18.734 1 85.12 104 LEU B O 1
ATOM 3371 N N . ILE B 1 105 ? 2.348 -25.125 -16.938 1 87.88 105 ILE B N 1
ATOM 3372 C CA . ILE B 1 105 ? 3.393 -25.891 -17.594 1 87.88 105 ILE B CA 1
ATOM 3373 C C . ILE B 1 105 ? 2.871 -27.297 -17.906 1 87.88 105 ILE B C 1
ATOM 3375 O O . ILE B 1 105 ? 3.48 -28.031 -18.703 1 87.88 105 ILE B O 1
ATOM 3379 N N . TYR B 1 106 ? 1.763 -27.672 -17.328 1 86.31 106 TYR B N 1
ATOM 3380 C CA . TYR B 1 106 ? 1.181 -28.984 -17.625 1 86.31 106 TYR B CA 1
ATOM 3381 C C . TYR B 1 106 ? -0.178 -28.828 -18.297 1 86.31 106 TYR B C 1
ATOM 3383 O O . TYR B 1 106 ? -0.959 -27.953 -17.938 1 86.31 106 TYR B O 1
ATOM 3391 N N . PRO B 1 107 ? -0.534 -29.719 -19.219 1 80.38 107 PRO B N 1
ATOM 3392 C CA . PRO B 1 107 ? -1.839 -29.688 -19.891 1 80.38 107 PRO B CA 1
ATOM 3393 C C . PRO B 1 107 ? -2.959 -30.25 -19.016 1 80.38 107 PRO B C 1
ATOM 3395 O O . PRO B 1 107 ? -4.137 -29.969 -19.25 1 80.38 107 PRO B O 1
ATOM 3398 N N . GLU B 1 108 ? -2.613 -31.109 -18.062 1 81.69 108 GLU B N 1
ATOM 3399 C CA . GLU B 1 108 ? -3.607 -31.75 -17.203 1 81.69 108 GLU B CA 1
ATOM 3400 C C . GLU B 1 108 ? -3.465 -31.297 -15.758 1 81.69 108 GLU B C 1
ATOM 3402 O O . GLU B 1 108 ? -2.439 -30.719 -15.383 1 81.69 108 GLU B O 1
ATOM 3407 N N . SER B 1 109 ? -4.52 -31.531 -15.062 1 83.69 109 SER B N 1
ATOM 3408 C CA . SER B 1 109 ? -4.484 -31.219 -13.633 1 83.69 109 SER B CA 1
ATOM 3409 C C . SER B 1 109 ? -3.492 -32.125 -12.898 1 83.69 109 SER B C 1
ATOM 3411 O O . SER B 1 109 ? -3.393 -33.312 -13.195 1 83.69 109 SER B O 1
ATOM 3413 N N . LYS B 1 110 ? -2.771 -31.531 -12.023 1 89.62 110 LYS B N 1
ATOM 3414 C CA . LYS B 1 110 ? -1.801 -32.25 -11.211 1 89.62 110 LYS B CA 1
ATOM 3415 C C . LYS B 1 110 ? -2.133 -32.125 -9.727 1 89.62 110 LYS B C 1
ATOM 3417 O O . LYS B 1 110 ? -1.235 -32.125 -8.883 1 89.62 110 LYS B O 1
ATOM 3422 N N . ASP B 1 111 ? -3.412 -31.969 -9.383 1 88.44 111 ASP B N 1
ATOM 3423 C CA . ASP B 1 111 ? -3.848 -31.656 -8.023 1 88.44 111 ASP B CA 1
ATOM 3424 C C . ASP B 1 111 ? -3.412 -32.75 -7.051 1 88.44 111 ASP B C 1
ATOM 3426 O O . ASP B 1 111 ? -2.922 -32.469 -5.961 1 88.44 111 ASP B O 1
ATOM 3430 N N . GLU B 1 112 ? -3.676 -33.969 -7.457 1 91.44 112 GLU B N 1
ATOM 3431 C CA . GLU B 1 112 ? -3.312 -35.094 -6.582 1 91.44 112 GLU B CA 1
ATOM 3432 C C . GLU B 1 112 ? -1.808 -35.125 -6.34 1 91.44 112 GLU B C 1
ATOM 3434 O O . GLU B 1 112 ? -1.361 -35.344 -5.211 1 91.44 112 GLU B O 1
ATOM 3439 N N . GLN B 1 113 ? -1.074 -34.969 -7.359 1 95.06 113 GLN B N 1
ATOM 3440 C CA . GLN B 1 113 ? 0.381 -34.969 -7.258 1 95.06 113 GLN B CA 1
ATOM 3441 C C . GLN B 1 113 ? 0.878 -33.844 -6.367 1 95.06 113 GLN B C 1
ATOM 3443 O O . GLN B 1 113 ? 1.805 -34.031 -5.574 1 95.06 113 GLN B O 1
ATOM 3448 N N . ILE B 1 114 ? 0.281 -32.688 -6.488 1 94.25 114 ILE B N 1
ATOM 3449 C CA . ILE B 1 114 ? 0.659 -31.531 -5.68 1 94.25 114 ILE B CA 1
ATOM 3450 C C . ILE B 1 114 ? 0.371 -31.812 -4.207 1 94.25 114 ILE B C 1
ATOM 3452 O O . ILE B 1 114 ? 1.186 -31.5 -3.336 1 94.25 114 ILE B O 1
ATOM 3456 N N . ASN B 1 115 ? -0.788 -32.406 -3.922 1 93.56 115 ASN B N 1
ATOM 3457 C CA . ASN B 1 115 ? -1.107 -32.75 -2.545 1 93.56 115 ASN B CA 1
ATOM 3458 C C . ASN B 1 115 ? -0.074 -33.719 -1.966 1 93.56 115 ASN B C 1
ATOM 3460 O O . ASN B 1 115 ? 0.372 -33.562 -0.83 1 93.56 115 ASN B O 1
ATOM 3464 N N . ARG B 1 116 ? 0.291 -34.656 -2.76 1 96.5 116 ARG B N 1
ATOM 3465 C CA . ARG B 1 116 ? 1.286 -35.625 -2.32 1 96.5 116 ARG B CA 1
ATOM 3466 C C . ARG B 1 116 ? 2.643 -34.969 -2.105 1 96.5 116 ARG B C 1
ATOM 3468 O O . ARG B 1 116 ? 3.363 -35.312 -1.165 1 96.5 116 ARG B O 1
ATOM 3475 N N . LEU B 1 117 ? 2.971 -34.094 -2.928 1 96.81 117 LEU B N 1
ATOM 3476 C CA . LEU B 1 117 ? 4.219 -33.344 -2.789 1 96.81 117 LEU B CA 1
ATOM 3477 C C . LEU B 1 117 ? 4.238 -32.531 -1.488 1 96.81 117 LEU B C 1
ATOM 3479 O O . LEU B 1 117 ? 5.234 -32.562 -0.763 1 96.81 117 LEU B O 1
ATOM 3483 N N . LEU B 1 118 ? 3.184 -31.844 -1.212 1 94.62 118 LEU B N 1
ATOM 3484 C CA . LEU B 1 118 ? 3.084 -31.047 0.001 1 94.62 118 LEU B CA 1
ATOM 3485 C C . LEU B 1 118 ? 3.135 -31.922 1.244 1 94.62 118 LEU B C 1
ATOM 3487 O O . LEU B 1 118 ? 3.789 -31.578 2.23 1 94.62 118 LEU B O 1
ATOM 3491 N N . GLU B 1 119 ? 2.449 -33.062 1.188 1 94.12 119 GLU B N 1
ATOM 3492 C CA . GLU B 1 119 ? 2.486 -34 2.297 1 94.12 119 GLU B CA 1
ATOM 3493 C C . GLU B 1 119 ? 3.904 -34.531 2.535 1 94.12 119 GLU B C 1
ATOM 3495 O O . GLU B 1 119 ? 4.355 -34.594 3.68 1 94.12 119 GLU B O 1
ATOM 3500 N N . TRP B 1 120 ? 4.52 -34.875 1.514 1 96 120 TRP B N 1
ATOM 3501 C CA . TRP B 1 120 ? 5.898 -35.344 1.604 1 96 120 TRP B CA 1
ATOM 3502 C C . TRP B 1 120 ? 6.797 -34.281 2.232 1 96 120 TRP B C 1
ATOM 3504 O O . TRP B 1 120 ? 7.602 -34.594 3.115 1 96 120 TRP B O 1
ATOM 3514 N N . PHE B 1 121 ? 6.688 -33.062 1.782 1 94.38 121 PHE B N 1
ATOM 3515 C CA . PHE B 1 121 ? 7.543 -32 2.277 1 94.38 121 PHE B CA 1
ATOM 3516 C C . PHE B 1 121 ? 7.359 -31.797 3.779 1 94.38 121 PHE B C 1
ATOM 3518 O O . PHE B 1 121 ? 8.305 -31.453 4.484 1 94.38 121 PHE B O 1
ATOM 3525 N N . GLN B 1 122 ? 6.152 -31.969 4.254 1 90.62 122 GLN B N 1
ATOM 3526 C CA . GLN B 1 122 ? 5.832 -31.812 5.668 1 90.62 122 GLN B CA 1
ATOM 3527 C C . GLN B 1 122 ? 6.539 -32.875 6.516 1 90.62 122 GLN B C 1
ATOM 3529 O O . GLN B 1 122 ? 6.672 -32.719 7.73 1 90.62 122 GLN B O 1
ATOM 3534 N N . THR B 1 123 ? 7.004 -33.938 5.91 1 92.31 123 THR B N 1
ATOM 3535 C CA . THR B 1 123 ? 7.672 -35 6.648 1 92.31 123 THR B CA 1
ATOM 3536 C C . THR B 1 123 ? 9.164 -34.719 6.781 1 92.31 123 THR B C 1
ATOM 3538 O O . THR B 1 123 ? 9.859 -35.375 7.562 1 92.31 123 THR B O 1
ATOM 3541 N N . LEU B 1 124 ? 9.648 -33.75 6.074 1 93.25 124 LEU B N 1
ATOM 3542 C CA . LEU B 1 124 ? 11.086 -33.469 6.055 1 93.25 124 LEU B CA 1
ATOM 3543 C C . LEU B 1 124 ? 11.531 -32.844 7.359 1 93.25 124 LEU B C 1
ATOM 3545 O O . LEU B 1 124 ? 10.836 -31.969 7.898 1 93.25 124 LEU B O 1
ATOM 3549 N N . SER B 1 125 ? 12.703 -33.25 7.812 1 91.25 125 SER B N 1
ATOM 3550 C CA . SER B 1 125 ? 13.297 -32.688 9.023 1 91.25 125 SER B CA 1
ATOM 3551 C C . SER B 1 125 ? 13.805 -31.281 8.805 1 91.25 125 SER B C 1
ATOM 3553 O O . SER B 1 125 ? 14.359 -30.969 7.742 1 91.25 125 SER B O 1
ATOM 3555 N N . ASP B 1 126 ? 13.648 -30.453 9.82 1 87.19 126 ASP B N 1
ATOM 3556 C CA . ASP B 1 126 ? 14.164 -29.094 9.766 1 87.19 126 ASP B CA 1
ATOM 3557 C C . ASP B 1 126 ? 15.688 -29.078 9.906 1 87.19 126 ASP B C 1
ATOM 3559 O O . ASP B 1 126 ? 16.328 -28.047 9.719 1 87.19 126 ASP B O 1
ATOM 3563 N N . LYS B 1 127 ? 16.297 -30.219 10.078 1 90.75 127 LYS B N 1
ATOM 3564 C CA . LYS B 1 127 ? 17.734 -30.328 10.281 1 90.75 127 LYS B CA 1
ATOM 3565 C C . LYS B 1 127 ? 18.453 -30.641 8.977 1 90.75 127 LYS B C 1
ATOM 3567 O O . LYS B 1 127 ? 19.688 -30.562 8.898 1 90.75 127 LYS B O 1
ATOM 3572 N N . LEU B 1 128 ? 17.734 -30.922 7.961 1 92.06 128 LEU B N 1
ATOM 3573 C CA . LEU B 1 128 ? 18.344 -31.234 6.676 1 92.06 128 LEU B CA 1
ATOM 3574 C C . LEU B 1 128 ? 18.984 -29.984 6.074 1 92.06 128 LEU B C 1
ATOM 3576 O O . LEU B 1 128 ? 18.453 -28.875 6.215 1 92.06 128 LEU B O 1
ATOM 3580 N N . ARG B 1 129 ? 20.219 -30.297 5.492 1 92.69 129 ARG B N 1
ATOM 3581 C CA . ARG B 1 129 ? 20.844 -29.203 4.742 1 92.69 129 ARG B CA 1
ATOM 3582 C C . ARG B 1 129 ? 20.062 -28.906 3.469 1 92.69 129 ARG B C 1
ATOM 3584 O O . ARG B 1 129 ? 19.469 -29.797 2.869 1 92.69 129 ARG B O 1
ATOM 3591 N N . LEU B 1 130 ? 20.016 -27.609 2.965 1 92.19 130 LEU B N 1
ATOM 3592 C CA . LEU B 1 130 ? 19.297 -27.172 1.779 1 92.19 130 LEU B CA 1
ATOM 3593 C C . LEU B 1 130 ? 19.672 -28.016 0.567 1 92.19 130 LEU B C 1
ATOM 3595 O O . LEU B 1 130 ? 18.812 -28.375 -0.241 1 92.19 130 LEU B O 1
ATOM 3599 N N . GLU B 1 131 ? 20.969 -28.359 0.463 1 93.38 131 GLU B N 1
ATOM 3600 C CA . GLU B 1 131 ? 21.438 -29.141 -0.676 1 93.38 131 GLU B CA 1
ATOM 3601 C C . GLU B 1 131 ? 20.828 -30.531 -0.677 1 93.38 131 GLU B C 1
ATOM 3603 O O . GLU B 1 131 ? 20.484 -31.078 -1.736 1 93.38 131 GLU B O 1
ATOM 3608 N N . ASP B 1 132 ? 20.656 -31.078 0.422 1 94.94 132 ASP B N 1
ATOM 3609 C CA . ASP B 1 132 ? 20.031 -32.375 0.543 1 94.94 132 ASP B CA 1
ATOM 3610 C C . ASP B 1 132 ? 18.531 -32.312 0.217 1 94.94 132 ASP B C 1
ATOM 3612 O O . ASP B 1 132 ? 18 -33.219 -0.416 1 94.94 132 ASP B O 1
ATOM 3616 N N . VAL B 1 133 ? 17.922 -31.281 0.691 1 95.38 133 VAL B N 1
ATOM 3617 C CA . VAL B 1 133 ? 16.5 -31.094 0.414 1 95.38 133 VAL B CA 1
ATOM 3618 C C . VAL B 1 133 ? 16.281 -30.938 -1.09 1 95.38 133 VAL B C 1
ATOM 3620 O O . VAL B 1 133 ? 15.32 -31.469 -1.645 1 95.38 133 VAL B O 1
ATOM 3623 N N . LYS B 1 134 ? 17.172 -30.219 -1.702 1 95.81 134 LYS B N 1
ATOM 3624 C CA . LYS B 1 134 ? 17.109 -30.016 -3.146 1 95.81 134 LYS B CA 1
ATOM 3625 C C . LYS B 1 134 ? 17.141 -31.344 -3.889 1 95.81 134 LYS B C 1
ATOM 3627 O O . LYS B 1 134 ? 16.312 -31.594 -4.766 1 95.81 134 LYS B O 1
ATOM 3632 N N . GLU B 1 135 ? 18.078 -32.125 -3.562 1 96.06 135 GLU B N 1
ATOM 3633 C CA . GLU B 1 135 ? 18.219 -33.438 -4.211 1 96.06 135 GLU B CA 1
ATOM 3634 C C . GLU B 1 135 ? 16.984 -34.312 -3.984 1 96.06 135 GLU B C 1
ATOM 3636 O O . GLU B 1 135 ? 16.469 -34.906 -4.922 1 96.06 135 GLU B O 1
ATOM 3641 N N . ALA B 1 136 ? 16.562 -34.344 -2.791 1 96.81 136 ALA B N 1
ATOM 3642 C CA . ALA B 1 136 ? 15.367 -35.094 -2.465 1 96.81 136 ALA B CA 1
ATOM 3643 C C . ALA B 1 136 ? 14.148 -34.562 -3.199 1 96.81 136 ALA B C 1
ATOM 3645 O O . ALA B 1 136 ? 13.266 -35.312 -3.611 1 96.81 136 ALA B O 1
ATOM 3646 N N . TYR B 1 137 ? 14.062 -33.25 -3.273 1 97.06 137 TYR B N 1
ATOM 3647 C CA . TYR B 1 137 ? 12.969 -32.562 -3.969 1 97.06 137 TYR B CA 1
ATOM 3648 C C . TYR B 1 137 ? 12.93 -32.969 -5.438 1 97.06 137 TYR B C 1
ATOM 3650 O O . TYR B 1 137 ? 11.875 -33.344 -5.961 1 97.06 137 TYR B O 1
ATOM 3658 N N . ILE B 1 138 ? 14.055 -32.969 -6.113 1 97 138 ILE B N 1
ATOM 3659 C CA . ILE B 1 138 ? 14.156 -33.344 -7.52 1 97 138 ILE B CA 1
ATOM 3660 C C . ILE B 1 138 ? 13.711 -34.781 -7.711 1 97 138 ILE B C 1
ATOM 3662 O O . ILE B 1 138 ? 12.93 -35.094 -8.617 1 97 138 ILE B O 1
ATOM 3666 N N . ASP B 1 139 ? 14.148 -35.625 -6.844 1 97.38 139 ASP B N 1
ATOM 3667 C CA . ASP B 1 139 ? 13.773 -37.031 -6.902 1 97.38 139 ASP B CA 1
ATOM 3668 C C . ASP B 1 139 ? 12.273 -37.188 -6.711 1 97.38 139 ASP B C 1
ATOM 3670 O O . ASP B 1 139 ? 11.641 -37.969 -7.426 1 97.38 139 ASP B O 1
ATOM 3674 N N . THR B 1 140 ? 11.773 -36.531 -5.734 1 97.88 140 THR B N 1
ATOM 3675 C CA . THR B 1 140 ? 10.352 -36.656 -5.438 1 97.88 140 THR B CA 1
ATOM 3676 C C . THR B 1 140 ? 9.516 -36.125 -6.602 1 97.88 140 THR B C 1
ATOM 3678 O O . THR B 1 140 ? 8.469 -36.688 -6.934 1 97.88 140 THR B O 1
ATOM 3681 N N . LEU B 1 141 ? 9.938 -35 -7.199 1 97.56 141 LEU B N 1
ATOM 3682 C CA . LEU B 1 141 ? 9.25 -34.469 -8.375 1 97.56 141 LEU B CA 1
ATOM 3683 C C . LEU B 1 141 ? 9.188 -35.531 -9.477 1 97.56 141 LEU B C 1
ATOM 3685 O O . LEU B 1 141 ? 8.156 -35.688 -10.133 1 97.56 141 LEU B O 1
ATOM 3689 N N . GLN B 1 142 ? 10.266 -36.219 -9.688 1 97.06 142 GLN B N 1
ATOM 3690 C CA . GLN B 1 142 ? 10.312 -37.281 -10.695 1 97.06 142 GLN B CA 1
ATOM 3691 C C . GLN B 1 142 ? 9.344 -38.406 -10.359 1 97.06 142 GLN B C 1
ATOM 3693 O O . GLN B 1 142 ? 8.594 -38.844 -11.227 1 97.06 142 GLN B O 1
ATOM 3698 N N . GLN B 1 143 ? 9.281 -38.812 -9.195 1 97.69 143 GLN B N 1
ATOM 3699 C CA . GLN B 1 143 ? 8.422 -39.906 -8.742 1 97.69 143 GLN B CA 1
ATOM 3700 C C . GLN B 1 143 ? 6.949 -39.531 -8.898 1 97.69 143 GLN B C 1
ATOM 3702 O O . GLN B 1 143 ? 6.109 -40.406 -9.156 1 97.69 143 GLN B O 1
ATOM 3707 N N . LEU B 1 144 ? 6.645 -38.281 -8.711 1 97.69 144 LEU B N 1
ATOM 3708 C CA . LEU B 1 144 ? 5.258 -37.812 -8.727 1 97.69 144 LEU B CA 1
ATOM 3709 C C . LEU B 1 144 ? 4.871 -37.312 -10.117 1 97.69 144 LEU B C 1
ATOM 3711 O O . LEU B 1 144 ? 3.799 -36.75 -10.297 1 97.69 144 LEU B O 1
ATOM 3715 N N . ASN B 1 145 ? 5.77 -37.469 -11.086 1 96.06 145 ASN B N 1
ATOM 3716 C CA . ASN B 1 145 ? 5.555 -37 -12.453 1 96.06 145 ASN B CA 1
ATOM 3717 C C . ASN B 1 145 ? 5.344 -35.5 -12.492 1 96.06 145 ASN B C 1
ATOM 3719 O O . ASN B 1 145 ? 4.395 -35 -13.117 1 96.06 145 ASN B O 1
ATOM 3723 N N . LEU B 1 146 ? 6.152 -34.719 -11.711 1 97.44 146 LEU B N 1
ATOM 3724 C CA . LEU B 1 146 ? 6.133 -33.281 -11.641 1 97.44 146 LEU B CA 1
ATOM 3725 C C . LEU B 1 146 ? 7.484 -32.688 -12.031 1 97.44 146 LEU B C 1
ATOM 3727 O O . LEU B 1 146 ? 7.887 -31.641 -11.508 1 97.44 146 LEU B O 1
ATOM 3731 N N . SER B 1 147 ? 8.195 -33.344 -12.906 1 95.88 147 SER B N 1
ATOM 3732 C CA . SER B 1 147 ? 9.586 -33 -13.195 1 95.88 147 SER B CA 1
ATOM 3733 C C . SER B 1 147 ? 9.688 -31.609 -13.82 1 95.88 147 SER B C 1
ATOM 3735 O O . SER B 1 147 ? 10.711 -30.938 -13.68 1 95.88 147 SER B O 1
ATOM 3737 N N . LEU B 1 148 ? 8.641 -31.125 -14.461 1 93.81 148 LEU B N 1
ATOM 3738 C CA . LEU B 1 148 ? 8.68 -29.812 -15.109 1 93.81 148 LEU B CA 1
ATOM 3739 C C . LEU B 1 148 ? 8.68 -28.688 -14.078 1 93.81 148 LEU B C 1
ATOM 3741 O O . LEU B 1 148 ? 8.961 -27.531 -14.414 1 93.81 148 LEU B O 1
ATOM 3745 N N . LEU B 1 149 ? 8.383 -29 -12.805 1 95.81 149 LEU B N 1
ATOM 3746 C CA . LEU B 1 149 ? 8.391 -28 -11.734 1 95.81 149 LEU B CA 1
ATOM 3747 C C . LEU B 1 149 ? 9.812 -27.734 -11.25 1 95.81 149 LEU B C 1
ATOM 3749 O O . LEU B 1 149 ? 10.039 -26.797 -10.477 1 95.81 149 LEU B O 1
ATOM 3753 N N . ASP B 1 150 ? 10.773 -28.531 -11.68 1 95.69 150 ASP B N 1
ATOM 3754 C CA . ASP B 1 150 ? 12.164 -28.328 -11.297 1 95.69 150 ASP B CA 1
ATOM 3755 C C . ASP B 1 150 ? 12.711 -27.031 -11.914 1 95.69 150 ASP B C 1
ATOM 3757 O O . ASP B 1 150 ? 12.812 -26.922 -13.141 1 95.69 150 ASP B O 1
ATOM 3761 N N . PRO B 1 151 ? 13.188 -26.078 -11.094 1 93.94 151 PRO B N 1
ATOM 3762 C CA . PRO B 1 151 ? 13.695 -24.828 -11.641 1 93.94 151 PRO B CA 1
ATOM 3763 C C . PRO B 1 151 ? 15.047 -24.984 -12.336 1 93.94 151 PRO B C 1
ATOM 3765 O O . PRO B 1 151 ? 15.5 -24.078 -13.031 1 93.94 151 PRO B O 1
ATOM 3768 N N . GLN B 1 152 ? 15.711 -26.062 -12.25 1 91.12 152 GLN B N 1
ATOM 3769 C CA . GLN B 1 152 ? 16.984 -26.422 -12.867 1 91.12 152 GLN B CA 1
ATOM 3770 C C . GLN B 1 152 ? 18.125 -25.609 -12.266 1 91.12 152 GLN B C 1
ATOM 3772 O O . GLN B 1 152 ? 19.234 -26.141 -12.086 1 91.12 152 GLN B O 1
ATOM 3777 N N . LYS B 1 153 ? 17.875 -24.328 -12.023 1 92.38 153 LYS B N 1
ATOM 3778 C CA . LYS B 1 153 ? 18.844 -23.484 -11.32 1 92.38 153 LYS B CA 1
ATOM 3779 C C . LYS B 1 153 ? 18.312 -23.078 -9.953 1 92.38 153 LYS B C 1
ATOM 3781 O O . LYS B 1 153 ? 17.141 -22.688 -9.82 1 92.38 153 LYS B O 1
ATOM 3786 N N . TYR B 1 154 ? 19.188 -23.125 -8.945 1 93.56 154 TYR B N 1
ATOM 3787 C CA . TYR B 1 154 ? 18.672 -22.953 -7.586 1 93.56 154 TYR B CA 1
ATOM 3788 C C . TYR B 1 154 ? 19.312 -21.75 -6.906 1 93.56 154 TYR B C 1
ATOM 3790 O O . TYR B 1 154 ? 19.312 -21.641 -5.68 1 93.56 154 TYR B O 1
ATOM 3798 N N . LEU B 1 155 ? 19.859 -20.859 -7.766 1 92.88 155 LEU B N 1
ATOM 3799 C CA . LEU B 1 155 ? 20.359 -19.594 -7.207 1 92.88 155 LEU B CA 1
ATOM 3800 C C . LEU B 1 155 ? 19.203 -18.625 -6.98 1 92.88 155 LEU B C 1
ATOM 3802 O O . LEU B 1 155 ? 18.625 -18.109 -7.938 1 92.88 155 LEU B O 1
ATOM 3806 N N . PHE B 1 156 ? 18.969 -18.359 -5.719 1 92.31 156 PHE B N 1
ATOM 3807 C CA . PHE B 1 156 ? 17.875 -17.484 -5.336 1 92.31 156 PHE B CA 1
ATOM 3808 C C . PHE B 1 156 ? 18.375 -16.047 -5.145 1 92.31 156 PHE B C 1
ATOM 3810 O O . PHE B 1 156 ? 19.297 -15.812 -4.383 1 92.31 156 PHE B O 1
ATOM 3817 N N . SER B 1 157 ? 17.781 -15.102 -5.828 1 93.38 157 SER B N 1
ATOM 3818 C CA . SER B 1 157 ? 18.203 -13.703 -5.789 1 93.38 157 SER B CA 1
ATOM 3819 C C . SER B 1 157 ? 16.984 -12.773 -5.855 1 93.38 157 SER B C 1
ATOM 3821 O O . SER B 1 157 ? 15.844 -13.234 -5.93 1 93.38 157 SER B O 1
ATOM 3823 N N . PHE B 1 158 ? 17.25 -11.516 -5.809 1 93.19 158 PHE B N 1
ATOM 3824 C CA . PHE B 1 158 ? 16.172 -10.539 -5.934 1 93.19 158 PHE B CA 1
ATOM 3825 C C . PHE B 1 158 ? 15.516 -10.625 -7.305 1 93.19 158 PHE B C 1
ATOM 3827 O O . PHE B 1 158 ? 14.312 -10.391 -7.438 1 93.19 158 PHE B O 1
ATOM 3834 N N . THR B 1 159 ? 16.297 -11.016 -8.242 1 95.88 159 THR B N 1
ATOM 3835 C CA . THR B 1 159 ? 15.742 -11.195 -9.578 1 95.88 159 THR B CA 1
ATOM 3836 C C . THR B 1 159 ? 14.664 -12.273 -9.578 1 95.88 159 THR B C 1
ATOM 3838 O O . THR B 1 159 ? 13.633 -12.133 -10.242 1 95.88 159 THR B O 1
ATOM 3841 N N . THR B 1 160 ? 14.875 -13.367 -8.844 1 96.88 160 THR B N 1
ATOM 3842 C CA . THR B 1 160 ? 13.883 -14.43 -8.734 1 96.88 160 THR B CA 1
ATOM 3843 C C . THR B 1 160 ? 12.562 -13.891 -8.188 1 96.88 160 THR B C 1
ATOM 3845 O O . THR B 1 160 ? 11.492 -14.234 -8.68 1 96.88 160 THR B O 1
ATOM 3848 N N . ILE B 1 161 ? 12.664 -13.047 -7.227 1 96.56 161 ILE B N 1
ATOM 3849 C CA . ILE B 1 161 ? 11.492 -12.484 -6.57 1 96.56 161 ILE B CA 1
ATOM 3850 C C . ILE B 1 161 ? 10.758 -11.555 -7.535 1 96.56 161 ILE B C 1
ATOM 3852 O O . ILE B 1 161 ? 9.539 -11.664 -7.707 1 96.56 161 ILE B O 1
ATOM 3856 N N . TRP B 1 162 ? 11.461 -10.672 -8.203 1 97.62 162 TRP B N 1
ATOM 3857 C CA . TRP B 1 162 ? 10.844 -9.734 -9.141 1 97.62 162 TRP B CA 1
ATOM 3858 C C . TRP B 1 162 ? 10.211 -10.477 -10.312 1 97.62 162 TRP B C 1
ATOM 3860 O O . TRP B 1 162 ? 9.086 -10.164 -10.711 1 97.62 162 TRP B O 1
ATOM 3870 N N . ASP B 1 163 ? 10.953 -11.461 -10.844 1 97.88 163 ASP B N 1
ATOM 3871 C CA . ASP B 1 163 ? 10.398 -12.273 -11.922 1 97.88 163 ASP B CA 1
ATOM 3872 C C . ASP B 1 163 ? 9.062 -12.898 -11.516 1 97.88 163 ASP B C 1
ATOM 3874 O O . ASP B 1 163 ? 8.117 -12.914 -12.297 1 97.88 163 ASP B O 1
ATOM 3878 N N . THR B 1 164 ? 9.031 -13.406 -10.328 1 97.62 164 THR B N 1
ATOM 3879 C CA . THR B 1 164 ? 7.828 -14.039 -9.805 1 97.62 164 THR B CA 1
ATOM 3880 C C . THR B 1 164 ? 6.691 -13.031 -9.68 1 97.62 164 THR B C 1
ATOM 3882 O O . THR B 1 164 ? 5.551 -13.328 -10.047 1 97.62 164 THR B O 1
ATOM 3885 N N . ILE B 1 165 ? 6.988 -11.852 -9.172 1 98.12 165 ILE B N 1
ATOM 3886 C CA . ILE B 1 165 ? 6 -10.781 -9.039 1 98.12 165 ILE B CA 1
ATOM 3887 C C . ILE B 1 165 ? 5.41 -10.445 -10.406 1 98.12 165 ILE B C 1
ATOM 3889 O O . ILE B 1 165 ? 4.191 -10.383 -10.57 1 98.12 165 ILE B O 1
ATOM 3893 N N . HIS B 1 166 ? 6.27 -10.289 -11.383 1 98.44 166 HIS B N 1
ATOM 3894 C CA . HIS B 1 166 ? 5.836 -9.945 -12.727 1 98.44 166 HIS B CA 1
ATOM 3895 C C . HIS B 1 166 ? 4.984 -11.055 -13.336 1 98.44 166 HIS B C 1
ATOM 3897 O O . HIS B 1 166 ? 3.955 -10.781 -13.961 1 98.44 166 HIS B O 1
ATOM 3903 N N . LEU B 1 167 ? 5.391 -12.266 -13.148 1 97.31 167 LEU B N 1
ATOM 3904 C CA . LEU B 1 167 ? 4.645 -13.391 -13.703 1 97.31 167 LEU B CA 1
ATOM 3905 C C . LEU B 1 167 ? 3.254 -13.477 -13.078 1 97.31 167 LEU B C 1
ATOM 3907 O O . LEU B 1 167 ? 2.26 -13.633 -13.797 1 97.31 167 LEU B O 1
ATOM 3911 N N . MET B 1 168 ? 3.207 -13.406 -11.773 1 96.75 168 MET B N 1
ATOM 3912 C CA . MET B 1 168 ? 1.922 -13.492 -11.086 1 96.75 168 MET B CA 1
ATOM 3913 C C . MET B 1 168 ? 1 -12.352 -11.5 1 96.75 168 MET B C 1
ATOM 3915 O O . MET B 1 168 ? -0.206 -12.555 -11.664 1 96.75 168 MET B O 1
ATOM 3919 N N . ALA B 1 169 ? 1.577 -11.164 -11.648 1 97.81 169 ALA B N 1
ATOM 3920 C CA . ALA B 1 169 ? 0.801 -10.031 -12.148 1 97.81 169 ALA B CA 1
ATOM 3921 C C . ALA B 1 169 ? 0.264 -10.312 -13.547 1 97.81 169 ALA B C 1
ATOM 3923 O O . ALA B 1 169 ? -0.912 -10.07 -13.828 1 97.81 169 ALA B O 1
ATOM 3924 N N . TYR B 1 170 ? 1.12 -10.852 -14.359 1 96.5 170 TYR B N 1
ATOM 3925 C CA . TYR B 1 170 ? 0.755 -11.188 -15.727 1 96.5 170 TYR B CA 1
ATOM 3926 C C . TYR B 1 170 ? -0.359 -12.227 -15.758 1 96.5 170 TYR B C 1
ATOM 3928 O O . TYR B 1 170 ? -1.317 -12.094 -16.531 1 96.5 170 TYR B O 1
ATOM 3936 N N . MET B 1 171 ? -0.265 -13.188 -14.93 1 93.31 171 MET B N 1
ATOM 3937 C CA . MET B 1 171 ? -1.291 -14.219 -14.828 1 93.31 171 MET B CA 1
ATOM 3938 C C . MET B 1 171 ? -2.611 -13.625 -14.344 1 93.31 171 MET B C 1
ATOM 3940 O O . MET B 1 171 ? -3.682 -14.023 -14.812 1 93.31 171 MET B O 1
ATOM 3944 N N . GLY B 1 172 ? -2.506 -12.727 -13.367 1 94.69 172 GLY B N 1
ATOM 3945 C CA . GLY B 1 172 ? -3.709 -12.039 -12.922 1 94.69 172 GLY B CA 1
ATOM 3946 C C . GLY B 1 172 ? -4.426 -11.312 -14.047 1 94.69 172 GLY B C 1
ATOM 3947 O O . GLY B 1 172 ? -5.652 -11.406 -14.164 1 94.69 172 GLY B O 1
ATOM 3948 N N . ASP B 1 173 ? -3.697 -10.664 -14.875 1 95.62 173 ASP B N 1
ATOM 3949 C CA . ASP B 1 173 ? -4.273 -9.953 -16.016 1 95.62 173 ASP B CA 1
ATOM 3950 C C . ASP B 1 173 ? -4.914 -10.93 -17 1 95.62 173 ASP B C 1
ATOM 3952 O O . ASP B 1 173 ? -5.977 -10.656 -17.547 1 95.62 173 ASP B O 1
ATOM 3956 N N . ALA B 1 174 ? -4.242 -12.016 -17.172 1 91.75 174 ALA B N 1
ATOM 3957 C CA . ALA B 1 174 ? -4.781 -13.031 -18.078 1 91.75 174 ALA B CA 1
ATOM 3958 C C . ALA B 1 174 ? -6.121 -13.555 -17.562 1 91.75 174 ALA B C 1
ATOM 3960 O O . ALA B 1 174 ? -7.035 -13.805 -18.359 1 91.75 174 ALA B O 1
ATOM 3961 N N . MET B 1 175 ? -6.223 -13.719 -16.312 1 91.19 175 MET B N 1
ATOM 3962 C CA . MET B 1 175 ? -7.469 -14.18 -15.711 1 91.19 175 MET B CA 1
ATOM 3963 C C . MET B 1 175 ? -8.594 -13.18 -15.953 1 91.19 175 MET B C 1
ATOM 3965 O O . MET B 1 175 ? -9.734 -13.57 -16.203 1 91.19 175 MET B O 1
ATOM 3969 N N . VAL B 1 176 ? -8.281 -11.945 -15.852 1 93.62 176 VAL B N 1
ATOM 3970 C CA . VAL B 1 176 ? -9.281 -10.906 -16.078 1 93.62 176 VAL B CA 1
ATOM 3971 C C . VAL B 1 176 ? -9.758 -10.961 -17.531 1 93.62 176 VAL B C 1
ATOM 3973 O O . VAL B 1 176 ? -10.953 -10.852 -17.797 1 93.62 176 VAL B O 1
ATOM 3976 N N . VAL B 1 177 ? -8.867 -11.117 -18.422 1 91.25 177 VAL B N 1
ATOM 3977 C CA . VAL B 1 177 ? -9.195 -11.156 -19.844 1 91.25 177 VAL B CA 1
ATOM 3978 C C . VAL B 1 177 ? -10.078 -12.359 -20.141 1 91.25 177 VAL B C 1
ATOM 3980 O O . VAL B 1 177 ? -10.992 -12.281 -20.969 1 91.25 177 VAL B O 1
ATOM 3983 N N . LYS B 1 178 ? -9.891 -13.414 -19.453 1 87.25 178 LYS B N 1
ATOM 3984 C CA . LYS B 1 178 ? -10.602 -14.664 -19.719 1 87.25 178 LYS B CA 1
ATOM 3985 C C . LYS B 1 178 ? -11.805 -14.82 -18.797 1 87.25 178 LYS B C 1
ATOM 3987 O O . LYS B 1 178 ? -12.359 -15.914 -18.672 1 87.25 178 LYS B O 1
ATOM 3992 N N . ARG B 1 179 ? -12.219 -13.82 -18.156 1 88.81 179 ARG B N 1
ATOM 3993 C CA . ARG B 1 179 ? -13.219 -13.891 -17.094 1 88.81 179 ARG B CA 1
ATOM 3994 C C . ARG B 1 179 ? -14.562 -14.359 -17.625 1 88.81 179 ARG B C 1
ATOM 3996 O O . ARG B 1 179 ? -15.367 -14.93 -16.891 1 88.81 179 ARG B O 1
ATOM 4003 N N . ASP B 1 180 ? -14.805 -14.133 -18.906 1 86 180 ASP B N 1
ATOM 4004 C CA . ASP B 1 180 ? -16.078 -14.555 -19.5 1 86 180 ASP B CA 1
ATOM 4005 C C . ASP B 1 180 ? -16.109 -16.062 -19.719 1 86 180 ASP B C 1
ATOM 4007 O O . ASP B 1 180 ? -17.188 -16.672 -19.781 1 86 180 ASP B O 1
ATOM 4011 N N . VAL B 1 181 ? -14.906 -16.562 -19.875 1 82.5 181 VAL B N 1
ATOM 4012 C CA . VAL B 1 181 ? -14.812 -18 -20.109 1 82.5 181 VAL B CA 1
ATOM 4013 C C . VAL B 1 181 ? -14.641 -18.734 -18.781 1 82.5 181 VAL B C 1
ATOM 4015 O O . VAL B 1 181 ? -15.211 -19.812 -18.594 1 82.5 181 VAL B O 1
ATOM 4018 N N . VAL B 1 182 ? -13.891 -18 -17.922 1 79.38 182 VAL B N 1
ATOM 4019 C CA . VAL B 1 182 ? -13.672 -18.531 -16.578 1 79.38 182 VAL B CA 1
ATOM 4020 C C . VAL B 1 182 ? -14.781 -18.047 -15.641 1 79.38 182 VAL B C 1
ATOM 4022 O O . VAL B 1 182 ? -15.289 -16.938 -15.797 1 79.38 182 VAL B O 1
ATOM 4025 N N . LYS B 1 183 ? -15.656 -18.797 -15.148 1 80.44 183 LYS B N 1
ATOM 4026 C CA . LYS B 1 183 ? -16.703 -18.375 -14.219 1 80.44 183 LYS B CA 1
ATOM 4027 C C . LYS B 1 183 ? -16.266 -17.188 -13.383 1 80.44 183 LYS B C 1
ATOM 4029 O O . LYS B 1 183 ? -15.156 -17.188 -12.82 1 80.44 183 LYS B O 1
ATOM 4034 N N . HIS B 1 184 ? -17.094 -16.219 -13.328 1 84.81 184 HIS B N 1
ATOM 4035 C CA . HIS B 1 184 ? -16.812 -14.977 -12.609 1 84.81 184 HIS B CA 1
ATOM 4036 C C . HIS B 1 184 ? -16.375 -15.258 -11.18 1 84.81 184 HIS B C 1
ATOM 4038 O O . HIS B 1 184 ? -15.414 -14.664 -10.695 1 84.81 184 HIS B O 1
ATOM 4044 N N . ASP B 1 185 ? -16.969 -16.156 -10.562 1 84.38 185 ASP B N 1
ATOM 4045 C CA . ASP B 1 185 ? -16.672 -16.453 -9.164 1 84.38 185 ASP B CA 1
ATOM 4046 C C . ASP B 1 185 ? -15.273 -17.047 -9.016 1 84.38 185 ASP B C 1
ATOM 4048 O O . ASP B 1 185 ? -14.586 -16.781 -8.023 1 84.38 185 ASP B O 1
ATOM 4052 N N . THR B 1 186 ? -14.922 -17.734 -9.969 1 86.19 186 THR B N 1
ATOM 4053 C CA . THR B 1 186 ? -13.594 -18.344 -9.953 1 86.19 186 THR B CA 1
ATOM 4054 C C . THR B 1 186 ? -12.516 -17.266 -10.109 1 86.19 186 THR B C 1
ATOM 4056 O O . THR B 1 186 ? -11.492 -17.312 -9.422 1 86.19 186 THR B O 1
ATOM 4059 N N . VAL B 1 187 ? -12.773 -16.344 -10.969 1 91.19 187 VAL B N 1
ATOM 4060 C CA . VAL B 1 187 ? -11.812 -15.266 -11.188 1 91.19 187 VAL B CA 1
ATOM 4061 C C . VAL B 1 187 ? -11.711 -14.406 -9.922 1 91.19 187 VAL B C 1
ATOM 4063 O O . VAL B 1 187 ? -10.609 -14.031 -9.508 1 91.19 187 VAL B O 1
ATOM 4066 N N . MET B 1 188 ? -12.805 -14.195 -9.273 1 91.56 188 MET B N 1
ATOM 4067 C CA . MET B 1 188 ? -12.828 -13.422 -8.039 1 91.56 188 MET B CA 1
ATOM 4068 C C . MET B 1 188 ? -12.031 -14.125 -6.941 1 91.56 188 MET B C 1
ATOM 4070 O O . MET B 1 188 ? -11.234 -13.492 -6.242 1 91.56 188 MET B O 1
ATOM 4074 N N . LEU B 1 189 ? -12.203 -15.352 -6.824 1 88.81 189 LEU B N 1
ATOM 4075 C CA . LEU B 1 189 ? -11.484 -16.141 -5.824 1 88.81 189 LEU B CA 1
ATOM 4076 C C . LEU B 1 189 ? -9.984 -16.156 -6.125 1 88.81 189 LEU B C 1
ATOM 4078 O O . LEU B 1 189 ? -9.164 -16.094 -5.207 1 88.81 189 LEU B O 1
ATOM 4082 N N . TYR B 1 190 ? -9.68 -16.266 -7.387 1 90.81 190 TYR B N 1
ATOM 4083 C CA . TYR B 1 190 ? -8.281 -16.203 -7.801 1 90.81 190 TYR B CA 1
ATOM 4084 C C . TYR B 1 190 ? -7.637 -14.891 -7.359 1 90.81 190 TYR B C 1
ATOM 4086 O O . TYR B 1 190 ? -6.543 -14.891 -6.785 1 90.81 190 TYR B O 1
ATOM 4094 N N . MET B 1 191 ? -8.336 -13.828 -7.609 1 94.44 191 MET B N 1
ATOM 4095 C CA . MET B 1 191 ? -7.805 -12.508 -7.27 1 94.44 191 MET B CA 1
ATOM 4096 C C . MET B 1 191 ? -7.668 -12.352 -5.758 1 94.44 191 MET B C 1
ATOM 4098 O O . MET B 1 191 ? -6.68 -11.789 -5.277 1 94.44 191 MET B O 1
ATOM 4102 N N . GLN B 1 192 ? -8.57 -12.852 -5.012 1 92.12 192 GLN B N 1
ATOM 4103 C CA . GLN B 1 192 ? -8.5 -12.797 -3.557 1 92.12 192 GLN B CA 1
ATOM 4104 C C . GLN B 1 192 ? -7.273 -13.531 -3.033 1 92.12 192 GLN B C 1
ATOM 4106 O O . GLN B 1 192 ? -6.59 -13.047 -2.131 1 92.12 192 GLN B O 1
ATOM 4111 N N . ASN B 1 193 ? -7.023 -14.664 -3.559 1 91.19 193 ASN B N 1
ATOM 4112 C CA . ASN B 1 193 ? -5.848 -15.43 -3.152 1 91.19 193 ASN B CA 1
ATOM 4113 C C . ASN B 1 193 ? -4.555 -14.734 -3.584 1 91.19 193 ASN B C 1
ATOM 4115 O O . ASN B 1 193 ? -3.588 -14.688 -2.822 1 91.19 193 ASN B O 1
ATOM 4119 N N . LEU B 1 194 ? -4.582 -14.219 -4.84 1 94.38 194 LEU B N 1
ATOM 4120 C CA . LEU B 1 194 ? -3.42 -13.5 -5.344 1 94.38 194 LEU B CA 1
ATOM 4121 C C . LEU B 1 194 ? -3.082 -12.312 -4.449 1 94.38 194 LEU B C 1
ATOM 4123 O O . LEU B 1 194 ? -1.909 -12.039 -4.188 1 94.38 194 LEU B O 1
ATOM 4127 N N . LYS B 1 195 ? -4.082 -11.625 -4.004 1 94.69 195 LYS B N 1
ATOM 4128 C CA . LYS B 1 195 ? -3.93 -10.492 -3.098 1 94.69 195 LYS B CA 1
ATOM 4129 C C . LYS B 1 195 ? -3.15 -10.891 -1.847 1 94.69 195 LYS B C 1
ATOM 4131 O O . LYS B 1 195 ? -2.211 -10.195 -1.448 1 94.69 195 LYS B O 1
ATOM 4136 N N . TRP B 1 196 ? -3.469 -12.016 -1.3 1 90.06 196 TRP B N 1
ATOM 4137 C CA . TRP B 1 196 ? -2.818 -12.469 -0.075 1 90.06 196 TRP B CA 1
ATOM 4138 C C . TRP B 1 196 ? -1.389 -12.922 -0.354 1 90.06 196 TRP B C 1
ATOM 4140 O O . TRP B 1 196 ? -0.496 -12.727 0.475 1 90.06 196 TRP B O 1
ATOM 4150 N N . VAL B 1 197 ? -1.179 -13.539 -1.467 1 91.81 197 VAL B N 1
ATOM 4151 C CA . VAL B 1 197 ? 0.18 -13.906 -1.846 1 91.81 197 VAL B CA 1
ATOM 4152 C C . VAL B 1 197 ? 1.059 -12.664 -1.908 1 91.81 197 VAL B C 1
ATOM 4154 O O . VAL B 1 197 ? 2.154 -12.641 -1.344 1 91.81 197 VAL B O 1
ATOM 4157 N N . PHE B 1 198 ? 0.528 -11.664 -2.561 1 95.12 198 PHE B N 1
ATOM 4158 C CA . PHE B 1 198 ? 1.293 -10.43 -2.699 1 95.12 198 PHE B CA 1
ATOM 4159 C C . PHE B 1 198 ? 1.487 -9.758 -1.345 1 95.12 198 PHE B C 1
ATOM 4161 O O . PHE B 1 198 ? 2.537 -9.164 -1.086 1 95.12 198 PHE B O 1
ATOM 4168 N N . TYR B 1 199 ? 0.509 -9.836 -0.537 1 90.5 199 TYR B N 1
ATOM 4169 C CA . TYR B 1 199 ? 0.653 -9.258 0.797 1 90.5 199 TYR B CA 1
ATOM 4170 C C . TYR B 1 199 ? 1.764 -9.961 1.573 1 90.5 199 TYR B C 1
ATOM 4172 O O . TYR B 1 199 ? 2.537 -9.312 2.281 1 90.5 199 TYR B O 1
ATOM 4180 N N . ASN B 1 200 ? 1.9 -11.211 1.409 1 85.62 200 ASN B N 1
ATOM 4181 C CA . ASN B 1 200 ? 2.797 -12.039 2.209 1 85.62 200 ASN B CA 1
ATOM 4182 C C . ASN B 1 200 ? 4.207 -12.07 1.626 1 85.62 200 ASN B C 1
ATOM 4184 O O . ASN B 1 200 ? 5.117 -12.641 2.223 1 85.62 200 ASN B O 1
ATOM 4188 N N . LEU B 1 201 ? 4.422 -11.422 0.565 1 89.88 201 LEU B N 1
ATOM 4189 C CA . LEU B 1 201 ? 5.715 -11.492 -0.11 1 89.88 201 LEU B CA 1
ATOM 4190 C C . LEU B 1 201 ? 6.836 -11.023 0.812 1 89.88 201 LEU B C 1
ATOM 4192 O O . LEU B 1 201 ? 7.984 -11.445 0.663 1 89.88 201 LEU B O 1
ATOM 4196 N N . PHE B 1 202 ? 6.547 -10.164 1.759 1 82.75 202 PHE B N 1
ATOM 4197 C CA . PHE B 1 202 ? 7.562 -9.641 2.662 1 82.75 202 PHE B CA 1
ATOM 4198 C C . PHE B 1 202 ? 8.203 -10.766 3.467 1 82.75 202 PHE B C 1
ATOM 4200 O O . PHE B 1 202 ? 9.336 -10.633 3.941 1 82.75 202 PHE B O 1
ATOM 4207 N N . ILE B 1 203 ? 7.559 -11.867 3.562 1 76.69 203 ILE B N 1
ATOM 4208 C CA . ILE B 1 203 ? 8.016 -12.984 4.383 1 76.69 203 ILE B CA 1
ATOM 4209 C C . ILE B 1 203 ? 9.25 -13.625 3.746 1 76.69 203 ILE B C 1
ATOM 4211 O O . ILE B 1 203 ? 10.148 -14.094 4.449 1 76.69 203 ILE B O 1
ATOM 4215 N N . VAL B 1 204 ? 9.312 -13.578 2.465 1 76.19 204 VAL B N 1
ATOM 4216 C CA . VAL B 1 204 ? 10.383 -14.289 1.777 1 76.19 204 VAL B CA 1
ATOM 4217 C C . VAL B 1 204 ? 11.5 -13.312 1.412 1 76.19 204 VAL B C 1
ATOM 4219 O O . VAL B 1 204 ? 12.453 -13.672 0.715 1 76.19 204 VAL B O 1
ATOM 4222 N N . LEU B 1 205 ? 11.266 -12.047 1.821 1 81.81 205 LEU B N 1
ATOM 4223 C CA . LEU B 1 205 ? 12.336 -11.078 1.629 1 81.81 205 LEU B CA 1
ATOM 4224 C C . LEU B 1 205 ? 13.367 -11.172 2.75 1 81.81 205 LEU B C 1
ATOM 4226 O O . LEU B 1 205 ? 13.07 -10.828 3.896 1 81.81 205 LEU B O 1
ATOM 4230 N N . PHE B 1 206 ? 14.539 -11.672 2.496 1 75.06 206 PHE B N 1
ATOM 4231 C CA . PHE B 1 206 ? 15.578 -11.898 3.5 1 75.06 206 PHE B CA 1
ATOM 4232 C C . PHE B 1 206 ? 16.344 -10.609 3.783 1 75.06 206 PHE B C 1
ATOM 4234 O O . PHE B 1 206 ? 17.203 -10.578 4.664 1 75.06 206 PHE B O 1
ATOM 4241 N N . CYS B 1 207 ? 16.078 -9.578 3.115 1 83.19 207 CYS B N 1
ATOM 4242 C CA . CYS B 1 207 ? 16.594 -8.242 3.385 1 83.19 207 CYS B CA 1
ATOM 4243 C C . CYS B 1 207 ? 15.656 -7.461 4.293 1 83.19 207 CYS B C 1
ATOM 4245 O O . CYS B 1 207 ? 14.57 -7.059 3.871 1 83.19 207 CYS B O 1
ATOM 4247 N N . PRO B 1 208 ? 16.094 -7.234 5.562 1 81.19 208 PRO B N 1
ATOM 4248 C CA . PRO B 1 208 ? 15.211 -6.562 6.508 1 81.19 208 PRO B CA 1
ATOM 4249 C C . PRO B 1 208 ? 14.75 -5.188 6.016 1 81.19 208 PRO B C 1
ATOM 4251 O O . PRO B 1 208 ? 13.594 -4.82 6.195 1 81.19 208 PRO B O 1
ATOM 4254 N N . LYS B 1 209 ? 15.641 -4.473 5.387 1 85.69 209 LYS B N 1
ATOM 4255 C CA . LYS B 1 209 ? 15.297 -3.16 4.844 1 85.69 209 LYS B CA 1
ATOM 4256 C C . LYS B 1 209 ? 14.25 -3.275 3.74 1 85.69 209 LYS B C 1
ATOM 4258 O O . LYS B 1 209 ? 13.312 -2.482 3.688 1 85.69 209 LYS B O 1
ATOM 4263 N N . CYS B 1 210 ? 14.414 -4.285 2.941 1 89.19 210 CYS B N 1
ATOM 4264 C CA . CYS B 1 210 ? 13.492 -4.512 1.837 1 89.19 210 CYS B CA 1
ATOM 4265 C C . CYS B 1 210 ? 12.125 -4.965 2.35 1 89.19 210 CYS B C 1
ATOM 4267 O O . CYS B 1 210 ? 11.094 -4.504 1.864 1 89.19 210 CYS B O 1
ATOM 4269 N N . ALA B 1 211 ? 12.141 -5.801 3.32 1 86.44 211 ALA B N 1
ATOM 4270 C CA . ALA B 1 211 ? 10.906 -6.32 3.893 1 86.44 211 ALA B CA 1
ATOM 4271 C C . ALA B 1 211 ? 10.094 -5.203 4.551 1 86.44 211 ALA B C 1
ATOM 4273 O O . ALA B 1 211 ? 8.883 -5.117 4.363 1 86.44 211 ALA B O 1
ATOM 4274 N N . ARG B 1 212 ? 10.773 -4.332 5.238 1 85.31 212 ARG B N 1
ATOM 4275 C CA . ARG B 1 212 ? 10.109 -3.209 5.895 1 85.31 212 ARG B CA 1
ATOM 4276 C C . ARG B 1 212 ? 9.516 -2.248 4.867 1 85.31 212 ARG B C 1
ATOM 4278 O O . ARG B 1 212 ? 8.383 -1.787 5.02 1 85.31 212 ARG B O 1
ATOM 4285 N N . HIS B 1 213 ? 10.32 -2.006 3.875 1 91.81 213 HIS B N 1
ATOM 4286 C CA . HIS B 1 213 ? 9.844 -1.112 2.828 1 91.81 213 HIS B CA 1
ATOM 4287 C C . HIS B 1 213 ? 8.633 -1.703 2.111 1 91.81 213 HIS B C 1
ATOM 4289 O O . HIS B 1 213 ? 7.645 -1.006 1.876 1 91.81 213 HIS B O 1
ATOM 4295 N N . TYR B 1 214 ? 8.742 -2.979 1.839 1 92.12 214 TYR B N 1
ATOM 4296 C CA . TYR B 1 214 ? 7.641 -3.643 1.153 1 92.12 214 TYR B CA 1
ATOM 4297 C C . TYR B 1 214 ? 6.371 -3.602 1.996 1 92.12 214 TYR B C 1
ATOM 4299 O O . TYR B 1 214 ? 5.281 -3.348 1.477 1 92.12 214 TYR B O 1
ATOM 4307 N N . LEU B 1 215 ? 6.457 -3.793 3.209 1 85.88 215 LEU B N 1
ATOM 4308 C CA . LEU B 1 215 ? 5.309 -3.814 4.109 1 85.88 215 LEU B CA 1
ATOM 4309 C C . LEU B 1 215 ? 4.633 -2.449 4.16 1 85.88 215 LEU B C 1
ATOM 4311 O O . LEU B 1 215 ? 3.422 -2.359 4.379 1 85.88 215 LEU B O 1
ATOM 4315 N N . THR B 1 216 ? 5.375 -1.459 3.922 1 88.69 216 THR B N 1
ATOM 4316 C CA . THR B 1 216 ? 4.836 -0.115 4.094 1 88.69 216 THR B CA 1
ATOM 4317 C C . THR B 1 216 ? 4.41 0.47 2.75 1 88.69 216 THR B C 1
ATOM 4319 O O . THR B 1 216 ? 3.4 1.176 2.668 1 88.69 216 THR B O 1
ATOM 4322 N N . ALA B 1 217 ? 5.09 0.096 1.699 1 94 217 ALA B N 1
ATOM 4323 C CA . ALA B 1 217 ? 4.918 0.829 0.447 1 94 217 ALA B CA 1
ATOM 4324 C C . ALA B 1 217 ? 4.266 -0.049 -0.618 1 94 217 ALA B C 1
ATOM 4326 O O . ALA B 1 217 ? 4.02 0.404 -1.738 1 94 217 ALA B O 1
ATOM 4327 N N . ASN B 1 218 ? 3.984 -1.292 -0.288 1 93.56 218 ASN B N 1
ATOM 4328 C CA . ASN B 1 218 ? 3.412 -2.217 -1.261 1 93.56 218 ASN B CA 1
ATOM 4329 C C . ASN B 1 218 ? 2.068 -1.717 -1.785 1 93.56 218 ASN B C 1
ATOM 4331 O O . ASN B 1 218 ? 1.197 -1.33 -1.005 1 93.56 218 ASN B O 1
ATOM 4335 N N . ILE B 1 219 ? 1.887 -1.811 -3.127 1 96.69 219 ILE B N 1
ATOM 4336 C CA . ILE B 1 219 ? 0.668 -1.279 -3.727 1 96.69 219 ILE B CA 1
ATOM 4337 C C . ILE B 1 219 ? -0.17 -2.424 -4.293 1 96.69 219 ILE B C 1
ATOM 4339 O O . ILE B 1 219 ? -1.284 -2.207 -4.773 1 96.69 219 ILE B O 1
ATOM 4343 N N . PHE B 1 220 ? 0.332 -3.586 -4.258 1 97.69 220 PHE B N 1
ATOM 4344 C CA . PHE B 1 220 ? -0.274 -4.68 -5.008 1 97.69 220 PHE B CA 1
ATOM 4345 C C . PHE B 1 220 ? -1.633 -5.047 -4.426 1 97.69 220 PHE B C 1
ATOM 4347 O O . PHE B 1 220 ? -2.566 -5.367 -5.164 1 97.69 220 PHE B O 1
ATOM 4354 N N . VAL B 1 221 ? -1.721 -5.043 -3.119 1 96.31 221 VAL B N 1
ATOM 4355 C CA . VAL B 1 221 ? -3.006 -5.363 -2.508 1 96.31 221 VAL B CA 1
ATOM 4356 C C . VAL B 1 221 ? -4.078 -4.41 -3.029 1 96.31 221 VAL B C 1
ATOM 4358 O O . VAL B 1 221 ? -5.141 -4.844 -3.479 1 96.31 221 VAL B O 1
ATOM 4361 N N . TYR B 1 222 ? -3.771 -3.156 -3.014 1 98.19 222 TYR B N 1
ATOM 4362 C CA . TYR B 1 222 ? -4.688 -2.145 -3.525 1 98.19 222 TYR B CA 1
ATOM 4363 C C . TYR B 1 222 ? -5.008 -2.391 -4.996 1 98.19 222 TYR B C 1
ATOM 4365 O O . TYR B 1 222 ? -6.168 -2.324 -5.406 1 98.19 222 TYR B O 1
ATOM 4373 N N . GLU B 1 223 ? -4.023 -2.609 -5.793 1 98.62 223 GLU B N 1
ATOM 4374 C CA . GLU B 1 223 ? -4.215 -2.771 -7.23 1 98.62 223 GLU B CA 1
ATOM 4375 C C . GLU B 1 223 ? -5.039 -4.02 -7.543 1 98.62 223 GLU B C 1
ATOM 4377 O O . GLU B 1 223 ? -5.832 -4.027 -8.484 1 98.62 223 GLU B O 1
ATOM 4382 N N . ILE B 1 224 ? -4.852 -5.047 -6.809 1 98.38 224 ILE B N 1
ATOM 4383 C CA . ILE B 1 224 ? -5.641 -6.258 -7 1 98.38 224 ILE B CA 1
ATOM 4384 C C . ILE B 1 224 ? -7.078 -6.016 -6.543 1 98.38 224 ILE B C 1
ATOM 4386 O O . ILE B 1 224 ? -8.023 -6.488 -7.176 1 98.38 224 ILE B O 1
ATOM 4390 N N . GLU B 1 225 ? -7.254 -5.281 -5.461 1 98 225 GLU B N 1
ATOM 4391 C CA . GLU B 1 225 ? -8.602 -4.918 -5.027 1 98 225 GLU B CA 1
ATOM 4392 C C . GLU B 1 225 ? -9.312 -4.086 -6.086 1 98 225 GLU B C 1
ATOM 4394 O O . GLU B 1 225 ? -10.531 -4.184 -6.242 1 98 225 GLU B O 1
ATOM 4399 N N . ARG B 1 226 ? -8.609 -3.26 -6.738 1 98.31 226 ARG B N 1
ATOM 4400 C CA . ARG B 1 226 ? -9.219 -2.518 -7.84 1 98.31 226 ARG B CA 1
ATOM 4401 C C . ARG B 1 226 ? -9.812 -3.467 -8.875 1 98.31 226 ARG B C 1
ATOM 4403 O O . ARG B 1 226 ? -10.883 -3.207 -9.422 1 98.31 226 ARG B O 1
ATOM 4410 N N . VAL B 1 227 ? -9.086 -4.508 -9.156 1 98.38 227 VAL B N 1
ATOM 4411 C CA . VAL B 1 227 ? -9.586 -5.523 -10.078 1 98.38 227 VAL B CA 1
ATOM 4412 C C . VAL B 1 227 ? -10.828 -6.195 -9.484 1 98.38 227 VAL B C 1
ATOM 4414 O O . VAL B 1 227 ? -11.828 -6.383 -10.172 1 98.38 227 VAL B O 1
ATOM 4417 N N . GLU B 1 228 ? -10.758 -6.543 -8.188 1 97.44 228 GLU B N 1
ATOM 4418 C CA . GLU B 1 228 ? -11.906 -7.148 -7.516 1 97.44 228 GLU B CA 1
ATOM 4419 C C . GLU B 1 228 ? -13.141 -6.25 -7.605 1 97.44 228 GLU B C 1
ATOM 4421 O O . GLU B 1 228 ? -14.242 -6.727 -7.883 1 97.44 228 GLU B O 1
ATOM 4426 N N . VAL B 1 229 ? -12.922 -4.996 -7.391 1 97.81 229 VAL B N 1
ATOM 4427 C CA . VAL B 1 229 ? -14.016 -4.035 -7.438 1 97.81 229 VAL B CA 1
ATOM 4428 C C . VAL B 1 229 ? -14.586 -3.967 -8.852 1 97.81 229 VAL B C 1
ATOM 4430 O O . VAL B 1 229 ? -15.805 -3.945 -9.047 1 97.81 229 VAL B O 1
ATOM 4433 N N . ALA B 1 230 ? -13.711 -3.918 -9.836 1 97.88 230 ALA B N 1
ATOM 4434 C CA . ALA B 1 230 ? -14.156 -3.887 -11.227 1 97.88 230 ALA B CA 1
ATOM 4435 C C . ALA B 1 230 ? -14.992 -5.121 -11.562 1 97.88 230 ALA B C 1
ATOM 4437 O O . ALA B 1 230 ? -16.047 -5.012 -12.18 1 97.88 230 ALA B O 1
ATOM 4438 N N . LEU B 1 231 ? -14.523 -6.273 -11.148 1 97.19 231 LEU B N 1
ATOM 4439 C CA . LEU B 1 231 ? -15.234 -7.527 -11.375 1 97.19 231 LEU B CA 1
ATOM 4440 C C . LEU B 1 231 ? -16.578 -7.527 -10.656 1 97.19 231 LEU B C 1
ATOM 4442 O O . LEU B 1 231 ? -17.578 -7.98 -11.211 1 97.19 231 LEU B O 1
ATOM 4446 N N . TYR B 1 232 ? -16.531 -7.07 -9.469 1 96.56 232 TYR B N 1
ATOM 4447 C CA . TYR B 1 232 ? -17.75 -7.008 -8.68 1 96.56 232 TYR B CA 1
ATOM 4448 C C . TYR B 1 232 ? -18.797 -6.117 -9.344 1 96.56 232 TYR B C 1
ATOM 4450 O O . TYR B 1 232 ? -19.969 -6.484 -9.438 1 96.56 232 TYR B O 1
ATOM 4458 N N . ARG B 1 233 ? -18.406 -4.957 -9.781 1 95.88 233 ARG B N 1
ATOM 4459 C CA . ARG B 1 233 ? -19.312 -4.039 -10.469 1 95.88 233 ARG B CA 1
ATOM 4460 C C . ARG B 1 233 ? -19.844 -4.652 -11.758 1 95.88 233 ARG B C 1
ATOM 4462 O O . ARG B 1 233 ? -21 -4.453 -12.117 1 95.88 233 ARG B O 1
ATOM 4469 N N . GLU B 1 234 ? -18.984 -5.328 -12.414 1 95.94 234 GLU B N 1
ATOM 4470 C CA . GLU B 1 234 ? -19.422 -6.016 -13.625 1 95.94 234 GLU B CA 1
ATOM 4471 C C . GLU B 1 234 ? -20.516 -7.039 -13.305 1 95.94 234 GLU B C 1
ATOM 4473 O O . GLU B 1 234 ? -21.5 -7.156 -14.047 1 95.94 234 GLU B O 1
ATOM 4478 N N . ARG B 1 235 ? -20.375 -7.723 -12.266 1 93.31 235 ARG B N 1
ATOM 4479 C CA . ARG B 1 235 ? -21.375 -8.688 -11.828 1 93.31 235 ARG B CA 1
ATOM 4480 C C . ARG B 1 235 ? -22.703 -8.008 -11.547 1 93.31 235 ARG B C 1
ATOM 4482 O O . ARG B 1 235 ? -23.766 -8.602 -11.75 1 93.31 235 ARG B O 1
ATOM 4489 N N . LEU B 1 236 ? -22.641 -6.828 -11.117 1 93.44 236 LEU B N 1
ATOM 4490 C CA . LEU B 1 236 ? -23.844 -6.074 -10.789 1 93.44 236 LEU B CA 1
ATOM 4491 C C . LEU B 1 236 ? -24.406 -5.383 -12.023 1 93.44 236 LEU B C 1
ATOM 4493 O O . LEU B 1 236 ? -25.391 -4.648 -11.93 1 93.44 236 LEU B O 1
ATOM 4497 N N . GLY B 1 237 ? -23.797 -5.547 -13.188 1 93.75 237 GLY B N 1
ATOM 4498 C CA . GLY B 1 237 ? -24.391 -5.07 -14.43 1 93.75 237 GLY B CA 1
ATOM 4499 C C . GLY B 1 237 ? -23.594 -3.945 -15.07 1 93.75 237 GLY B C 1
ATOM 4500 O O . GLY B 1 237 ? -23.953 -3.459 -16.141 1 93.75 237 GLY B O 1
ATOM 4501 N N . GLU B 1 238 ? -22.484 -3.455 -14.453 1 96.12 238 GLU B N 1
ATOM 4502 C CA . GLU B 1 238 ? -21.625 -2.438 -15.047 1 96.12 238 GLU B CA 1
ATOM 4503 C C . GLU B 1 238 ? -20.406 -3.068 -15.719 1 96.12 238 GLU B C 1
ATOM 4505 O O . GLU B 1 238 ? -19.406 -3.361 -15.055 1 96.12 238 GLU B O 1
ATOM 4510 N N . PRO B 1 239 ? -20.422 -3.146 -17.031 1 96.81 239 PRO B N 1
ATOM 4511 C CA . PRO B 1 239 ? -19.344 -3.863 -17.719 1 96.81 239 PRO B CA 1
ATOM 4512 C C . PRO B 1 239 ? -17.984 -3.211 -17.5 1 96.81 239 PRO B C 1
ATOM 4514 O O . PRO B 1 239 ? -17.891 -1.985 -17.391 1 96.81 239 PRO B O 1
ATOM 4517 N N . ILE B 1 240 ? -16.969 -4.016 -17.469 1 97.31 240 ILE B N 1
ATOM 4518 C CA . ILE B 1 240 ? -15.594 -3.518 -17.406 1 97.31 240 ILE B CA 1
ATOM 4519 C C . ILE B 1 240 ? -15.172 -2.992 -18.781 1 97.31 240 ILE B C 1
ATOM 4521 O O . ILE B 1 240 ? -15.305 -3.691 -19.781 1 97.31 240 ILE B O 1
ATOM 4525 N N . ILE B 1 241 ? -14.703 -1.796 -18.828 1 97.44 241 ILE B N 1
ATOM 4526 C CA . ILE B 1 241 ? -14.125 -1.215 -20.031 1 97.44 241 ILE B CA 1
ATOM 4527 C C . ILE B 1 241 ? -12.602 -1.295 -19.953 1 97.44 241 ILE B C 1
ATOM 4529 O O . ILE B 1 241 ? -11.977 -0.654 -19.109 1 97.44 241 ILE B O 1
ATOM 4533 N N . MET B 1 242 ? -12.047 -2.133 -20.859 1 96.56 242 MET B N 1
ATOM 4534 C CA . MET B 1 242 ? -10.594 -2.203 -20.922 1 96.56 242 MET B CA 1
ATOM 4535 C C . MET B 1 242 ? -10.023 -0.998 -21.672 1 96.56 242 MET B C 1
ATOM 4537 O O . MET B 1 242 ? -10.453 -0.692 -22.781 1 96.56 242 MET B O 1
ATOM 4541 N N . VAL B 1 243 ? -9.055 -0.291 -21.031 1 97.19 243 VAL B N 1
ATOM 4542 C CA . VAL B 1 243 ? -8.5 0.915 -21.641 1 97.19 243 VAL B CA 1
ATOM 4543 C C . VAL B 1 243 ? -6.98 0.818 -21.703 1 97.19 243 VAL B C 1
ATOM 4545 O O . VAL B 1 243 ? -6.367 0.103 -20.906 1 97.19 243 VAL B O 1
ATOM 4548 N N . GLN B 1 244 ? -6.398 1.567 -22.609 1 95.5 244 GLN B N 1
ATOM 4549 C CA . GLN B 1 244 ? -4.941 1.622 -22.703 1 95.5 244 GLN B CA 1
ATOM 4550 C C . GLN B 1 244 ? -4.367 2.576 -21.656 1 95.5 244 GLN B C 1
ATOM 4552 O O . GLN B 1 244 ? -3.281 2.34 -21.125 1 95.5 244 GLN B O 1
ATOM 4557 N N . GLU B 1 245 ? -5.121 3.633 -21.453 1 96.62 245 GLU B N 1
ATOM 4558 C CA . GLU B 1 245 ? -4.727 4.637 -20.469 1 96.62 245 GLU B CA 1
ATOM 4559 C C . GLU B 1 245 ? -5.891 4.996 -19.562 1 96.62 245 GLU B C 1
ATOM 4561 O O . GLU B 1 245 ? -7.043 5.047 -20 1 96.62 245 GLU B O 1
ATOM 4566 N N . GLU B 1 246 ? -5.516 5.191 -18.328 1 95.25 246 GLU B N 1
ATOM 4567 C CA . GLU B 1 246 ? -6.492 5.723 -17.391 1 95.25 246 GLU B CA 1
ATOM 4568 C C . GLU B 1 246 ? -6.277 7.215 -17.156 1 95.25 246 GLU B C 1
ATOM 4570 O O . GLU B 1 246 ? -5.152 7.66 -16.922 1 95.25 246 GLU B O 1
ATOM 4575 N N . THR B 1 247 ? -7.352 7.941 -17.328 1 96 247 THR B N 1
ATOM 4576 C CA . THR B 1 247 ? -7.305 9.375 -17.047 1 96 247 THR B CA 1
ATOM 4577 C C . THR B 1 247 ? -8.172 9.727 -15.844 1 96 247 THR B C 1
ATOM 4579 O O . THR B 1 247 ? -9 8.93 -15.414 1 96 247 THR B O 1
ATOM 4582 N N . ARG B 1 248 ? -8.008 10.914 -15.273 1 95.56 248 ARG B N 1
ATOM 4583 C CA . ARG B 1 248 ? -8.711 11.344 -14.07 1 95.56 248 ARG B CA 1
ATOM 4584 C C . ARG B 1 248 ? -10.203 11.484 -14.328 1 95.56 248 ARG B C 1
ATOM 4586 O O . ARG B 1 248 ? -11.008 11.414 -13.398 1 95.56 248 ARG B O 1
ATOM 4593 N N . SER B 1 249 ? -10.578 11.641 -15.602 1 94.75 249 SER B N 1
ATOM 4594 C CA . SER B 1 249 ? -11.992 11.742 -15.953 1 94.75 249 SER B CA 1
ATOM 4595 C C . SER B 1 249 ? -12.68 10.383 -15.859 1 94.75 249 SER B C 1
ATOM 4597 O O . SER B 1 249 ? -13.914 10.297 -15.883 1 94.75 249 SER B O 1
ATOM 4599 N N . MET B 1 250 ? -11.969 9.359 -15.664 1 95.06 250 MET B N 1
ATOM 4600 C CA . MET B 1 250 ? -12.516 8.008 -15.625 1 95.06 250 MET B CA 1
ATOM 4601 C C . MET B 1 250 ? -12.648 7.512 -14.195 1 95.06 250 MET B C 1
ATOM 4603 O O . MET B 1 250 ? -12.883 6.324 -13.961 1 95.06 250 MET B O 1
ATOM 4607 N N . ALA B 1 251 ? -12.508 8.344 -13.234 1 92.81 251 ALA B N 1
ATOM 4608 C CA . ALA B 1 251 ? -12.406 7.984 -11.828 1 92.81 251 ALA B CA 1
ATOM 4609 C C . ALA B 1 251 ? -13.664 7.254 -11.359 1 92.81 251 ALA B C 1
ATOM 4611 O O . ALA B 1 251 ? -13.609 6.461 -10.414 1 92.81 251 ALA B O 1
ATOM 4612 N N . THR B 1 252 ? -14.805 7.465 -12.008 1 95.31 252 THR B N 1
ATOM 4613 C CA . THR B 1 252 ? -16.047 6.855 -11.547 1 95.31 252 THR B CA 1
ATOM 4614 C C . THR B 1 252 ? -16.453 5.715 -12.477 1 95.31 252 THR B C 1
ATOM 4616 O O . THR B 1 252 ? -17.422 5 -12.203 1 95.31 252 THR B O 1
ATOM 4619 N N . LYS B 1 253 ? -15.781 5.551 -13.531 1 96.5 253 LYS B N 1
ATOM 4620 C CA . LYS B 1 253 ? -16.125 4.508 -14.5 1 96.5 253 LYS B CA 1
ATOM 4621 C C . LYS B 1 253 ? -15.539 3.16 -14.078 1 96.5 253 LYS B C 1
ATOM 4623 O O . LYS B 1 253 ? -14.57 3.107 -13.312 1 96.5 253 LYS B O 1
ATOM 4628 N N . ASN B 1 254 ? -16.203 2.117 -14.555 1 97.56 254 ASN B N 1
ATOM 4629 C CA . ASN B 1 254 ? -15.68 0.782 -14.305 1 97.56 254 ASN B CA 1
ATOM 4630 C C . ASN B 1 254 ? -14.633 0.389 -15.344 1 97.56 254 ASN B C 1
ATOM 4632 O O . ASN B 1 254 ? -14.898 -0.433 -16.219 1 97.56 254 ASN B O 1
ATOM 4636 N N . CYS B 1 255 ? -13.453 0.936 -15.18 1 97.12 255 CYS B N 1
ATOM 4637 C CA . CYS B 1 255 ? -12.398 0.752 -16.156 1 97.12 255 CYS B CA 1
ATOM 4638 C C . CYS B 1 255 ? -11.195 0.048 -15.547 1 97.12 255 CYS B C 1
ATOM 4640 O O . CYS B 1 255 ? -10.938 0.188 -14.344 1 97.12 255 CYS B O 1
ATOM 4642 N N . LEU B 1 256 ? -10.531 -0.754 -16.359 1 97.62 256 LEU B N 1
ATOM 4643 C CA . LEU B 1 256 ? -9.227 -1.338 -16.062 1 97.62 256 LEU B CA 1
ATOM 4644 C C . LEU B 1 256 ? -8.273 -1.156 -17.234 1 97.62 256 LEU B C 1
ATOM 4646 O O . LEU B 1 256 ? -8.672 -1.276 -18.391 1 97.62 256 LEU B O 1
ATOM 4650 N N . MET B 1 257 ? -7.078 -0.851 -16.922 1 97.25 257 MET B N 1
ATOM 4651 C CA . MET B 1 257 ? -6.078 -0.812 -17.984 1 97.25 257 MET B CA 1
ATOM 4652 C C . MET B 1 257 ? -5.773 -2.217 -18.5 1 97.25 257 MET B C 1
ATOM 4654 O O . MET B 1 257 ? -5.773 -3.178 -17.734 1 97.25 257 MET B O 1
ATOM 4658 N N . THR B 1 258 ? -5.508 -2.289 -19.844 1 96.88 258 THR B N 1
ATOM 4659 C CA . THR B 1 258 ? -4.93 -3.533 -20.344 1 96.88 258 THR B CA 1
ATOM 4660 C C . THR B 1 258 ? -3.605 -3.828 -19.641 1 96.88 258 THR B C 1
ATOM 4662 O O . THR B 1 258 ? -2.779 -2.93 -19.469 1 96.88 258 THR B O 1
ATOM 4665 N N . HIS B 1 259 ? -3.471 -5.09 -19.234 1 97.06 259 HIS B N 1
ATOM 4666 C CA . HIS B 1 259 ? -2.281 -5.504 -18.484 1 97.06 259 HIS B CA 1
ATOM 4667 C C . HIS B 1 259 ? -2.051 -4.617 -17.281 1 97.06 259 HIS B C 1
ATOM 4669 O O . HIS B 1 259 ? -0.934 -4.145 -17.047 1 97.06 259 HIS B O 1
ATOM 4675 N N . HIS B 1 260 ? -3.102 -4.414 -16.562 1 98.25 260 HIS B N 1
ATOM 4676 C CA . HIS B 1 260 ? -3.113 -3.502 -15.43 1 98.25 260 HIS B CA 1
ATOM 4677 C C . HIS B 1 260 ? -2.098 -3.926 -14.375 1 98.25 260 HIS B C 1
ATOM 4679 O O . HIS B 1 260 ? -1.219 -3.143 -14.008 1 98.25 260 HIS B O 1
ATOM 4685 N N . LEU B 1 261 ? -2.168 -5.102 -13.891 1 98.62 261 LEU B N 1
ATOM 4686 C CA . LEU B 1 261 ? -1.298 -5.566 -12.812 1 98.62 261 LEU B CA 1
ATOM 4687 C C . LEU B 1 261 ? 0.15 -5.656 -13.289 1 98.62 261 LEU B C 1
ATOM 4689 O O . LEU B 1 261 ? 1.072 -5.336 -12.531 1 98.62 261 LEU B O 1
ATOM 4693 N N . LEU B 1 262 ? 0.34 -6.094 -14.492 1 98.25 262 LEU B N 1
ATOM 4694 C CA . LEU B 1 262 ? 1.683 -6.191 -15.055 1 98.25 262 LEU B CA 1
ATOM 4695 C C . LEU B 1 262 ? 2.344 -4.82 -15.125 1 98.25 262 LEU B C 1
ATOM 4697 O O . LEU B 1 262 ? 3.504 -4.664 -14.742 1 98.25 262 LEU B O 1
ATOM 4701 N N . TYR B 1 263 ? 1.615 -3.9 -15.594 1 98.31 263 TYR B N 1
ATOM 4702 C CA . TYR B 1 263 ? 2.148 -2.543 -15.656 1 98.31 263 TYR B CA 1
ATOM 4703 C C . TYR B 1 263 ? 2.48 -2.023 -14.266 1 98.31 263 TYR B C 1
ATOM 4705 O O . TYR B 1 263 ? 3.533 -1.413 -14.055 1 98.31 263 TYR B O 1
ATOM 4713 N N . LYS B 1 264 ? 1.579 -2.205 -13.344 1 98.44 264 LYS B N 1
ATOM 4714 C CA . LYS B 1 264 ? 1.803 -1.736 -11.984 1 98.44 264 LYS B CA 1
ATOM 4715 C C . LYS B 1 264 ? 3.006 -2.432 -11.352 1 98.44 264 LYS B C 1
ATOM 4717 O O . LYS B 1 264 ? 3.729 -1.833 -10.555 1 98.44 264 LYS B O 1
ATOM 4722 N N . SER B 1 265 ? 3.199 -3.699 -11.711 1 98.56 265 SER B N 1
ATOM 4723 C CA . SER B 1 265 ? 4.383 -4.395 -11.211 1 98.56 265 SER B CA 1
ATOM 4724 C C . SER B 1 265 ? 5.664 -3.762 -11.742 1 98.56 265 SER B C 1
ATOM 4726 O O . SER B 1 265 ? 6.645 -3.621 -11.008 1 98.56 265 SER B O 1
ATOM 4728 N N . MET B 1 266 ? 5.668 -3.369 -12.961 1 98.38 266 MET B N 1
ATOM 4729 C CA . MET B 1 266 ? 6.812 -2.67 -13.539 1 98.38 266 MET B CA 1
ATOM 4730 C C . MET B 1 266 ? 7.039 -1.332 -12.852 1 98.38 266 MET B C 1
ATOM 4732 O O . MET B 1 266 ? 8.172 -0.999 -12.492 1 98.38 266 MET B O 1
ATOM 4736 N N . GLN B 1 267 ? 5.941 -0.599 -12.656 1 97.81 267 GLN B N 1
ATOM 4737 C CA . GLN B 1 267 ? 6.023 0.707 -12.016 1 97.81 267 GLN B CA 1
ATOM 4738 C C . GLN B 1 267 ? 6.59 0.586 -10.602 1 97.81 267 GLN B C 1
ATOM 4740 O O . GLN B 1 267 ? 7.414 1.4 -10.18 1 97.81 267 GLN B O 1
ATOM 4745 N N . PHE B 1 268 ? 6.117 -0.38 -9.938 1 98.25 268 PHE B N 1
ATOM 4746 C CA . PHE B 1 268 ? 6.582 -0.582 -8.57 1 98.25 268 PHE B CA 1
ATOM 4747 C C . PHE B 1 268 ? 8.062 -0.956 -8.555 1 98.25 268 PHE B C 1
ATOM 4749 O O . PHE B 1 268 ? 8.812 -0.505 -7.684 1 98.25 268 PHE B O 1
ATOM 4756 N N . HIS B 1 269 ? 8.477 -1.764 -9.492 1 97.88 269 HIS B N 1
ATOM 4757 C CA . HIS B 1 269 ? 9.883 -2.123 -9.609 1 97.88 269 HIS B CA 1
ATOM 4758 C C . HIS B 1 269 ? 10.75 -0.892 -9.875 1 97.88 269 HIS B C 1
ATOM 4760 O O . HIS B 1 269 ? 11.773 -0.699 -9.227 1 97.88 269 HIS B O 1
ATOM 4766 N N . ASN B 1 270 ? 10.32 -0.078 -10.789 1 97.75 270 ASN B N 1
ATOM 4767 C CA . ASN B 1 270 ? 11 1.191 -11.031 1 97.75 270 ASN B CA 1
ATOM 4768 C C . ASN B 1 270 ? 11.055 2.039 -9.758 1 97.75 270 ASN B C 1
ATOM 4770 O O . ASN B 1 270 ? 12.094 2.633 -9.453 1 97.75 270 ASN B O 1
ATOM 4774 N N . HIS B 1 271 ? 9.977 2.039 -9.055 1 97.75 271 HIS B N 1
ATOM 4775 C CA . HIS B 1 271 ? 9.891 2.863 -7.852 1 97.75 271 HIS B CA 1
ATOM 4776 C C . HIS B 1 271 ? 10.867 2.385 -6.785 1 97.75 271 HIS B C 1
ATOM 4778 O O . HIS B 1 271 ? 11.586 3.193 -6.188 1 97.75 271 HIS B O 1
ATOM 4784 N N . VAL B 1 272 ? 10.828 1.116 -6.523 1 96.94 272 VAL B N 1
ATOM 4785 C CA . VAL B 1 272 ? 11.711 0.557 -5.508 1 96.94 272 VAL B CA 1
ATOM 4786 C C . VAL B 1 272 ? 13.164 0.889 -5.844 1 96.94 272 VAL B C 1
ATOM 4788 O O . VAL B 1 272 ? 13.922 1.33 -4.977 1 96.94 272 VAL B O 1
ATOM 4791 N N . ASN B 1 273 ? 13.523 0.736 -7.102 1 96.44 273 ASN B N 1
ATOM 4792 C CA . ASN B 1 273 ? 14.875 1.086 -7.531 1 96.44 273 ASN B CA 1
ATOM 4793 C C . ASN B 1 273 ? 15.141 2.578 -7.367 1 96.44 273 ASN B C 1
ATOM 4795 O O . ASN B 1 273 ? 16.25 2.975 -6.988 1 96.44 273 ASN B O 1
ATOM 4799 N N . GLY B 1 274 ? 14.188 3.359 -7.641 1 96.06 274 GLY B N 1
ATOM 4800 C CA . GLY B 1 274 ? 14.328 4.805 -7.535 1 96.06 274 GLY B CA 1
ATOM 4801 C C . GLY B 1 274 ? 14.375 5.297 -6.102 1 96.06 274 GLY B C 1
ATOM 4802 O O . GLY B 1 274 ? 14.906 6.375 -5.828 1 96.06 274 GLY B O 1
ATOM 4803 N N . TYR B 1 275 ? 13.828 4.512 -5.238 1 96.94 275 TYR B N 1
ATOM 4804 C CA . TYR B 1 275 ? 13.766 4.926 -3.842 1 96.94 275 TYR B CA 1
ATOM 4805 C C . TYR B 1 275 ? 14.992 4.445 -3.074 1 96.94 275 TYR B C 1
ATOM 4807 O O . TYR B 1 275 ? 15.32 4.984 -2.016 1 96.94 275 TYR B O 1
ATOM 4815 N N . ARG B 1 276 ? 15.695 3.512 -3.582 1 94.5 276 ARG B N 1
ATOM 4816 C CA . ARG B 1 276 ? 16.844 2.902 -2.914 1 94.5 276 ARG B CA 1
ATOM 4817 C C . ARG B 1 276 ? 17.875 3.955 -2.545 1 94.5 276 ARG B C 1
ATOM 4819 O O . ARG B 1 276 ? 18.406 3.953 -1.43 1 94.5 276 ARG B O 1
ATOM 4826 N N . PRO B 1 277 ? 18.156 4.855 -3.422 1 94.62 277 PRO B N 1
ATOM 4827 C CA . PRO B 1 277 ? 19.156 5.863 -3.059 1 94.62 277 PRO B CA 1
ATOM 4828 C C . PRO B 1 277 ? 18.719 6.738 -1.888 1 94.62 277 PRO B C 1
ATOM 4830 O O . PRO B 1 277 ? 19.547 7.156 -1.077 1 94.62 277 PRO B O 1
ATOM 4833 N N . ILE B 1 278 ? 17.484 7.051 -1.766 1 93.44 278 ILE B N 1
ATOM 4834 C CA . ILE B 1 278 ? 16.938 7.863 -0.685 1 93.44 278 ILE B CA 1
ATOM 4835 C C . ILE B 1 278 ? 16.969 7.074 0.621 1 93.44 278 ILE B C 1
ATOM 4837 O O . ILE B 1 278 ? 17.453 7.566 1.643 1 93.44 278 ILE B O 1
ATOM 4841 N N . GLN B 1 279 ? 16.531 5.859 0.507 1 90.56 279 GLN B N 1
ATOM 4842 C CA . GLN B 1 279 ? 16.438 4.984 1.67 1 90.56 279 GLN B CA 1
ATOM 4843 C C . GLN B 1 279 ? 17.812 4.691 2.258 1 90.56 279 GLN B C 1
ATOM 4845 O O . GLN B 1 279 ? 17.969 4.555 3.475 1 90.56 279 GLN B O 1
ATOM 4850 N N . SER B 1 280 ? 18.812 4.641 1.425 1 90.38 280 SER B N 1
ATOM 4851 C CA . SER B 1 280 ? 20.141 4.227 1.855 1 90.38 280 SER B CA 1
ATOM 4852 C C . SER B 1 280 ? 21.078 5.422 1.956 1 90.38 280 SER B C 1
ATOM 4854 O O . SER B 1 280 ? 22.25 5.27 2.324 1 90.38 280 SER B O 1
ATOM 4856 N N . ASN B 1 281 ? 20.531 6.547 1.606 1 89.06 281 ASN B N 1
ATOM 4857 C CA . ASN B 1 281 ? 21.391 7.723 1.508 1 89.06 281 ASN B CA 1
ATOM 4858 C C . ASN B 1 281 ? 22.625 7.441 0.653 1 89.06 281 ASN B C 1
ATOM 4860 O O . ASN B 1 281 ? 23.766 7.66 1.097 1 89.06 281 ASN B O 1
ATOM 4864 N N . ALA B 1 282 ? 22.406 6.812 -0.496 1 91.75 282 ALA B N 1
ATOM 4865 C CA . ALA B 1 282 ? 23.469 6.402 -1.416 1 91.75 282 ALA B CA 1
ATOM 4866 C C . ALA B 1 282 ? 23.141 6.816 -2.848 1 91.75 282 ALA B C 1
ATOM 4868 O O . ALA B 1 282 ? 22.594 6.027 -3.619 1 91.75 282 ALA B O 1
ATOM 4869 N N . PRO B 1 283 ? 23.688 7.977 -3.221 1 88.31 283 PRO B N 1
ATOM 4870 C CA . PRO B 1 283 ? 23.328 8.531 -4.531 1 88.31 283 PRO B CA 1
ATOM 4871 C C . PRO B 1 283 ? 23.766 7.637 -5.688 1 88.31 283 PRO B C 1
ATOM 4873 O O . PRO B 1 283 ? 23.125 7.629 -6.742 1 88.31 283 PRO B O 1
ATOM 4876 N N . ASP B 1 284 ? 24.766 6.832 -5.488 1 88.06 284 ASP B N 1
ATOM 4877 C CA . ASP B 1 284 ? 25.281 5.961 -6.539 1 88.06 284 ASP B CA 1
ATOM 4878 C C . ASP B 1 284 ? 24.266 4.898 -6.926 1 88.06 284 ASP B C 1
ATOM 4880 O O . ASP B 1 284 ? 24.328 4.34 -8.023 1 88.06 284 ASP B O 1
ATOM 4884 N N . MET B 1 285 ? 23.328 4.652 -6.094 1 89.25 285 MET B N 1
ATOM 4885 C CA . MET B 1 285 ? 22.312 3.641 -6.348 1 89.25 285 MET B CA 1
ATOM 4886 C C . MET B 1 285 ? 21.281 4.152 -7.344 1 89.25 285 MET B C 1
ATOM 4888 O O . MET B 1 285 ? 20.406 3.398 -7.781 1 89.25 285 MET B O 1
ATOM 4892 N N . ASN B 1 286 ? 21.406 5.355 -7.738 1 87.12 286 ASN B N 1
ATOM 4893 C CA . ASN B 1 286 ? 20.484 5.926 -8.719 1 87.12 286 ASN B CA 1
ATOM 4894 C C . ASN B 1 286 ? 20.891 5.562 -10.141 1 87.12 286 ASN B C 1
ATOM 4896 O O . ASN B 1 286 ? 20.172 5.844 -11.094 1 87.12 286 ASN B O 1
ATOM 4900 N N . ASN B 1 287 ? 21.938 4.859 -10.195 1 88.19 287 ASN B N 1
ATOM 4901 C CA . ASN B 1 287 ? 22.406 4.449 -11.508 1 88.19 287 ASN B CA 1
ATOM 4902 C C . ASN B 1 287 ? 21.812 3.119 -11.945 1 88.19 287 ASN B C 1
ATOM 4904 O O . ASN B 1 287 ? 22.469 2.084 -11.898 1 88.19 287 ASN B O 1
ATOM 4908 N N . PHE B 1 288 ? 20.641 3.117 -12.352 1 90.44 288 PHE B N 1
ATOM 4909 C CA . PHE B 1 288 ? 19.938 1.956 -12.875 1 90.44 288 PHE B CA 1
ATOM 4910 C C . PHE B 1 288 ? 19.094 2.338 -14.078 1 90.44 288 PHE B C 1
ATOM 4912 O O . PHE B 1 288 ? 18.828 3.521 -14.312 1 90.44 288 PHE B O 1
ATOM 4919 N N . GLN B 1 289 ? 18.812 1.368 -14.789 1 92 289 GLN B N 1
ATOM 4920 C CA . GLN B 1 289 ? 17.969 1.612 -15.945 1 92 289 GLN B CA 1
ATOM 4921 C C . GLN B 1 289 ? 16.484 1.489 -15.586 1 92 289 GLN B C 1
ATOM 4923 O O . GLN B 1 289 ? 16.047 0.444 -15.109 1 92 289 GLN B O 1
ATOM 4928 N N . ARG B 1 290 ? 15.812 2.576 -15.797 1 95.38 290 ARG B N 1
ATOM 4929 C CA . ARG B 1 290 ? 14.367 2.557 -15.617 1 95.38 290 ARG B CA 1
ATOM 4930 C C . ARG B 1 290 ? 13.68 1.877 -16.797 1 95.38 290 ARG B C 1
ATOM 4932 O O . ARG B 1 290 ? 14.023 2.127 -17.953 1 95.38 290 ARG B O 1
ATOM 4939 N N . MET B 1 291 ? 12.773 0.962 -16.5 1 97.25 291 MET B N 1
ATOM 4940 C CA . MET B 1 291 ? 12.07 0.207 -17.547 1 97.25 291 MET B CA 1
ATOM 4941 C C . MET B 1 291 ? 10.938 1.029 -18.141 1 97.25 291 MET B C 1
ATOM 4943 O O . MET B 1 291 ? 10.125 1.594 -17.422 1 97.25 291 MET B O 1
ATOM 4947 N N . GLU B 1 292 ? 10.922 1.037 -19.469 1 97.31 292 GLU B N 1
ATOM 4948 C CA . GLU B 1 292 ? 9.828 1.646 -20.203 1 97.31 292 GLU B CA 1
ATOM 4949 C C . GLU B 1 292 ? 8.75 0.618 -20.547 1 97.31 292 GLU B C 1
ATOM 4951 O O . GLU B 1 292 ? 9.07 -0.522 -20.891 1 97.31 292 GLU B O 1
ATOM 4956 N N . TRP B 1 293 ? 7.551 1.091 -20.516 1 97.38 293 TRP B N 1
ATOM 4957 C CA . TRP B 1 293 ? 6.445 0.172 -20.766 1 97.38 293 TRP B CA 1
ATOM 4958 C C . TRP B 1 293 ? 6.531 -0.41 -22.172 1 97.38 293 TRP B C 1
ATOM 4960 O O . TRP B 1 293 ? 6.32 -1.608 -22.359 1 97.38 293 TRP B O 1
ATOM 4970 N N . SER B 1 294 ? 6.836 0.475 -23.141 1 96.06 294 SER B N 1
ATOM 4971 C CA . SER B 1 294 ? 6.914 0.007 -24.531 1 96.06 294 SER B CA 1
ATOM 4972 C C . SER B 1 294 ? 8 -1.05 -24.688 1 96.06 294 SER B C 1
ATOM 4974 O O . SER B 1 294 ? 7.801 -2.051 -25.391 1 96.06 294 SER B O 1
ATOM 4976 N N . VAL B 1 295 ? 9.086 -0.868 -24.047 1 96.94 295 VAL B N 1
ATOM 4977 C CA . VAL B 1 295 ? 10.188 -1.824 -24.094 1 96.94 295 VAL B CA 1
ATOM 4978 C C . VAL B 1 295 ? 9.781 -3.121 -23.406 1 96.94 295 VAL B C 1
ATOM 4980 O O . VAL B 1 295 ? 10 -4.211 -23.922 1 96.94 295 VAL B O 1
ATOM 4983 N N . TYR B 1 296 ? 9.203 -3.008 -22.281 1 97.44 296 TYR B N 1
ATOM 4984 C CA . TYR B 1 296 ? 8.766 -4.16 -21.5 1 97.44 296 TYR B CA 1
ATOM 4985 C C . TYR B 1 296 ? 7.742 -4.988 -22.266 1 97.44 296 TYR B C 1
ATOM 4987 O O . TYR B 1 296 ? 7.836 -6.219 -22.312 1 97.44 296 TYR B O 1
ATOM 4995 N N . LYS B 1 297 ? 6.781 -4.352 -22.906 1 95.69 297 LYS B N 1
ATOM 4996 C CA . LYS B 1 297 ? 5.793 -5.039 -23.719 1 95.69 297 LYS B CA 1
ATOM 4997 C C . LYS B 1 297 ? 6.461 -5.844 -24.828 1 95.69 297 LYS B C 1
ATOM 4999 O O . LYS B 1 297 ? 6.094 -6.996 -25.078 1 95.69 297 LYS B O 1
ATOM 5004 N N . ASN B 1 298 ? 7.391 -5.188 -25.375 1 95.88 298 ASN B N 1
ATOM 5005 C CA . ASN B 1 298 ? 8.109 -5.855 -26.469 1 95.88 298 ASN B CA 1
ATOM 5006 C C . ASN B 1 298 ? 8.828 -7.105 -25.969 1 95.88 298 ASN B C 1
ATOM 5008 O O . ASN B 1 298 ? 8.844 -8.133 -26.656 1 95.88 298 ASN B O 1
ATOM 5012 N N . MET B 1 299 ? 9.43 -7.016 -24.828 1 96.5 299 MET B N 1
ATOM 5013 C CA . MET B 1 299 ? 10.148 -8.148 -24.25 1 96.5 299 MET B CA 1
ATOM 5014 C C . MET B 1 299 ? 9.203 -9.305 -23.953 1 96.5 299 MET B C 1
ATOM 5016 O O . MET B 1 299 ? 9.594 -10.469 -24.016 1 96.5 299 MET B O 1
ATOM 5020 N N . LEU B 1 300 ? 7.961 -8.961 -23.688 1 96.12 300 LEU B N 1
ATOM 5021 C CA . LEU B 1 300 ? 6.977 -9.977 -23.312 1 96.12 300 LEU B CA 1
ATOM 5022 C C . LEU B 1 300 ? 6.156 -10.406 -24.516 1 96.12 300 LEU B C 1
ATOM 5024 O O . LEU B 1 300 ? 5.355 -11.344 -24.438 1 96.12 300 LEU B O 1
ATOM 5028 N N . GLY B 1 301 ? 6.273 -9.711 -25.641 1 92.94 301 GLY B N 1
ATOM 5029 C CA . GLY B 1 301 ? 5.539 -10.023 -26.859 1 92.94 301 GLY B CA 1
ATOM 5030 C C . GLY B 1 301 ? 4.074 -9.641 -26.781 1 92.94 301 GLY B C 1
ATOM 5031 O O . GLY B 1 301 ? 3.217 -10.328 -27.344 1 92.94 301 GLY B O 1
ATOM 5032 N N . ILE B 1 302 ? 3.805 -8.664 -25.984 1 91.19 302 ILE B N 1
ATOM 5033 C CA . ILE B 1 302 ? 2.406 -8.266 -25.875 1 91.19 302 ILE B CA 1
ATOM 5034 C C . ILE B 1 302 ? 2.184 -6.957 -26.625 1 91.19 302 ILE B C 1
ATOM 5036 O O . ILE B 1 302 ? 3.125 -6.191 -26.844 1 91.19 302 ILE B O 1
ATOM 5040 N N . VAL B 1 303 ? 0.89 -6.777 -27.125 1 79.38 303 VAL B N 1
ATOM 5041 C CA . VAL B 1 303 ? 0.519 -5.602 -27.891 1 79.38 303 VAL B CA 1
ATOM 5042 C C . VAL B 1 303 ? -0.114 -4.555 -26.984 1 79.38 303 VAL B C 1
ATOM 5044 O O . VAL B 1 303 ? -0.827 -4.898 -26.031 1 79.38 303 VAL B O 1
#

Foldseek 3Di:
DPPPPPPPQPVCCVVVVVVVVVVVVVLVVLLVLLVVLLVQCVLVLVVLLPDQLADDFPLLVLLLLLLLLVLVLLLLVLQLDDDVSVSSSSLSLSLLSVQVSCSNPPNDGLNVLSVVLSVVSNPDHSPDDPVVVLVVSCVSCVVSVNNVSNSVDNDHDVVSLLSNQLNLLSSLLSCLVCCVPSDLVSNLSSLSNSLVVQQCSLVSPPDPLVSVCCNVPPCLNVQSVLSNVLSVVVVVPQHEAEDCDDDPVCVPHSYAYRSRSNVVSLVVVLVVQCCVCVSVVNPVSNPDDRDDPVVVCVSRVHD/DPPPPPVPQPVCCVVVVVVVVVVVVVLVVLLVLLVVLLVVCVLVLVVCLPDQLADDFPLLVLLLLLLLLVLVLLLLVLQLDDDVSVSSSSLSLSLSSVQVSCSNPPNDGLNVLSVVLSVVSNPDHSPDDPVVVLVVSCVSCVVSVNNVSNSVDNDHDVVSLLSNQLNLLSS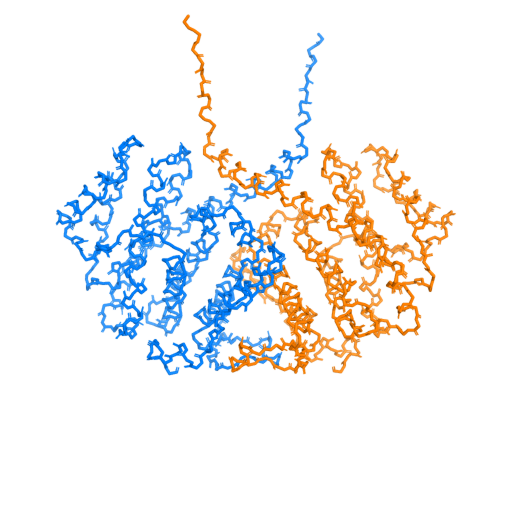LLSCLVCCVVRPLVSNLSSLSNSLVVQQCSLVSPPDPLVSVCCNVPPCLNVQSVLSNVLSVVVVVPQHEAEDCDDDPVCVPHSYAYRSRSNVVSLVVVLVVQCCVCVSVVNPVSNPDDRDDPVNVCVSRVHD

Secondary structure (DSSP, 8-state):
----------HHHHHHHHHHHHHHHHHHHHHHHHHHHHHHHHHHHHHHTTS-SS---HHHHHHHHHHHHHHHHHHHHHHH---HHHHHHHHHHHHHHHHHHHHHH-SS--HHHHHHHHHHHHTS-TTS-HHHHHHHHHHHHHHTT-GGG--S-----HHHHHHHHHHHHHHHHHHHHTHHHH-HHHHHHHHHHHHHHHHHGGGG---HHHHHHHHHH--HHHHHHHHHHHHHHHHTT---EEESS--GGGTTS-EEETTHHHHHHHHHHHHHHHHHHHHHT-GGGG-SPPPPHHHHHHHHT--/----------HHHHHHHHHHHHHHHHHHHHHHHHHHHHHHHHHHHHHHTTS-SS---HHHHHHHHHHHHHHHHHHHHHHH---HHHHHHHHHHHHHHHHHHHHHH-SS--HHHHHHHHHHHHTS-TTS-HHHHHHHHHHHHHHTT-GGG--S-----HHHHHHHHHHHHHHHHHHHHTTTTS-HHHHHHHHHHHHHHHHHGGGG---HHHHHHHHHH--HHHHHHHHHHHHHHHHTT---EEES---GGGTTS-EEETTHHHHHHHHHHHHHHHHHHHHHT-GGGG-SPPPPHHHHHHHHT--

Sequence (606 aa):
MNSTSSSTLSLDTLVGLKVYKLRTRLIVDQRKSFQLLHTHTRAFIKYTTTTTMLAYTPLVKRYISSFQLFTFRILDMIRVAPAHKLKSLLYAEVGFLLRLNCILIYPESKDEQINRLLEWFQTLSDKLRLEDVKEAYIDTLQQLNLSLLDPQKYLFSFTTIWDTIHLMAYMGDAMVVKRDVVKHDTVMLYMQNLKWVFYNLFIVLFCPKCARHYLTANIFVYEIERVEVALYRERLGEPIIMVQEETRSMATKNCLMTHHLLYKSMQFHNHVNGYRPIQSNAPDMNNFQRMEWSVYKNMLGIVMNSTSSSTLSLDTLVGLKVYKLRTRLIVDQRKSFQLLHTHTRAFIKYTTTTTMLAYTPLVKRYISSFQLFTFRILDMIRVAPAHKLKSLLYAEVGFLLRLNCILIYPESKDEQINRLLEWFQTLSDKLRLEDVKEAYIDTLQQLNLSLLDPQKYLFSFTTIWDTIHLMAYMGDAMVVKRDVVKHDTVMLYMQNLKWVFYNLFIVLFCPKCARHYLTANIFVYEIERVEVALYRERLGEPIIMVQEETRSMATKNCLMTHHLLYKSMQFHNHVNGYRPIQSNAPDMNNFQRMEWSVYKNMLGIV

Organism: NCBI:txid307454

pLDDT: mean 84.7, std 17.72, range [22.84, 98.62]

Solvent-accessible surface area (backbone atoms only — not comparable to full-atom values): 32938 Å² total; per-residue (Å²): 137,81,79,74,73,73,72,73,67,46,23,65,46,41,54,43,35,48,51,42,50,44,46,51,52,49,49,54,54,48,42,54,44,41,55,55,40,64,75,52,41,71,55,50,44,66,60,39,48,77,46,75,76,56,64,89,30,74,56,45,53,48,19,52,33,23,35,33,37,48,52,51,49,52,52,52,51,47,46,59,47,76,19,65,72,58,36,55,43,49,48,41,50,48,51,53,49,52,51,52,51,38,50,73,75,38,75,59,85,54,62,69,46,50,53,52,50,54,55,53,54,70,69,51,65,61,81,59,53,69,71,57,50,49,53,52,47,54,53,49,26,50,75,53,72,41,54,86,57,57,38,90,57,85,82,83,50,70,64,31,53,51,31,28,52,39,43,55,23,43,50,51,35,40,42,61,73,42,28,86,75,58,37,58,68,54,44,50,45,49,47,56,38,49,28,50,53,58,64,50,48,42,75,77,39,87,44,67,70,57,22,47,47,42,65,54,39,41,48,56,34,36,56,42,45,52,49,48,38,35,53,52,41,30,73,74,70,44,66,68,43,78,29,89,66,71,53,67,89,46,62,66,53,49,63,44,45,65,53,40,47,32,50,51,44,50,51,49,51,42,44,55,50,55,39,45,19,69,78,62,72,33,74,76,54,60,74,65,84,66,69,42,53,71,59,51,30,56,56,44,67,52,134,136,82,79,74,73,73,72,73,67,46,22,65,46,43,54,43,35,46,52,42,50,45,46,50,53,48,49,53,55,47,40,54,43,40,56,54,39,64,75,50,43,70,61,53,44,68,64,38,48,77,48,74,78,58,63,88,30,74,55,45,52,50,20,51,35,21,35,31,36,47,53,51,50,51,52,52,49,47,46,60,47,78,19,64,73,58,36,55,44,50,48,42,51,46,50,53,49,51,52,52,51,38,50,73,76,37,75,59,87,53,62,69,46,49,53,50,50,53,54,53,54,70,69,50,64,61,78,59,53,69,71,57,50,49,54,51,47,54,51,48,25,50,76,54,74,41,54,85,56,59,38,91,56,84,84,81,50,71,63,32,54,52,32,28,51,40,43,53,22,42,50,52,35,40,43,61,73,40,29,89,78,41,54,59,68,56,45,50,43,49,47,56,38,50,31,49,52,59,63,49,49,40,75,76,40,87,45,67,70,57,21,48,46,42,64,55,38,40,50,56,35,36,56,42,46,51,51,49,37,35,53,52,41,29,73,74,70,44,66,67,42,77,30,90,66,71,53,67,89,46,62,67,53,48,63,44,42,64,54,41,47,33,50,50,45,51,51,48,52,42,44,54,49,55,38,44,17,69,78,62,73,32,73,76,53,61,75,65,84,67,67,42,52,71,59,52,30,56,55,44,67,54,134